Protein AF-0000000082581197 (afdb_homodimer)

pLDDT: mean 95.65, std 3.57, range [78.81, 98.94]

Organism: NCBI:txid2716538

InterPro domains:
  IPR001296 Glycosyl transferase, family 1 [PF00534] (193-352)
  IPR028098 Glycosyltransferase subfamily 4-like, N-terminal domain [PF13439] (20-178)

Nearest PDB structures (foldseek):
  6n1x-assembly1_A  TM=7.405E-01  e=2.486E-19  Staphylococcus aureus subsp. aureus CN1
  3mbo-assembly1_A  TM=7.754E-01  e=1.972E-18  Bacillus anthracis
  3mbo-assembly3_E  TM=7.570E-01  e=6.601E-18  Bacillus anthracis
  3mbo-assembly4_G  TM=7.785E-01  e=4.160E-17  Bacillus anthracis
  3mbo-assembly3_F  TM=7.839E-01  e=1.315E-16  Bacillus anthracis

Solvent-accessible surface area (backbone atoms only — not comparable to full-atom values): 39412 Å² total; per-residue (Å²): 94,37,32,35,32,34,39,75,45,57,65,85,81,43,68,58,62,51,52,51,42,32,47,44,20,73,71,67,28,48,36,35,35,43,20,22,49,49,94,93,52,72,52,62,48,78,54,79,70,21,37,37,35,33,50,16,82,40,46,49,62,47,68,71,51,51,48,48,24,50,49,12,51,52,32,42,59,72,62,61,84,72,81,38,49,28,28,44,14,44,30,46,53,29,34,40,62,35,47,51,51,12,62,74,47,71,24,43,30,31,37,31,32,82,58,44,71,93,36,59,80,61,68,89,79,44,95,41,70,65,58,48,51,44,45,56,46,51,44,50,44,32,48,56,51,57,68,72,35,77,43,44,37,25,48,24,65,56,41,17,53,51,52,22,64,75,59,64,43,94,59,71,33,46,52,41,58,66,45,49,52,58,84,73,44,61,88,65,94,52,52,50,47,35,70,75,66,72,48,59,88,84,52,39,34,36,34,34,71,44,76,49,52,82,61,43,23,61,64,54,59,54,61,19,53,71,66,36,80,60,66,54,36,41,36,37,30,29,55,57,52,69,68,56,51,50,50,53,50,52,51,23,48,75,61,73,39,52,90,35,50,46,78,66,43,72,68,59,74,92,45,41,57,47,43,56,34,30,35,59,32,37,53,54,43,58,49,92,81,44,60,23,66,40,33,51,78,60,55,57,59,46,47,42,39,37,21,38,32,30,36,42,31,38,67,33,66,46,51,46,54,52,34,70,71,48,44,20,46,46,66,26,86,47,48,66,45,46,18,50,52,53,38,47,43,72,69,32,62,66,61,35,50,48,16,22,50,27,16,52,64,41,37,63,73,56,11,30,65,50,36,43,52,52,54,54,52,53,63,72,71,106,94,38,35,35,32,34,38,75,46,59,65,85,80,42,69,59,62,50,51,53,40,30,47,44,20,74,72,67,28,48,33,34,35,42,21,21,47,47,93,92,52,73,51,62,49,78,55,77,72,20,37,39,37,33,51,16,82,41,46,50,63,48,68,71,50,51,49,48,24,50,50,13,50,50,32,42,60,71,63,61,83,71,82,39,48,28,29,44,14,44,32,46,54,29,33,39,62,34,48,50,51,11,62,76,47,72,25,44,29,30,38,31,31,83,58,45,72,91,36,60,80,62,68,88,80,45,96,41,71,65,58,48,51,44,44,56,45,52,43,51,44,32,45,57,50,59,68,71,35,76,43,43,36,26,46,24,65,58,41,18,53,50,50,22,62,75,58,65,43,94,59,71,32,46,51,41,59,66,46,49,52,58,84,72,43,59,87,65,94,50,52,50,48,35,69,74,67,70,48,60,89,84,52,40,34,36,35,36,72,45,76,48,52,81,60,43,25,61,64,53,58,54,60,20,52,72,68,36,80,61,67,53,36,40,35,37,32,30,56,58,52,69,68,55,51,52,50,50,50,51,50,24,49,74,61,72,39,51,89,34,51,45,79,65,43,74,69,59,74,93,44,41,58,48,41,57,34,30,34,60,33,37,53,52,44,55,48,93,81,45,60,23,68,40,34,50,78,60,56,56,60,44,49,43,37,37,23,37,31,29,37,40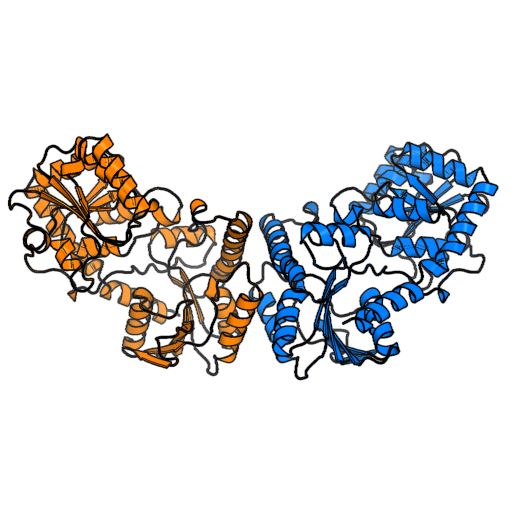,31,37,65,33,66,46,50,43,55,50,36,70,73,48,45,20,47,46,68,25,87,47,49,67,46,46,18,49,53,52,38,48,43,72,70,31,62,67,62,35,51,47,15,21,50,28,16,52,64,42,37,64,72,56,11,30,64,50,33,44,51,52,53,54,52,53,63,73,70,107

Radius of gyration: 34.77 Å; Cα contacts (8 Å, |Δi|>4): 1487; chains: 2; bounding box: 57×101×78 Å

Foldseek 3Di:
DEEEEEEQAQPPDDLQVVLLQLLVQVVPYAYEYEYADDPVDDQWDDDNRYIYHHFFHAGLLDFPPVVSVVRRLVRRVVPPPDAGQEYAYEALSRQVSQVVNCVVRVHAYEAEYAWLQLKDDFPVVDPDPVVVVRSNVSSVVSVLSNQVHPAYEYAAQLSQVVCCVVNVHPDGHHHFHSAAALVPFDPDDFQCCCVVVVDDPQEAEEEEEEADDQQQPVLLVLLLVLVAPGRYAYEYEYDDDPVVVVVSLVSNVVNVNNVRYYYDYHDDPVCVLRVLLNHAEYETEGDDRIVRVLRHDDHVVNSNLSSLHAYEYAPRPRVCVVCVVQVLYDHADGSNRRNVRVNVLVVDVVSRVVSSVSSSVCSVVNRNVVSSVSSSVVVVVD/DEEEEEEQAQPPDDLQVVLLQLLVQVVPYAYEYEYADDDVDDQWDDDNRYIYHHFFHAGLLDFPCVVSVVRRLVRRVVPPPDAGQEYAYEALSRQVSQVVNCVVRVHAYEAEYAWLQLKDDFPVVDPDPVVVVRSNVVSVVSVLSNQVHPAYEYAAQLSQVVCCVVNVHPDGHHHFHSAAALVLFDPDAFQCCCVVVVDDPQEAEEEEEEADDQQQPVLLVLLLVLVAPGRYAYEYEYDDDPVVVVVSLVSNVVNVNNVRYDYDYHDDPVCVLRVLLNHAEYETEGDDRIVRVLRHDDHVNNSNLSSLHAYEYAPRPRVCVVCVVQVLYDHADGSNRRNVRVNVLVVDVVSRVVSSVSSSVCSVVNRNVVSSVSSSVVVVVD

Secondary structure (DSSP, 8-state):
-EEEEE-SS--SS-HHHHHHHHHHHHTT-EEEEEEE--TTS-SEEEETTEEEEEEESS-TT--S-HHHHHHHHHHHHHH--S--SEEEEESGGGHHHHHHHHHHTT-EEEEE-SS-GGG---GGG-S-HHHHHHHHHHHHHHHGGGGG-SEEEES-HHHHHHHHHHTT-SSPPEE------GGGS--S---HHHHHHT--TT-EEEEEES-BSGGG-HHHHHHHGGG--S-EEEEEES-B-HHHHHHHHHHHHHTT-GGGEEE--PPPGGGHHHHHHTSSEEEE-----SHHHHH---HHHHHHHHTT--EEEE--HHHHHHHHHH-SEEEESSHHHHHHHHHHHHH-HHHHHHHHHHHHHHTTTTSHHHHHHHHHHHHHH-/-EEEEE-SS--SS-HHHHHHHHHHHHTT-EEEEEEE--TTS-SEEEETTEEEEEEESS-TT--S-HHHHHHHHHHHHHH--S--SEEEEESGGGHHHHHHHHHHTT-EEEEE-SS-GGG---GGG-S-HHHHHHHHHHHHHHHGGGGG-SEEEES-HHHHHHHHHHTT-SSPPEE------GGGS--S---HHHHHHT--TT-EEEEEES-BSGGG-HHHHHHHGGG--S-EEEEEES-B-HHHHHHHHHHHHHTT-GGGEEE--PPPGGGHHHHHHTSSEEEE-----SHHHHH---HHHHHHHHTT--EEEE--HHHHHHHHHH-SEEEESSHHHHHHHHHHHHH-HHHHHHHHHHHHHHTTTTSHHHHHHHHHHHHHH-

Sequence (764 aa):
MKIAMILDNPLNPDNRVEKEAESLAKAGHEVTILCKIANDLPLEEIRNGYKVKRVFRYNLGTSVLVEKYLLAHFDLMNSVNEKYDVYHCHDTETWPIGYILSQTDNAKFICDSHEYFPDYIIKKNYNDENKYKASKVLIDIRGNYIKYADAVITVTDTIAEKLYYEYKLNEKPTALYNTKPFKNRVNKKVNLLREEFGIEKNKHIIFFQGNIDYSRGLEYIIESLKYIESDALFMFAGNCSEEYLRELTDFAKKYNVEEKIKYLGFLDNGKLLEYTASADILVYYPRDMVQNMKYTIPNKFFDYVFASKPIIVRDFDVYKEFINKYDFGFTCANLNDIAEKIDLLLKDKNLYIKKVNNSIGSQVDLSWEKQEEKLVELYSKLMKIAMILDNPLNPDNRVEKEAESLAKAGHEVTILCKIANDLPLEEIRNGYKVKRVFRYNLGTSVLVEKYLLAHFDLMNSVNEKYDVYHCHDTETWPIGYILSQTDNAKFICDSHEYFPDYIIKKNYNDENKYKASKVLIDIRGNYIKYADAVITVTDTIAEKLYYEYKLNEKPTALYNTKPFKNRVNKKVNLLREEFGIEKNKHIIFFQGNIDYSRGLEYIIESLKYIESDALFMFAGNCSEEYLRELTDFAKKYNVEEKIKYLGFLDNGKLLEYTASADILVYYPRDMVQNMKYTIPNKFFDYVFASKPIIVRDFDVYKEFINKYDFGFTCANLNDIAEKIDLLLKDKNLYIKKVNNSIGSQVDLSWEKQEEKLVELYSKL

Structure (mmCIF, N/CA/C/O backbone):
data_AF-0000000082581197-model_v1
#
loop_
_entity.id
_entity.type
_entity.pdbx_description
1 polymer 'Glycosyltransferase family 4 protein'
#
loop_
_atom_site.group_PDB
_atom_site.id
_atom_site.type_symbol
_atom_site.label_atom_id
_atom_site.label_alt_id
_atom_site.label_comp_id
_atom_site.label_asym_id
_atom_site.label_entity_id
_atom_site.label_seq_id
_atom_site.pdbx_PDB_ins_code
_atom_site.Cartn_x
_atom_site.Cartn_y
_atom_site.Cartn_z
_atom_site.occupancy
_atom_site.B_iso_or_equiv
_atom_site.auth_seq_id
_atom_site.auth_comp_id
_atom_site.auth_asym_id
_atom_site.auth_atom_id
_atom_site.pdbx_PDB_model_num
ATOM 1 N N . MET A 1 1 ? -15.266 -29.594 7.512 1 97.38 1 MET A N 1
ATOM 2 C CA . MET A 1 1 ? -15.109 -28.156 7.727 1 97.38 1 MET A CA 1
ATOM 3 C C . MET A 1 1 ? -15.734 -27.359 6.582 1 97.38 1 MET A C 1
ATOM 5 O O . MET A 1 1 ? -15.906 -27.891 5.48 1 97.38 1 MET A O 1
ATOM 9 N N . LYS A 1 2 ? -16.156 -26.188 6.844 1 98.31 2 LYS A N 1
ATOM 10 C CA . LYS A 1 2 ? -16.578 -25.25 5.809 1 98.31 2 LYS A CA 1
ATOM 11 C C . LYS A 1 2 ? -15.414 -24.344 5.387 1 98.31 2 LYS A C 1
ATOM 13 O O . LYS A 1 2 ? -14.875 -23.594 6.199 1 98.31 2 LYS A O 1
ATOM 18 N N . ILE A 1 3 ? -15.016 -24.453 4.137 1 98.81 3 ILE A N 1
ATOM 19 C CA . ILE A 1 3 ? -13.805 -23.797 3.656 1 98.81 3 ILE A CA 1
ATOM 20 C C . ILE A 1 3 ? -14.172 -22.719 2.637 1 98.81 3 ILE A C 1
ATOM 22 O O . ILE A 1 3 ? -14.906 -22.984 1.684 1 98.81 3 ILE A O 1
ATOM 26 N N . ALA A 1 4 ? -13.734 -21.5 2.791 1 98.88 4 ALA A N 1
ATOM 27 C CA . ALA A 1 4 ? -13.797 -20.469 1.772 1 98.88 4 ALA A CA 1
ATOM 28 C C . ALA A 1 4 ? -12.438 -20.25 1.111 1 98.88 4 ALA A C 1
ATOM 30 O O . ALA A 1 4 ? -11.453 -19.922 1.782 1 98.88 4 ALA A O 1
ATOM 31 N N . MET A 1 5 ? -12.398 -20.516 -0.141 1 98.88 5 MET A N 1
ATOM 32 C CA . MET A 1 5 ? -11.219 -20.141 -0.919 1 98.88 5 MET A CA 1
ATOM 33 C C . MET A 1 5 ? -11.391 -18.766 -1.558 1 98.88 5 MET A C 1
ATOM 35 O O . MET A 1 5 ? -12.398 -18.516 -2.217 1 98.88 5 MET A O 1
ATOM 39 N N . ILE A 1 6 ? -10.469 -17.891 -1.332 1 98.81 6 ILE A N 1
ATOM 40 C CA . ILE A 1 6 ? -10.531 -16.562 -1.932 1 98.81 6 ILE A CA 1
ATOM 41 C C . ILE A 1 6 ? -9.539 -16.469 -3.092 1 98.81 6 ILE A C 1
ATOM 43 O O . ILE A 1 6 ? -8.352 -16.766 -2.928 1 98.81 6 ILE A O 1
ATOM 47 N N . LEU A 1 7 ? -10.055 -16.062 -4.227 1 98.69 7 LEU A N 1
ATOM 48 C CA . LEU A 1 7 ? -9.289 -16.094 -5.465 1 98.69 7 LEU A CA 1
ATOM 49 C C . LEU A 1 7 ? -9.492 -14.805 -6.266 1 98.69 7 LEU A C 1
ATOM 51 O O . LEU A 1 7 ? -10.625 -14.391 -6.504 1 98.69 7 LEU A O 1
ATOM 55 N N . ASP A 1 8 ? -8.375 -14.164 -6.711 1 98.19 8 ASP A N 1
ATOM 56 C CA . ASP A 1 8 ? -8.453 -12.875 -7.395 1 98.19 8 ASP A CA 1
ATOM 57 C C . ASP A 1 8 ? -8.5 -13.055 -8.906 1 98.19 8 ASP A C 1
ATOM 59 O O . ASP A 1 8 ? -7.742 -12.414 -9.641 1 98.19 8 ASP A O 1
ATOM 63 N N . ASN A 1 9 ? -9.172 -13.969 -9.438 1 97.12 9 ASN A N 1
ATOM 64 C CA . ASN A 1 9 ? -9.539 -14.195 -10.828 1 97.12 9 ASN A CA 1
ATOM 65 C C . ASN A 1 9 ? -10.875 -14.922 -10.953 1 97.12 9 ASN A C 1
ATOM 67 O O . ASN A 1 9 ? -11.414 -15.398 -9.953 1 97.12 9 ASN A O 1
ATOM 71 N N . PRO A 1 10 ? -11.469 -15.023 -12.031 1 97.31 10 PRO A N 1
ATOM 72 C CA . PRO A 1 10 ? -12.844 -15.531 -12.148 1 97.31 10 PRO A CA 1
ATOM 73 C C . PRO A 1 10 ? -12.906 -17.062 -12.156 1 97.31 10 PRO A C 1
ATOM 75 O O . PRO A 1 10 ? -13.977 -17.625 -12.375 1 97.31 10 PRO A O 1
ATOM 78 N N . LEU A 1 11 ? -11.844 -17.734 -11.984 1 96.56 11 LEU A N 1
ATOM 79 C CA . LEU A 1 11 ? -11.781 -19.188 -12.102 1 96.56 11 LEU A CA 1
ATOM 80 C C . LEU A 1 11 ? -12.18 -19.625 -13.508 1 96.56 11 LEU A C 1
ATOM 82 O O . LEU A 1 11 ? -13.078 -20.453 -13.664 1 96.56 11 LEU A O 1
ATOM 86 N N . ASN A 1 12 ? -11.445 -19.156 -14.609 1 89.56 12 ASN A N 1
ATOM 87 C CA . ASN A 1 12 ? -11.828 -19.406 -15.992 1 89.56 12 ASN A CA 1
ATOM 88 C C . ASN A 1 12 ? -10.617 -19.797 -16.844 1 89.56 12 ASN A C 1
ATOM 90 O O . ASN A 1 12 ? -10.211 -19.062 -17.734 1 89.56 12 ASN A O 1
ATOM 94 N N . PRO A 1 13 ? -10.07 -20.969 -16.875 1 87.75 13 PRO A N 1
ATOM 95 C CA . PRO A 1 13 ? -9.977 -21.891 -15.742 1 87.75 13 PRO A CA 1
ATOM 96 C C . PRO A 1 13 ? -8.75 -21.609 -14.867 1 87.75 13 PRO A C 1
ATOM 98 O O . PRO A 1 13 ? -7.848 -20.875 -15.273 1 87.75 13 PRO A O 1
ATOM 101 N N . ASP A 1 14 ? -8.773 -22.016 -13.656 1 94.12 14 ASP A N 1
ATOM 102 C CA . ASP A 1 14 ? -7.629 -22.094 -12.758 1 94.12 14 ASP A CA 1
ATOM 103 C C . ASP A 1 14 ? -7.453 -23.531 -12.234 1 94.12 14 ASP A C 1
ATOM 105 O O . ASP A 1 14 ? -8.008 -23.875 -11.188 1 94.12 14 ASP A O 1
ATOM 109 N N . ASN A 1 15 ? -6.617 -24.25 -12.961 1 92.25 15 ASN A N 1
ATOM 110 C CA . ASN A 1 15 ? -6.512 -25.688 -12.758 1 92.25 15 ASN A CA 1
ATOM 111 C C . ASN A 1 15 ? -6.062 -26.016 -11.336 1 92.25 15 ASN A C 1
ATOM 113 O O . ASN A 1 15 ? -6.57 -26.953 -10.719 1 92.25 15 ASN A O 1
ATOM 117 N N . ARG A 1 16 ? -5.141 -25.281 -10.867 1 95.06 16 ARG A N 1
ATOM 118 C CA . ARG A 1 16 ? -4.609 -25.547 -9.539 1 95.06 16 ARG A CA 1
ATOM 119 C C . ARG A 1 16 ? -5.684 -25.391 -8.477 1 95.06 16 ARG A C 1
ATOM 121 O O . ARG A 1 16 ? -5.891 -26.281 -7.648 1 95.06 16 ARG A O 1
ATOM 128 N N . VAL A 1 17 ? -6.371 -24.25 -8.461 1 98.19 17 VAL A N 1
ATOM 129 C CA . VAL A 1 17 ? -7.391 -23.953 -7.461 1 98.19 17 VAL A CA 1
ATOM 130 C C . VAL A 1 17 ? -8.539 -24.938 -7.574 1 98.19 17 VAL A C 1
ATOM 132 O O . VAL A 1 17 ? -9.07 -25.406 -6.559 1 98.19 17 VAL A O 1
ATOM 135 N N . GLU A 1 18 ? -8.883 -25.297 -8.797 1 97.5 18 GLU A N 1
ATOM 136 C CA . GLU A 1 18 ? -9.953 -26.25 -9.031 1 97.5 18 GLU A CA 1
ATOM 137 C C . GLU A 1 18 ? -9.602 -27.625 -8.477 1 97.5 18 GLU A C 1
ATOM 139 O O . GLU A 1 18 ? -10.43 -28.281 -7.84 1 97.5 18 GLU A O 1
ATOM 144 N N . LYS A 1 19 ? -8.414 -28.094 -8.688 1 97.06 19 LYS A N 1
ATOM 145 C CA . LYS A 1 19 ? -7.98 -29.391 -8.18 1 97.06 19 LYS A CA 1
ATOM 146 C C . LYS A 1 19 ? -7.98 -29.406 -6.652 1 97.06 19 LYS A C 1
ATOM 148 O O . LYS A 1 19 ? -8.375 -30.391 -6.039 1 97.06 19 LYS A O 1
ATOM 153 N N . GLU A 1 20 ? -7.504 -28.297 -6.078 1 98.62 20 GLU A N 1
ATOM 154 C CA . GLU A 1 20 ? -7.492 -28.219 -4.621 1 98.62 20 GLU A CA 1
ATOM 155 C C . GLU A 1 20 ? -8.906 -28.266 -4.055 1 98.62 20 GLU A C 1
ATOM 157 O O . GLU A 1 20 ? -9.18 -29 -3.105 1 98.62 20 GLU A O 1
ATOM 162 N N . ALA A 1 21 ? -9.781 -27.453 -4.66 1 98.69 21 ALA A N 1
ATOM 163 C CA . ALA A 1 21 ? -11.172 -27.406 -4.207 1 98.69 21 ALA A CA 1
ATOM 164 C C . ALA A 1 21 ? -11.836 -28.766 -4.348 1 98.69 21 ALA A C 1
ATOM 166 O O . ALA A 1 21 ? -12.531 -29.234 -3.434 1 98.69 21 ALA A O 1
ATOM 167 N N . GLU A 1 22 ? -11.617 -29.406 -5.508 1 98.19 22 GLU A N 1
ATOM 168 C CA . GLU A 1 22 ? -12.203 -30.734 -5.758 1 98.19 22 GLU A CA 1
ATOM 169 C C . GLU A 1 22 ? -11.68 -31.766 -4.762 1 98.19 22 GLU A C 1
ATOM 171 O O . GLU A 1 22 ? -12.453 -32.594 -4.254 1 98.19 22 GLU A O 1
ATOM 176 N N . SER A 1 23 ? -10.406 -31.766 -4.508 1 98.44 23 SER A N 1
ATOM 177 C CA . SER A 1 23 ? -9.789 -32.688 -3.58 1 98.44 23 SER A CA 1
ATOM 178 C C . SER A 1 23 ? -10.359 -32.531 -2.174 1 98.44 23 SER A C 1
ATOM 180 O O . SER A 1 23 ? -10.641 -33.531 -1.499 1 98.44 23 SER A O 1
ATOM 182 N N . LEU A 1 24 ? -10.5 -31.312 -1.718 1 98.75 24 LEU A N 1
ATOM 183 C CA . LEU A 1 24 ? -11.016 -31.062 -0.376 1 98.75 24 LEU A CA 1
ATOM 184 C C . LEU A 1 24 ? -12.492 -31.422 -0.283 1 98.75 24 LEU A C 1
ATOM 186 O O . LEU A 1 24 ? -12.953 -31.922 0.744 1 98.75 24 LEU A O 1
ATOM 190 N N . ALA A 1 25 ? -13.219 -31.125 -1.361 1 98.56 25 ALA A N 1
ATOM 191 C CA . ALA A 1 25 ? -14.625 -31.531 -1.399 1 98.56 25 ALA A CA 1
ATOM 192 C C . ALA A 1 25 ? -14.75 -33.062 -1.298 1 98.56 25 ALA A C 1
ATOM 194 O O . ALA A 1 25 ? -15.578 -33.562 -0.542 1 98.56 25 ALA A O 1
ATOM 195 N N . LYS A 1 26 ? -13.945 -33.781 -2.053 1 97.88 26 LYS A N 1
ATOM 196 C CA . LYS A 1 26 ? -13.922 -35.219 -2.031 1 97.88 26 LYS A CA 1
ATOM 197 C C . LYS A 1 26 ? -13.594 -35.75 -0.637 1 97.88 26 LYS A C 1
ATOM 199 O O . LYS A 1 26 ? -14.07 -36.812 -0.241 1 97.88 26 LYS A O 1
ATOM 204 N N . ALA A 1 27 ? -12.82 -35.031 0.048 1 98.12 27 ALA A N 1
ATOM 205 C CA . ALA A 1 27 ? -12.406 -35.438 1.391 1 98.12 27 ALA A CA 1
ATOM 206 C C . ALA A 1 27 ? -13.492 -35.125 2.416 1 98.12 27 ALA A C 1
ATOM 208 O O . ALA A 1 27 ? -13.312 -35.375 3.611 1 98.12 27 ALA A O 1
ATOM 209 N N . GLY A 1 28 ? -14.586 -34.531 2.029 1 98.06 28 GLY A N 1
ATOM 210 C CA . GLY A 1 28 ? -15.734 -34.406 2.91 1 98.06 28 GLY A CA 1
ATOM 211 C C . GLY A 1 28 ? -15.938 -32.969 3.391 1 98.06 28 GLY A C 1
ATOM 212 O O . GLY A 1 28 ? -16.812 -32.688 4.211 1 98.06 28 GLY A O 1
ATOM 213 N N . HIS A 1 29 ? -15.211 -31.953 2.889 1 98.56 29 HIS A N 1
ATOM 214 C CA . HIS A 1 29 ? -15.352 -30.562 3.287 1 98.56 29 HIS A CA 1
ATOM 215 C C . HIS A 1 29 ? -16.375 -29.844 2.408 1 98.56 29 HIS A C 1
ATOM 217 O O . HIS A 1 29 ? -16.625 -30.25 1.278 1 98.56 29 HIS A O 1
ATOM 223 N N . GLU A 1 30 ? -16.984 -28.859 2.945 1 98.69 30 GLU A N 1
ATOM 224 C CA . GLU A 1 30 ? -17.797 -27.922 2.158 1 98.69 30 GLU A CA 1
ATOM 225 C C . GLU A 1 30 ? -16.953 -26.75 1.665 1 98.69 30 GLU A C 1
ATOM 227 O O . GLU A 1 30 ? -16.578 -25.875 2.449 1 98.69 30 GLU A O 1
ATOM 232 N N . VAL A 1 31 ? -16.688 -26.75 0.357 1 98.75 31 VAL A N 1
ATOM 233 C CA . VAL A 1 31 ? -15.742 -25.781 -0.19 1 98.75 31 VAL A CA 1
ATOM 234 C C . VAL A 1 31 ? -16.484 -24.75 -1.029 1 98.75 31 VAL A C 1
ATOM 236 O O . VAL A 1 31 ? -17.297 -25.109 -1.894 1 98.75 31 VAL A O 1
ATOM 239 N N . THR A 1 32 ? -16.328 -23.469 -0.785 1 98.81 32 THR A N 1
ATOM 240 C CA . THR A 1 32 ? -16.812 -22.359 -1.59 1 98.81 32 THR A CA 1
ATOM 241 C C . THR A 1 32 ? -15.672 -21.484 -2.078 1 98.81 32 THR A C 1
ATOM 243 O O . THR A 1 32 ? -14.852 -21.016 -1.279 1 98.81 32 THR A O 1
ATOM 246 N N . ILE A 1 33 ? -15.602 -21.297 -3.377 1 98.75 33 ILE A N 1
ATOM 247 C CA . ILE A 1 33 ? -14.625 -20.375 -3.943 1 98.75 33 ILE A CA 1
ATOM 248 C C . ILE A 1 33 ? -15.266 -19 -4.137 1 98.75 33 ILE A C 1
ATOM 250 O O . ILE A 1 33 ? -16.25 -18.859 -4.863 1 98.75 33 ILE A O 1
ATOM 254 N N . LEU A 1 34 ? -14.812 -18.016 -3.436 1 98.62 34 LEU A N 1
ATOM 255 C CA . LEU A 1 34 ? -15.172 -16.625 -3.625 1 98.62 34 LEU A CA 1
ATOM 256 C C . LEU A 1 34 ? -14.195 -15.93 -4.57 1 98.62 34 LEU A C 1
ATOM 258 O O . LEU A 1 34 ? -13.016 -15.781 -4.246 1 98.62 34 LEU A O 1
ATOM 262 N N . CYS A 1 35 ? -14.719 -15.531 -5.758 1 98.56 35 CYS A N 1
ATOM 263 C CA . CYS A 1 35 ? -13.766 -15.055 -6.754 1 98.56 35 CYS A CA 1
ATOM 264 C C . CYS A 1 35 ? -14.352 -13.906 -7.562 1 98.56 35 CYS A C 1
ATOM 266 O O . CYS A 1 35 ? -15.43 -13.398 -7.238 1 98.56 35 CYS A O 1
ATOM 268 N N . LYS A 1 36 ? -13.578 -13.43 -8.516 1 98.31 36 LYS A N 1
ATOM 269 C CA . LYS A 1 36 ? -13.906 -12.234 -9.289 1 98.31 36 LYS A CA 1
ATOM 270 C C . LYS A 1 36 ? -15.008 -12.516 -10.305 1 98.31 36 LYS A C 1
ATOM 272 O O . LYS A 1 36 ? -15.031 -13.586 -10.922 1 98.31 36 LYS A O 1
ATOM 277 N N . ILE A 1 37 ? -15.875 -11.539 -10.547 1 97.69 37 ILE A N 1
ATOM 278 C CA . ILE A 1 37 ? -16.953 -11.609 -11.523 1 97.69 37 ILE A CA 1
ATOM 279 C C . ILE A 1 37 ? -16.391 -11.531 -12.93 1 97.69 37 ILE A C 1
ATOM 281 O O . ILE A 1 37 ? -15.422 -10.797 -13.18 1 97.69 37 ILE A O 1
ATOM 285 N N . ALA A 1 38 ? -16.859 -12.344 -13.789 1 95.12 38 ALA A N 1
ATOM 286 C CA . ALA A 1 38 ? -16.578 -12.297 -15.219 1 95.12 38 ALA A CA 1
ATOM 287 C C . ALA A 1 38 ? -17.859 -12.328 -16.047 1 95.12 38 ALA A C 1
ATOM 289 O O . ALA A 1 38 ? -18.828 -13.016 -15.68 1 95.12 38 ALA A O 1
ATOM 290 N N . ASN A 1 39 ? -17.906 -11.555 -17.156 1 89.44 39 ASN A N 1
ATOM 291 C CA . ASN A 1 39 ? -19.109 -11.344 -17.938 1 89.44 39 ASN A CA 1
ATOM 292 C C . ASN A 1 39 ? -19.641 -12.656 -18.516 1 89.44 39 ASN A C 1
ATOM 294 O O . ASN A 1 39 ? -20.859 -12.859 -18.594 1 89.44 39 ASN A O 1
ATOM 298 N N . ASP A 1 40 ? -18.922 -13.578 -18.859 1 92.44 40 ASP A N 1
ATOM 299 C CA . ASP A 1 40 ? -19.344 -14.766 -19.578 1 92.44 40 ASP A CA 1
ATOM 300 C C . ASP A 1 40 ? -19.5 -15.961 -18.641 1 92.44 40 ASP A C 1
ATOM 302 O O . ASP A 1 40 ? -19.609 -17.109 -19.094 1 92.44 40 ASP A O 1
ATOM 306 N N . LEU A 1 41 ? -19.531 -15.711 -17.328 1 95.44 41 LEU A N 1
ATOM 307 C CA . LEU A 1 41 ? -19.656 -16.797 -16.344 1 95.44 41 LEU A CA 1
ATOM 308 C C . LEU A 1 41 ? -20.766 -16.5 -15.352 1 95.44 41 LEU A C 1
ATOM 310 O O . LEU A 1 41 ? -21.047 -15.344 -15.039 1 95.44 41 LEU A O 1
ATOM 314 N N . PRO A 1 42 ? -21.406 -17.578 -14.875 1 96.81 42 PRO A N 1
ATOM 315 C CA . PRO A 1 42 ? -22.453 -17.359 -13.883 1 96.81 42 PRO A CA 1
ATOM 316 C C . PRO A 1 42 ? -21.906 -16.844 -12.555 1 96.81 42 PRO A C 1
ATOM 318 O O . PRO A 1 42 ? -20.797 -17.188 -12.156 1 96.81 42 PRO A O 1
ATOM 321 N N . LEU A 1 43 ? -22.734 -16.047 -11.859 1 97.25 43 LEU A N 1
ATOM 322 C CA . LEU A 1 43 ? -22.359 -15.5 -10.562 1 97.25 43 LEU A CA 1
ATOM 323 C C . LEU A 1 43 ? -22.188 -16.609 -9.531 1 97.25 43 LEU A C 1
ATOM 325 O O . LEU A 1 43 ? -21.375 -16.484 -8.609 1 97.25 43 LEU A O 1
ATOM 329 N N . GLU A 1 44 ? -23.031 -17.641 -9.656 1 97.5 44 GLU A N 1
ATOM 330 C CA . GLU A 1 44 ? -22.938 -18.812 -8.773 1 97.5 44 GLU A CA 1
ATOM 331 C C . GLU A 1 44 ? -23.062 -20.109 -9.562 1 97.5 44 GLU A C 1
ATOM 333 O O . GLU A 1 44 ? -23.859 -20.188 -10.5 1 97.5 44 GLU A O 1
ATOM 338 N N . GLU A 1 45 ? -22.266 -21.078 -9.164 1 97.31 45 GLU A N 1
ATOM 339 C CA . GLU A 1 45 ? -22.391 -22.406 -9.758 1 97.31 45 GLU A CA 1
ATOM 340 C C . GLU A 1 45 ? -21.75 -23.469 -8.867 1 97.31 45 GLU A C 1
ATOM 342 O O . GLU A 1 45 ? -21.047 -23.141 -7.91 1 97.31 45 GLU A O 1
ATOM 347 N N . ILE A 1 46 ? -22.156 -24.672 -9.094 1 97.19 46 ILE A N 1
ATOM 348 C CA . ILE A 1 46 ? -21.547 -25.828 -8.445 1 97.19 46 ILE A CA 1
ATOM 349 C C . ILE A 1 46 ? -20.719 -26.609 -9.461 1 97.19 46 ILE A C 1
ATOM 351 O O . ILE A 1 46 ? -21.188 -26.906 -10.562 1 97.19 46 ILE A O 1
ATOM 355 N N . ARG A 1 47 ? -19.438 -26.812 -9.125 1 94.94 47 ARG A N 1
ATOM 356 C CA . ARG A 1 47 ? -18.516 -27.562 -9.977 1 94.94 47 ARG A CA 1
ATOM 357 C C . ARG A 1 47 ? -17.844 -28.688 -9.203 1 94.94 47 ARG A C 1
ATOM 359 O O . ARG A 1 47 ? -17.141 -28.438 -8.227 1 94.94 47 ARG A O 1
ATOM 366 N N . ASN A 1 48 ? -18.031 -29.891 -9.633 1 94.56 48 ASN A N 1
ATOM 367 C CA . ASN A 1 48 ? -17.297 -31.047 -9.133 1 94.56 48 ASN A CA 1
ATOM 368 C C . ASN A 1 48 ? -17.297 -31.094 -7.605 1 94.56 48 ASN A C 1
ATOM 370 O O . ASN A 1 48 ? -16.25 -31.281 -6.984 1 94.56 48 ASN A O 1
ATOM 374 N N . GLY A 1 49 ? -18.375 -30.734 -6.941 1 97 49 GLY A N 1
ATOM 375 C CA . GLY A 1 49 ? -18.562 -30.906 -5.508 1 97 49 GLY A CA 1
ATOM 376 C C . GLY A 1 49 ? -18.25 -29.656 -4.707 1 97 49 GLY A C 1
ATOM 377 O O . GLY A 1 49 ? -18.406 -29.641 -3.484 1 97 49 GLY A O 1
ATOM 378 N N . TYR A 1 50 ? -17.812 -28.562 -5.32 1 98.25 50 TYR A N 1
ATOM 379 C CA . TYR A 1 50 ? -17.594 -27.297 -4.617 1 98.25 50 TYR A CA 1
ATOM 380 C C . TYR A 1 50 ? -18.422 -26.172 -5.23 1 98.25 50 TYR A C 1
ATOM 382 O O . TYR A 1 50 ? -18.875 -26.281 -6.371 1 98.25 50 TYR A O 1
ATOM 390 N N . LYS A 1 51 ? -18.625 -25.125 -4.5 1 98.44 51 LYS A N 1
ATOM 391 C CA . LYS A 1 51 ? -19.406 -23.969 -4.941 1 98.44 51 LYS A CA 1
ATOM 392 C C . LYS A 1 51 ? -18.5 -22.844 -5.418 1 98.44 51 LYS A C 1
ATOM 394 O O . LYS A 1 51 ? -17.406 -22.656 -4.883 1 98.44 51 LYS A O 1
ATOM 399 N N . VAL A 1 52 ? -18.906 -22.172 -6.434 1 98.44 52 VAL A N 1
ATOM 400 C CA . VAL A 1 52 ? -18.219 -20.984 -6.926 1 98.44 52 VAL A CA 1
ATOM 401 C C . VAL A 1 52 ? -19.141 -19.766 -6.805 1 98.44 52 VAL A C 1
ATOM 403 O O . VAL A 1 52 ? -20.281 -19.781 -7.281 1 98.44 52 VAL A O 1
ATOM 406 N N . LYS A 1 53 ? -18.75 -18.766 -6.145 1 98.38 53 LYS A N 1
ATOM 407 C CA . LYS A 1 53 ? -19.438 -17.484 -6.047 1 98.38 53 LYS A CA 1
ATOM 408 C C . LYS A 1 53 ? -18.562 -16.344 -6.574 1 98.38 53 LYS A C 1
ATOM 410 O O . LYS A 1 53 ? -17.516 -16.047 -5.996 1 98.38 53 LYS A O 1
ATOM 415 N N . ARG A 1 54 ? -18.922 -15.812 -7.672 1 98.31 54 ARG A N 1
ATOM 416 C CA . ARG A 1 54 ? -18.219 -14.648 -8.211 1 98.31 54 ARG A CA 1
ATOM 417 C C . ARG A 1 54 ? -18.812 -13.352 -7.676 1 98.31 54 ARG A C 1
ATOM 419 O O . ARG A 1 54 ? -19.922 -12.961 -8.078 1 98.31 54 ARG A O 1
ATOM 426 N N . VAL A 1 55 ? -18.031 -12.562 -6.824 1 98.12 55 VAL A N 1
ATOM 427 C CA . VAL A 1 55 ? -18.75 -11.648 -5.934 1 98.12 55 VAL A CA 1
ATOM 428 C C . VAL A 1 55 ? -18.109 -10.266 -6 1 98.12 55 VAL A C 1
ATOM 430 O O . VAL A 1 55 ? -18.656 -9.297 -5.453 1 98.12 55 VAL A O 1
ATOM 433 N N . PHE A 1 56 ? -16.969 -10.047 -6.629 1 97.56 56 PHE A N 1
ATOM 434 C CA . PHE A 1 56 ? -16.375 -8.711 -6.676 1 97.56 56 PHE A CA 1
ATOM 435 C C . PHE A 1 56 ? -15.961 -8.352 -8.102 1 97.56 56 PHE A C 1
ATOM 437 O O . PHE A 1 56 ? -15.547 -9.219 -8.867 1 97.56 56 PHE A O 1
ATOM 444 N N . ARG A 1 57 ? -16.141 -7.137 -8.508 1 95.12 57 ARG A N 1
ATOM 445 C CA . ARG A 1 57 ? -16.078 -6.672 -9.891 1 95.12 57 ARG A CA 1
ATOM 446 C C . ARG A 1 57 ? -14.641 -6.34 -10.281 1 95.12 57 ARG A C 1
ATOM 448 O O . ARG A 1 57 ? -14.273 -6.43 -11.453 1 95.12 57 ARG A O 1
ATOM 455 N N . TYR A 1 58 ? -13.766 -5.855 -9.242 1 96.81 58 TYR A N 1
ATOM 456 C CA . TYR A 1 58 ? -12.391 -5.449 -9.5 1 96.81 58 TYR A CA 1
ATOM 457 C C . TYR A 1 58 ? -11.414 -6.383 -8.797 1 96.81 58 TYR A C 1
ATOM 459 O O . TYR A 1 58 ? -11.805 -7.191 -7.957 1 96.81 58 TYR A O 1
ATOM 467 N N . ASN A 1 59 ? -10.188 -6.332 -9.203 1 96.31 59 ASN A N 1
ATOM 468 C CA . ASN A 1 59 ? -9.18 -7.223 -8.633 1 96.31 59 ASN A CA 1
ATOM 469 C C . ASN A 1 59 ? -8.797 -6.797 -7.219 1 96.31 59 ASN A C 1
ATOM 471 O O . ASN A 1 59 ? -8.633 -5.609 -6.941 1 96.31 59 ASN A O 1
ATOM 475 N N . LEU A 1 60 ? -8.648 -7.758 -6.406 1 95.56 60 LEU A N 1
ATOM 476 C CA . LEU A 1 60 ? -8.195 -7.527 -5.039 1 95.56 60 LEU A CA 1
ATOM 477 C C . LEU A 1 60 ? -6.75 -7.039 -5.023 1 95.56 60 LEU A C 1
ATOM 479 O O . LEU A 1 60 ? -6.305 -6.441 -4.039 1 95.56 60 LEU A O 1
ATOM 483 N N . GLY A 1 61 ? -6.02 -7.297 -6.102 1 93.38 61 GLY A N 1
ATOM 484 C CA . GLY A 1 61 ? -4.617 -6.926 -6.184 1 93.38 61 GLY A CA 1
ATOM 485 C C . GLY A 1 61 ? -4.387 -5.617 -6.918 1 93.38 61 GLY A C 1
ATOM 486 O O . GLY A 1 61 ? -3.246 -5.27 -7.23 1 93.38 61 GLY A O 1
ATOM 487 N N . THR A 1 62 ? -5.418 -4.855 -7.16 1 88.94 62 THR A N 1
ATOM 488 C CA . THR A 1 62 ? -5.281 -3.564 -7.824 1 88.94 62 THR A CA 1
ATOM 489 C C . THR A 1 62 ? -4.363 -2.641 -7.027 1 88.94 62 THR A C 1
ATOM 491 O O . THR A 1 62 ? -4.453 -2.578 -5.801 1 88.94 62 THR A O 1
ATOM 494 N N . SER A 1 63 ? -3.416 -1.928 -7.715 1 83.25 63 SER A N 1
ATOM 495 C CA . SER A 1 63 ? -2.395 -1.17 -6.996 1 83.25 63 SER A CA 1
ATOM 496 C C . SER A 1 63 ? -2.662 0.329 -7.074 1 83.25 63 SER A C 1
ATOM 498 O O . SER A 1 63 ? -3.078 0.942 -6.09 1 83.25 63 SER A O 1
ATOM 500 N N . VAL A 1 64 ? -2.711 0.915 -8.305 1 82.12 64 VAL A N 1
ATOM 501 C CA . VAL A 1 64 ? -2.688 2.367 -8.453 1 82.12 64 VAL A CA 1
ATOM 502 C C . VAL A 1 64 ? -4.113 2.912 -8.406 1 82.12 64 VAL A C 1
ATOM 504 O O . VAL A 1 64 ? -4.34 4.039 -7.957 1 82.12 64 VAL A O 1
ATOM 507 N N . LEU A 1 65 ? -5.055 2.127 -8.727 1 90.88 65 LEU A N 1
ATOM 508 C CA . LEU A 1 65 ? -6.453 2.547 -8.68 1 90.88 65 LEU A CA 1
ATOM 509 C C . LEU A 1 65 ? -7.082 2.201 -7.336 1 90.88 65 LEU A C 1
ATOM 511 O O . LEU A 1 65 ? -7.828 1.227 -7.23 1 90.88 65 LEU A O 1
ATOM 515 N N . VAL A 1 66 ? -6.918 3.012 -6.391 1 92.44 66 VAL A N 1
ATOM 516 C CA . VAL A 1 66 ? -7.258 2.75 -4.996 1 92.44 66 VAL A CA 1
ATOM 517 C C . VAL A 1 66 ? -8.773 2.582 -4.855 1 92.44 66 VAL A C 1
ATOM 519 O O . VAL A 1 66 ? -9.234 1.767 -4.055 1 92.44 66 VAL A O 1
ATOM 522 N N . GLU A 1 67 ? -9.547 3.369 -5.59 1 93.69 67 GLU A N 1
ATOM 523 C CA . GLU A 1 67 ? -11 3.258 -5.523 1 93.69 67 GLU A CA 1
ATOM 524 C C . GLU A 1 67 ? -11.461 1.868 -5.945 1 93.69 67 GLU A C 1
ATOM 526 O O . GLU A 1 67 ? -12.383 1.306 -5.344 1 93.69 67 GLU A O 1
ATOM 531 N N . LYS A 1 68 ? -10.883 1.322 -7.004 1 94.94 68 LYS A N 1
ATOM 532 C CA . LYS A 1 68 ? -11.242 -0.02 -7.457 1 94.94 68 LYS A CA 1
ATOM 533 C C . LYS A 1 68 ? -10.797 -1.076 -6.449 1 94.94 68 LYS A C 1
ATOM 535 O O . LYS A 1 68 ? -11.492 -2.064 -6.23 1 94.94 68 LYS A O 1
ATOM 540 N N . TYR A 1 69 ? -9.609 -0.847 -5.879 1 95.75 69 TYR A N 1
ATOM 541 C CA . TYR A 1 69 ? -9.125 -1.704 -4.805 1 95.75 69 TYR A CA 1
ATOM 542 C C . TYR A 1 69 ? -10.125 -1.754 -3.654 1 95.75 69 TYR A C 1
ATOM 544 O O . TYR A 1 69 ? -10.492 -2.834 -3.186 1 95.75 69 TYR A O 1
ATOM 552 N N . LEU A 1 70 ? -10.602 -0.614 -3.203 1 96.12 70 LEU A N 1
ATOM 553 C CA . LEU A 1 70 ? -11.555 -0.525 -2.102 1 96.12 70 LEU A CA 1
ATOM 554 C C . LEU A 1 70 ? -12.891 -1.153 -2.484 1 96.12 70 LEU A C 1
ATOM 556 O O . LEU A 1 70 ? -13.469 -1.913 -1.705 1 96.12 70 LEU A O 1
ATOM 560 N N . LEU A 1 71 ? -13.383 -0.883 -3.656 1 96.31 71 LEU A N 1
ATOM 561 C CA . LEU A 1 71 ? -14.664 -1.413 -4.105 1 96.31 71 LEU A CA 1
ATOM 562 C C . LEU A 1 71 ? -14.633 -2.938 -4.16 1 96.31 71 LEU A C 1
ATOM 564 O O . LEU A 1 71 ? -15.617 -3.594 -3.818 1 96.31 71 LEU A O 1
ATOM 568 N N . ALA A 1 72 ? -13.492 -3.518 -4.617 1 97.31 72 ALA A N 1
ATOM 569 C CA . ALA A 1 72 ? -13.336 -4.969 -4.648 1 97.31 72 ALA A CA 1
ATOM 570 C C . ALA A 1 72 ? -13.508 -5.57 -3.254 1 97.31 72 ALA A C 1
ATOM 572 O O . ALA A 1 72 ? -14.195 -6.582 -3.086 1 97.31 72 ALA A O 1
ATOM 573 N N . HIS A 1 73 ? -12.922 -4.961 -2.311 1 97.31 73 HIS A N 1
ATOM 574 C CA . HIS A 1 73 ? -12.945 -5.473 -0.945 1 97.31 73 HIS A CA 1
ATOM 575 C C . HIS A 1 73 ? -14.312 -5.254 -0.305 1 97.31 73 HIS A C 1
ATOM 577 O O . HIS A 1 73 ? -14.773 -6.078 0.492 1 97.31 73 HIS A O 1
ATOM 583 N N . PHE A 1 74 ? -15.016 -4.062 -0.659 1 96.62 74 PHE A N 1
ATOM 584 C CA . PHE A 1 74 ? -16.391 -3.855 -0.204 1 96.62 74 PHE A CA 1
ATOM 585 C C . PHE A 1 74 ? -17.312 -4.953 -0.731 1 96.62 74 PHE A C 1
ATOM 587 O O . PHE A 1 74 ? -18.094 -5.52 0.022 1 96.62 74 PHE A O 1
ATOM 594 N N . ASP A 1 75 ? -17.156 -5.25 -2.027 1 96.94 75 ASP A N 1
ATOM 595 C CA . ASP A 1 75 ? -17.969 -6.285 -2.662 1 96.94 75 ASP A CA 1
ATOM 596 C C . ASP A 1 75 ? -17.781 -7.629 -1.963 1 96.94 75 ASP A C 1
ATOM 598 O O . ASP A 1 75 ? -18.766 -8.305 -1.64 1 96.94 75 ASP A O 1
ATOM 602 N N . LEU A 1 76 ? -16.547 -8.023 -1.717 1 97.38 76 LEU A N 1
ATOM 603 C CA . LEU A 1 76 ? -16.25 -9.312 -1.1 1 97.38 76 LEU A CA 1
ATOM 604 C C . LEU A 1 76 ? -16.781 -9.367 0.329 1 97.38 76 LEU A C 1
ATOM 606 O O . LEU A 1 76 ? -17.453 -10.328 0.706 1 97.38 76 LEU A O 1
ATOM 610 N N . MET A 1 77 ? -16.5 -8.352 1.096 1 95.62 77 MET A N 1
ATOM 611 C CA . MET A 1 77 ? -16.922 -8.312 2.492 1 95.62 77 MET A CA 1
ATOM 612 C C . MET A 1 77 ? -18.438 -8.414 2.604 1 95.62 77 MET A C 1
ATOM 614 O O . MET A 1 77 ? -18.969 -9.125 3.465 1 95.62 77 MET A O 1
ATOM 618 N N . ASN A 1 78 ? -19.094 -7.727 1.723 1 94.25 78 ASN A N 1
ATOM 619 C CA . ASN A 1 78 ? -20.562 -7.691 1.761 1 94.25 78 ASN A CA 1
ATOM 620 C C . ASN A 1 78 ? -21.156 -9.008 1.287 1 94.25 78 ASN A C 1
ATOM 622 O O . ASN A 1 78 ? -22.344 -9.281 1.543 1 94.25 78 ASN A O 1
ATOM 626 N N . SER A 1 79 ? -20.391 -9.82 0.597 1 95.06 79 SER A N 1
ATOM 627 C CA . SER A 1 79 ? -20.922 -11.039 -0.008 1 95.06 79 SER A CA 1
ATOM 628 C C . SER A 1 79 ? -20.75 -12.234 0.923 1 95.06 79 SER A C 1
ATOM 630 O O . SER A 1 79 ? -21.375 -13.281 0.715 1 95.06 79 SER A O 1
ATOM 632 N N . VAL A 1 80 ? -19.906 -12.109 1.896 1 94.81 80 VAL A N 1
ATOM 633 C CA . VAL A 1 80 ? -19.703 -13.195 2.85 1 94.81 80 VAL A CA 1
ATOM 634 C C . VAL A 1 80 ? -20.797 -13.164 3.916 1 94.81 80 VAL A C 1
ATOM 636 O O . VAL A 1 80 ? -20.734 -12.359 4.848 1 94.81 80 VAL A O 1
ATOM 639 N N . ASN A 1 81 ? -21.734 -14 3.807 1 91.25 81 ASN A N 1
ATOM 640 C CA . ASN A 1 81 ? -22.906 -13.984 4.68 1 91.25 81 ASN A CA 1
ATOM 641 C C . ASN A 1 81 ? -22.969 -15.242 5.539 1 91.25 81 ASN A C 1
ATOM 643 O O . ASN A 1 81 ? -23.984 -15.5 6.188 1 91.25 81 ASN A O 1
ATOM 647 N N . GLU A 1 82 ? -22.016 -16.094 5.418 1 94.25 82 GLU A N 1
ATOM 648 C CA . GLU A 1 82 ? -21.953 -17.281 6.266 1 94.25 82 GLU A CA 1
ATOM 649 C C . GLU A 1 82 ? -20.578 -17.406 6.918 1 94.25 82 GLU A C 1
ATOM 651 O O . GLU A 1 82 ? -19.625 -16.734 6.508 1 94.25 82 GLU A O 1
ATOM 656 N N . LYS A 1 83 ? -20.531 -18.188 7.988 1 97.06 83 LYS A N 1
ATOM 657 C CA . LYS A 1 83 ? -19.281 -18.422 8.703 1 97.06 83 LYS A CA 1
ATOM 658 C C . LYS A 1 83 ? -18.516 -19.594 8.109 1 97.06 83 LYS A C 1
ATOM 660 O O . LYS A 1 83 ? -19.109 -20.594 7.727 1 97.06 83 LYS A O 1
ATOM 665 N N . TYR A 1 84 ? -17.25 -19.469 8.047 1 98.5 84 TYR A N 1
ATOM 666 C CA . TYR A 1 84 ? -16.391 -20.531 7.574 1 98.5 84 TYR A CA 1
ATOM 667 C C . TYR A 1 84 ? -15.406 -20.953 8.664 1 98.5 84 TYR A C 1
ATOM 669 O O . TYR A 1 84 ? -15.133 -20.203 9.594 1 98.5 84 TYR A O 1
ATOM 677 N N . ASP A 1 85 ? -14.984 -22.172 8.539 1 98.69 85 ASP A N 1
ATOM 678 C CA . ASP A 1 85 ? -14 -22.703 9.477 1 98.69 85 ASP A CA 1
ATOM 679 C C . ASP A 1 85 ? -12.578 -22.359 9.031 1 98.69 85 ASP A C 1
ATOM 681 O O . ASP A 1 85 ? -11.664 -22.297 9.852 1 98.69 85 ASP A O 1
ATOM 685 N N . VAL A 1 86 ? -12.367 -22.219 7.762 1 98.81 86 VAL A N 1
ATOM 686 C CA . VAL A 1 86 ? -11.055 -21.984 7.176 1 98.81 86 VAL A CA 1
ATOM 687 C C . VAL A 1 86 ? -11.172 -21 6.016 1 98.81 86 VAL A C 1
ATOM 689 O O . VAL A 1 86 ? -12.109 -21.078 5.219 1 98.81 86 VAL A O 1
ATOM 692 N N . TYR A 1 87 ? -10.312 -20.047 5.949 1 98.88 87 TYR A N 1
ATOM 693 C CA . TYR A 1 87 ? -10.094 -19.219 4.766 1 98.88 87 TYR A CA 1
ATOM 694 C C . TYR A 1 87 ? -8.789 -19.594 4.078 1 98.88 87 TYR A C 1
ATOM 696 O O . TYR A 1 87 ? -7.707 -19.375 4.629 1 98.88 87 TYR A O 1
ATOM 704 N N . HIS A 1 88 ? -8.891 -20.219 2.941 1 98.94 88 HIS A N 1
ATOM 705 C CA . HIS A 1 88 ? -7.781 -20.594 2.074 1 98.94 88 HIS A CA 1
ATOM 706 C C . HIS A 1 88 ? -7.531 -19.531 1.006 1 98.94 88 HIS A C 1
ATOM 708 O O . HIS A 1 88 ? -8.25 -19.484 0.003 1 98.94 88 HIS A O 1
ATOM 714 N N . CYS A 1 89 ? -6.504 -18.75 1.161 1 98.88 89 CYS A N 1
ATOM 715 C CA . CYS A 1 89 ? -6.328 -17.531 0.378 1 98.88 89 CYS A CA 1
ATOM 716 C C . CYS A 1 89 ? -5.227 -17.703 -0.663 1 98.88 89 CYS A C 1
ATOM 718 O O . CYS A 1 89 ? -4.07 -17.938 -0.315 1 98.88 89 CYS A O 1
ATOM 720 N N . HIS A 1 90 ? -5.617 -17.516 -1.896 1 98.75 90 HIS A N 1
ATOM 721 C CA . HIS A 1 90 ? -4.695 -17.734 -3.004 1 98.75 90 HIS A CA 1
ATOM 722 C C . HIS A 1 90 ? -3.967 -16.438 -3.373 1 98.75 90 HIS A C 1
ATOM 724 O O . HIS A 1 90 ? -4.578 -15.5 -3.881 1 98.75 90 HIS A O 1
ATOM 730 N N . ASP A 1 91 ? -2.695 -16.422 -3.133 1 98.06 91 ASP A N 1
ATOM 731 C CA . ASP A 1 91 ? -1.763 -15.352 -3.465 1 98.06 91 ASP A CA 1
ATOM 732 C C . ASP A 1 91 ? -1.975 -14.141 -2.562 1 98.06 91 ASP A C 1
ATOM 734 O O . ASP A 1 91 ? -3.008 -14.023 -1.897 1 98.06 91 ASP A O 1
ATOM 738 N N . THR A 1 92 ? -1.044 -13.195 -2.584 1 97.88 92 THR A N 1
ATOM 739 C CA . THR A 1 92 ? -0.901 -12.156 -1.566 1 97.88 92 THR A CA 1
ATOM 740 C C . THR A 1 92 ? -2.064 -11.172 -1.633 1 97.88 92 THR A C 1
ATOM 742 O O . THR A 1 92 ? -2.451 -10.594 -0.616 1 97.88 92 THR A O 1
ATOM 745 N N . GLU A 1 93 ? -2.631 -10.953 -2.797 1 97.5 93 GLU A N 1
ATOM 746 C CA . GLU A 1 93 ? -3.713 -9.984 -2.951 1 97.5 93 GLU A CA 1
ATOM 747 C C . GLU A 1 93 ? -4.934 -10.383 -2.127 1 97.5 93 GLU A C 1
ATOM 749 O O . GLU A 1 93 ? -5.758 -9.539 -1.775 1 97.5 93 GLU A O 1
ATOM 754 N N . THR A 1 94 ? -5.02 -11.656 -1.731 1 98.56 94 THR A N 1
ATOM 755 C CA . THR A 1 94 ? -6.188 -12.125 -0.996 1 98.56 94 THR A CA 1
ATOM 756 C C . THR A 1 94 ? -5.883 -12.219 0.496 1 98.56 94 THR A C 1
ATOM 758 O O . THR A 1 94 ? -6.793 -12.414 1.309 1 98.56 94 THR A O 1
ATOM 761 N N . TRP A 1 95 ? -4.656 -12.109 0.896 1 98.56 95 TRP A N 1
ATOM 762 C CA . TRP A 1 95 ? -4.234 -12.469 2.246 1 98.56 95 TRP A CA 1
ATOM 763 C C . TRP A 1 95 ? -4.77 -11.469 3.27 1 98.56 95 TRP A C 1
ATOM 765 O O . TRP A 1 95 ? -5.277 -11.867 4.32 1 98.56 95 TRP A O 1
ATOM 775 N N . PRO A 1 96 ? -4.723 -10.117 2.994 1 97.44 96 PRO A N 1
ATOM 776 C CA . PRO A 1 96 ? -5.207 -9.18 4.012 1 97.44 96 PRO A CA 1
ATOM 777 C C . PRO A 1 96 ? -6.691 -9.367 4.324 1 97.44 96 PRO A C 1
ATOM 779 O O . PRO A 1 96 ? -7.078 -9.422 5.492 1 97.44 96 PRO A O 1
ATOM 782 N N . ILE A 1 97 ? -7.512 -9.469 3.307 1 98 97 ILE A N 1
ATOM 783 C CA . ILE A 1 97 ? -8.945 -9.617 3.525 1 98 97 ILE A CA 1
ATOM 784 C C . ILE A 1 97 ? -9.234 -11 4.117 1 98 97 ILE A C 1
ATOM 786 O O . ILE A 1 97 ? -10.148 -11.148 4.934 1 98 97 ILE A O 1
ATOM 790 N N . GLY A 1 98 ? -8.5 -12.008 3.623 1 98.56 98 GLY A N 1
ATOM 791 C CA . GLY A 1 98 ? -8.633 -13.328 4.227 1 98.56 98 GLY A CA 1
ATOM 792 C C . GLY A 1 98 ? -8.312 -13.344 5.707 1 98.56 98 GLY A C 1
ATOM 793 O O . GLY A 1 98 ? -8.984 -14.016 6.484 1 98.56 98 GLY A O 1
ATOM 794 N N . TYR A 1 99 ? -7.301 -12.625 6.09 1 98.44 99 TYR A N 1
ATOM 795 C CA . TYR A 1 99 ? -6.922 -12.508 7.496 1 98.44 99 TYR A CA 1
ATOM 796 C C . TYR A 1 99 ? -8.047 -11.867 8.305 1 98.44 99 TYR A C 1
ATOM 798 O O . TYR A 1 99 ? -8.406 -12.367 9.375 1 98.44 99 TYR A O 1
ATOM 806 N N . ILE A 1 100 ? -8.625 -10.766 7.785 1 98.12 100 ILE A N 1
ATOM 807 C CA . ILE A 1 100 ? -9.719 -10.078 8.461 1 98.12 100 ILE A CA 1
ATOM 808 C C . ILE A 1 100 ? -10.883 -11.039 8.672 1 98.12 100 ILE A C 1
ATOM 810 O O . ILE A 1 100 ? -11.414 -11.156 9.781 1 98.12 100 ILE A O 1
ATOM 814 N N . LEU A 1 101 ? -11.242 -11.742 7.633 1 98.25 101 LEU A N 1
ATOM 815 C CA . LEU A 1 101 ? -12.383 -12.656 7.68 1 98.25 101 LEU A CA 1
ATOM 816 C C . LEU A 1 101 ? -12.117 -13.812 8.641 1 98.25 101 LEU A C 1
ATOM 818 O O . LEU A 1 101 ? -13.016 -14.234 9.367 1 98.25 101 LEU A O 1
ATOM 822 N N . SER A 1 102 ? -10.898 -14.305 8.602 1 98.56 102 SER A N 1
ATOM 823 C CA . SER A 1 102 ? -10.547 -15.406 9.5 1 98.56 102 SER A CA 1
ATOM 824 C C . SER A 1 102 ? -10.656 -14.984 10.961 1 98.56 102 SER A C 1
ATOM 826 O O . SER A 1 102 ? -11.109 -15.758 11.805 1 98.56 102 SER A O 1
ATOM 828 N N . GLN A 1 103 ? -10.219 -13.758 11.273 1 97.5 103 GLN A N 1
ATOM 829 C CA . GLN A 1 103 ? -10.336 -13.242 12.641 1 97.5 103 GLN A CA 1
ATOM 830 C C . GLN A 1 103 ? -11.797 -13.062 13.031 1 97.5 103 GLN A C 1
ATOM 832 O O . GLN A 1 103 ? -12.188 -13.367 14.164 1 97.5 103 GLN A O 1
ATOM 837 N N . THR A 1 104 ? -12.547 -12.547 12.102 1 96.62 104 THR A N 1
ATOM 838 C CA . THR A 1 104 ? -13.953 -12.289 12.359 1 96.62 104 THR A CA 1
ATOM 839 C C . THR A 1 104 ? -14.695 -13.586 12.664 1 96.62 104 THR A C 1
ATOM 841 O O . THR A 1 104 ? -15.531 -13.633 13.562 1 96.62 104 THR A O 1
ATOM 844 N N . ASP A 1 105 ? -14.336 -14.688 11.992 1 97.81 105 ASP A N 1
ATOM 845 C CA . ASP A 1 105 ? -15.039 -15.961 12.117 1 97.81 105 ASP A CA 1
ATOM 846 C C . ASP A 1 105 ? -14.336 -16.891 13.102 1 97.81 105 ASP A C 1
ATOM 848 O O . ASP A 1 105 ? -14.75 -18.031 13.297 1 97.81 105 ASP A O 1
ATOM 852 N N . ASN A 1 106 ? -13.25 -16.375 13.664 1 97.88 106 ASN A N 1
ATOM 853 C CA . ASN A 1 106 ? -12.406 -17.266 14.445 1 97.88 106 ASN A CA 1
ATOM 854 C C . ASN A 1 106 ? -12.055 -18.531 13.664 1 97.88 106 ASN A C 1
ATOM 856 O O . ASN A 1 106 ? -12.273 -19.641 14.148 1 97.88 106 ASN A O 1
ATOM 860 N N . ALA A 1 107 ? -11.672 -18.375 12.445 1 98.69 107 ALA A N 1
ATOM 861 C CA . ALA A 1 107 ? -11.359 -19.438 11.492 1 98.69 107 ALA A CA 1
ATOM 862 C C . ALA A 1 107 ? -9.852 -19.578 11.305 1 98.69 107 ALA A C 1
ATOM 864 O O . ALA A 1 107 ? -9.086 -18.719 11.719 1 98.69 107 ALA A O 1
ATOM 865 N N . LYS A 1 108 ? -9.43 -20.688 10.75 1 98.81 108 LYS A N 1
ATOM 866 C CA . LYS A 1 108 ? -8.039 -20.875 10.352 1 98.81 108 LYS A CA 1
ATOM 867 C C . LYS A 1 108 ? -7.715 -20.094 9.094 1 98.81 108 LYS A C 1
ATOM 869 O O . LYS A 1 108 ? -8.57 -19.922 8.219 1 98.81 108 LYS A O 1
ATOM 874 N N . PHE A 1 109 ? -6.543 -19.578 9.031 1 98.75 109 PHE A N 1
ATOM 875 C CA . PHE A 1 109 ? -6.059 -18.734 7.945 1 98.75 109 PHE A CA 1
ATOM 876 C C . PHE A 1 109 ? -4.918 -19.422 7.199 1 98.75 109 PHE A C 1
ATOM 878 O O . PHE A 1 109 ? -3.848 -19.656 7.766 1 98.75 109 PHE A O 1
ATOM 885 N N . ILE A 1 110 ? -5.145 -19.719 5.918 1 98.94 110 ILE A N 1
ATOM 886 C CA . ILE A 1 110 ? -4.137 -20.391 5.098 1 98.94 110 ILE A CA 1
ATOM 887 C C . ILE A 1 110 ? -3.672 -19.453 3.986 1 98.94 110 ILE A C 1
ATOM 889 O O . ILE A 1 110 ? -4.492 -18.906 3.244 1 98.94 110 ILE A O 1
ATOM 893 N N . CYS A 1 111 ? -2.391 -19.281 3.91 1 98.88 111 CYS A N 1
ATOM 894 C CA . CYS A 1 111 ? -1.777 -18.562 2.801 1 98.88 111 CYS A CA 1
ATOM 895 C C . CYS A 1 111 ? -1.238 -19.516 1.753 1 98.88 111 CYS A C 1
ATOM 897 O O . CYS A 1 111 ? -0.398 -20.375 2.059 1 98.88 111 CYS A O 1
ATOM 899 N N . ASP A 1 112 ? -1.747 -19.375 0.541 1 98.81 112 ASP A N 1
ATOM 900 C CA . ASP A 1 112 ? -1.325 -20.203 -0.586 1 98.81 112 ASP A CA 1
ATOM 901 C C . ASP A 1 112 ? -0.652 -19.359 -1.666 1 98.81 112 ASP A C 1
ATOM 903 O O . ASP A 1 112 ? -1.326 -18.656 -2.416 1 98.81 112 ASP A O 1
ATOM 907 N N . SER A 1 113 ? 0.638 -19.484 -1.733 1 98.06 113 SER A N 1
ATOM 908 C CA . SER A 1 113 ? 1.394 -18.703 -2.711 1 98.06 113 SER A CA 1
ATOM 909 C C . SER A 1 113 ? 1.688 -19.531 -3.961 1 98.06 113 SER A C 1
ATOM 911 O O . SER A 1 113 ? 2.361 -20.562 -3.887 1 98.06 113 SER A O 1
ATOM 913 N N . HIS A 1 114 ? 1.225 -19.031 -5.078 1 96.25 114 HIS A N 1
ATOM 914 C CA . HIS A 1 114 ? 1.415 -19.734 -6.332 1 96.25 114 HIS A CA 1
ATOM 915 C C . HIS A 1 114 ? 2.756 -19.391 -6.973 1 96.25 114 HIS A C 1
ATOM 917 O O . HIS A 1 114 ? 3.156 -20 -7.961 1 96.25 114 HIS A O 1
ATOM 923 N N . GLU A 1 115 ? 3.473 -18.422 -6.402 1 94.75 115 GLU A N 1
ATOM 924 C CA . GLU A 1 115 ? 4.766 -17.922 -6.863 1 94.75 115 GLU A CA 1
ATOM 925 C C . GLU A 1 115 ? 5.652 -17.531 -5.688 1 94.75 115 GLU A C 1
ATOM 927 O O . GLU A 1 115 ? 5.199 -17.5 -4.539 1 94.75 115 GLU A O 1
ATOM 932 N N . TYR A 1 116 ? 6.91 -17.328 -6.008 1 96.38 116 TYR A N 1
ATOM 933 C CA . TYR A 1 116 ? 7.773 -16.672 -5.035 1 96.38 116 TYR A CA 1
ATOM 934 C C . TYR A 1 116 ? 7.5 -15.172 -4.996 1 96.38 116 TYR A C 1
ATOM 936 O O . TYR A 1 116 ? 8.227 -14.383 -5.609 1 96.38 116 TYR A O 1
ATOM 944 N N . PHE A 1 117 ? 6.605 -14.766 -4.141 1 95.94 117 PHE A N 1
ATOM 945 C CA . PHE A 1 117 ? 5.996 -13.445 -4.23 1 95.94 117 PHE A CA 1
ATOM 946 C C . PHE A 1 117 ? 7.008 -12.359 -3.891 1 95.94 117 PHE A C 1
ATOM 948 O O . PHE A 1 117 ? 6.891 -11.227 -4.363 1 95.94 117 PHE A O 1
ATOM 955 N N . PRO A 1 118 ? 8.055 -12.594 -3.172 1 93.69 118 PRO A N 1
ATOM 956 C CA . PRO A 1 118 ? 9.008 -11.523 -2.877 1 93.69 118 PRO A CA 1
ATOM 957 C C . PRO A 1 118 ? 9.734 -11.016 -4.125 1 93.69 118 PRO A C 1
ATOM 959 O O . PRO A 1 118 ? 10.266 -9.906 -4.125 1 93.69 118 PRO A O 1
ATOM 962 N N . ASP A 1 119 ? 9.766 -11.938 -5.199 1 93.25 119 ASP A N 1
ATOM 963 C CA . ASP A 1 119 ? 10.492 -11.531 -6.398 1 93.25 119 ASP A CA 1
ATOM 964 C C . ASP A 1 119 ? 9.953 -12.25 -7.633 1 93.25 119 ASP A C 1
ATOM 966 O O . ASP A 1 119 ? 10.617 -13.125 -8.188 1 93.25 119 ASP A O 1
ATOM 970 N N . TYR A 1 120 ? 8.797 -11.758 -8.102 1 91.12 120 TYR A N 1
ATOM 971 C CA . TYR A 1 120 ? 8.258 -12.391 -9.297 1 91.12 120 TYR A CA 1
ATOM 972 C C . TYR A 1 120 ? 7.883 -11.352 -10.352 1 91.12 120 TYR A C 1
ATOM 974 O O . TYR A 1 120 ? 7.57 -11.695 -11.492 1 91.12 120 TYR A O 1
ATOM 982 N N . ILE A 1 121 ? 7.93 -10.125 -9.961 1 88.94 121 ILE A N 1
ATOM 983 C CA . ILE A 1 121 ? 7.547 -9.07 -10.898 1 88.94 121 ILE A CA 1
ATOM 984 C C . ILE A 1 121 ? 8.742 -8.703 -11.773 1 88.94 121 ILE A C 1
ATOM 986 O O . ILE A 1 121 ? 9.805 -8.344 -11.266 1 88.94 121 ILE A O 1
ATOM 990 N N . ILE A 1 122 ? 8.461 -8.773 -13.047 1 86.31 122 ILE A N 1
ATOM 991 C CA . ILE A 1 122 ? 9.5 -8.445 -14.016 1 86.31 122 ILE A CA 1
ATOM 992 C C . ILE A 1 122 ? 9.406 -6.969 -14.391 1 86.31 122 ILE A C 1
ATOM 994 O O . ILE A 1 122 ? 8.414 -6.531 -14.984 1 86.31 122 ILE A O 1
ATOM 998 N N . LYS A 1 123 ? 10.477 -6.156 -14.203 1 86.19 123 LYS A N 1
ATOM 999 C CA . LYS A 1 123 ? 10.5 -4.711 -14.414 1 86.19 123 LYS A CA 1
ATOM 1000 C C . LYS A 1 123 ? 10.211 -4.367 -15.875 1 86.19 123 LYS A C 1
ATOM 1002 O O . LYS A 1 123 ? 9.508 -3.396 -16.156 1 86.19 123 LYS A O 1
ATOM 1007 N N . LYS A 1 124 ? 10.68 -5.207 -16.797 1 79.44 124 LYS A N 1
ATOM 1008 C CA . LYS A 1 124 ? 10.57 -4.945 -18.219 1 79.44 124 LYS A CA 1
ATOM 1009 C C . LYS A 1 124 ? 9.109 -4.918 -18.656 1 79.44 124 LYS A C 1
ATOM 1011 O O . LYS A 1 124 ? 8.773 -4.328 -19.688 1 79.44 124 LYS A O 1
ATOM 1016 N N . ASN A 1 125 ? 8.266 -5.512 -17.797 1 80 125 ASN A N 1
ATOM 1017 C CA . ASN A 1 125 ? 6.852 -5.578 -18.141 1 80 125 ASN A CA 1
ATOM 1018 C C . ASN A 1 125 ? 6.109 -4.312 -17.719 1 80 125 ASN A C 1
ATOM 1020 O O . ASN A 1 125 ? 4.914 -4.18 -17.984 1 80 125 ASN A O 1
ATOM 1024 N N . TYR A 1 126 ? 6.777 -3.336 -17.141 1 83.12 126 TYR A N 1
ATOM 1025 C CA . TYR A 1 126 ? 6.164 -2.096 -16.688 1 83.12 126 TYR A CA 1
ATOM 1026 C C . TYR A 1 126 ? 6.672 -0.903 -17.484 1 83.12 126 TYR A C 1
ATOM 1028 O O . TYR A 1 126 ? 7.883 -0.722 -17.641 1 83.12 126 TYR A O 1
ATOM 1036 N N . ASN A 1 127 ? 5.734 -0.217 -18.031 1 85.62 127 ASN A N 1
ATOM 1037 C CA . ASN A 1 127 ? 6.086 0.998 -18.75 1 85.62 127 ASN A CA 1
ATOM 1038 C C . ASN A 1 127 ? 6.172 2.205 -17.828 1 85.62 127 ASN A C 1
ATOM 1040 O O . ASN A 1 127 ? 6.59 3.287 -18.234 1 85.62 127 ASN A O 1
ATOM 1044 N N . ASP A 1 128 ? 5.801 2.07 -16.562 1 86 128 ASP A N 1
ATOM 1045 C CA . ASP A 1 128 ? 5.762 3.123 -15.555 1 86 128 ASP A CA 1
ATOM 1046 C C . ASP A 1 128 ? 6.512 2.701 -14.297 1 86 128 ASP A C 1
ATOM 1048 O O . ASP A 1 128 ? 6.098 1.767 -13.602 1 86 128 ASP A O 1
ATOM 1052 N N . GLU A 1 129 ? 7.594 3.449 -14 1 84.94 129 GLU A N 1
ATOM 1053 C CA . GLU A 1 129 ? 8.445 3.121 -12.859 1 84.94 129 GLU A CA 1
ATOM 1054 C C . GLU A 1 129 ? 7.668 3.193 -11.555 1 84.94 129 GLU A C 1
ATOM 1056 O O . GLU A 1 129 ? 7.906 2.4 -10.641 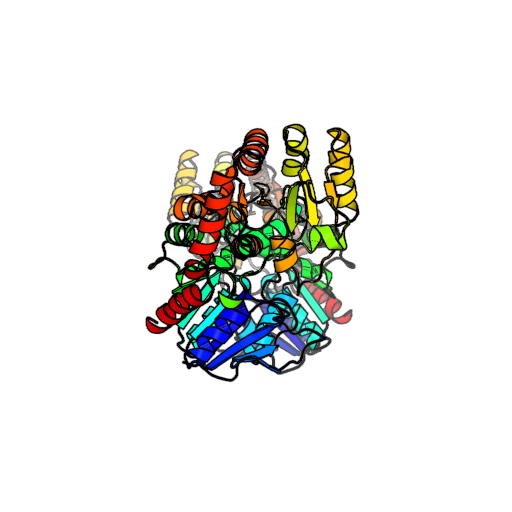1 84.94 129 GLU A O 1
ATOM 1061 N N . ASN A 1 130 ? 6.758 4.094 -11.5 1 81.56 130 ASN A N 1
ATOM 1062 C CA . ASN A 1 130 ? 5.969 4.25 -10.281 1 81.56 130 ASN A CA 1
ATOM 1063 C C . ASN A 1 130 ? 5.043 3.059 -10.062 1 81.56 130 ASN A C 1
ATOM 1065 O O . ASN A 1 130 ? 4.855 2.611 -8.93 1 81.56 130 ASN A O 1
ATOM 1069 N N . LYS A 1 131 ? 4.516 2.637 -11.125 1 87.06 131 LYS A N 1
ATOM 1070 C CA . LYS A 1 131 ? 3.656 1.463 -11.016 1 87.06 131 LYS A CA 1
ATOM 1071 C C . LYS A 1 131 ? 4.453 0.233 -10.594 1 87.06 131 LYS A C 1
ATOM 1073 O O . LYS A 1 131 ? 3.975 -0.577 -9.797 1 87.06 131 LYS A O 1
ATOM 1078 N N . TYR A 1 132 ? 5.664 0.122 -11.211 1 89.88 132 TYR A N 1
ATOM 1079 C CA . TYR A 1 132 ? 6.551 -0.977 -10.844 1 89.88 132 TYR A CA 1
ATOM 1080 C C . TYR A 1 132 ? 6.895 -0.932 -9.359 1 89.88 132 TYR A C 1
ATOM 1082 O O . TYR A 1 132 ? 6.742 -1.928 -8.648 1 89.88 132 TYR A O 1
ATOM 1090 N N . LYS A 1 133 ? 7.227 0.218 -8.875 1 87.06 133 LYS A N 1
ATOM 1091 C CA . LYS A 1 133 ? 7.594 0.389 -7.477 1 87.06 133 LYS A CA 1
ATOM 1092 C C . LYS A 1 133 ? 6.395 0.138 -6.562 1 87.06 133 LYS A C 1
ATOM 1094 O O . LYS A 1 133 ? 6.527 -0.506 -5.52 1 87.06 133 LYS A O 1
ATOM 1099 N N . ALA A 1 134 ? 5.273 0.656 -6.949 1 88.25 134 ALA A N 1
ATOM 1100 C CA . ALA A 1 134 ? 4.051 0.467 -6.176 1 88.25 134 ALA A CA 1
ATOM 1101 C C . ALA A 1 134 ? 3.711 -1.015 -6.043 1 88.25 134 ALA A C 1
ATOM 1103 O O . ALA A 1 134 ? 3.375 -1.486 -4.953 1 88.25 134 ALA A O 1
ATOM 1104 N N . SER A 1 135 ? 3.824 -1.673 -7.117 1 90.62 135 SER A N 1
ATOM 1105 C CA . SER A 1 135 ? 3.494 -3.094 -7.109 1 90.62 135 SER A CA 1
ATOM 1106 C C . SER A 1 135 ? 4.414 -3.873 -6.176 1 90.62 135 SER A C 1
ATOM 1108 O O . SER A 1 135 ? 3.951 -4.695 -5.383 1 90.62 135 SER A O 1
ATOM 1110 N N . LYS A 1 136 ? 5.691 -3.631 -6.301 1 90.75 136 LYS A N 1
ATOM 1111 C CA . LYS A 1 136 ? 6.668 -4.324 -5.461 1 90.75 136 LYS A CA 1
ATOM 1112 C C . LYS A 1 136 ? 6.395 -4.074 -3.982 1 90.75 136 LYS A C 1
ATOM 1114 O O . LYS A 1 136 ? 6.391 -5.008 -3.18 1 90.75 136 LYS A O 1
ATOM 1119 N N . VAL A 1 137 ? 6.102 -2.852 -3.656 1 90.19 137 VAL A N 1
ATOM 1120 C CA . VAL A 1 137 ? 5.887 -2.461 -2.266 1 90.19 137 VAL A CA 1
ATOM 1121 C C . VAL A 1 137 ? 4.602 -3.102 -1.741 1 90.19 137 VAL A C 1
ATOM 1123 O O . VAL A 1 137 ? 4.57 -3.617 -0.622 1 90.19 137 VAL A O 1
ATOM 1126 N N . LEU A 1 138 ? 3.602 -3.031 -2.506 1 91.5 138 LEU A N 1
ATOM 1127 C CA . LEU A 1 138 ? 2.307 -3.549 -2.078 1 91.5 138 LEU A CA 1
ATOM 1128 C C . LEU A 1 138 ? 2.357 -5.062 -1.903 1 91.5 138 LEU A C 1
ATOM 1130 O O . LEU A 1 138 ? 1.738 -5.609 -0.986 1 91.5 138 LEU A O 1
ATOM 1134 N N . ILE A 1 139 ? 3.072 -5.723 -2.76 1 93.44 139 ILE A N 1
ATOM 1135 C CA . ILE A 1 139 ? 3.229 -7.168 -2.643 1 93.44 139 ILE A CA 1
ATOM 1136 C C . ILE A 1 139 ? 3.953 -7.508 -1.342 1 93.44 139 ILE A C 1
ATOM 1138 O O . ILE A 1 139 ? 3.557 -8.43 -0.624 1 93.44 139 ILE A O 1
ATOM 1142 N N . ASP A 1 140 ? 4.938 -6.75 -1.063 1 91.94 140 ASP A N 1
ATOM 1143 C CA . ASP A 1 140 ? 5.703 -6.973 0.159 1 91.94 140 ASP A CA 1
ATOM 1144 C C . ASP A 1 140 ? 4.836 -6.758 1.396 1 91.94 140 ASP A C 1
ATOM 1146 O O . ASP A 1 140 ? 4.891 -7.547 2.344 1 91.94 140 ASP A O 1
ATOM 1150 N N . ILE A 1 141 ? 4.074 -5.762 1.331 1 93.5 141 ILE A N 1
ATOM 1151 C CA . ILE A 1 141 ? 3.211 -5.426 2.455 1 93.5 141 ILE A CA 1
ATOM 1152 C C . ILE A 1 141 ? 2.172 -6.527 2.654 1 93.5 141 ILE A C 1
ATOM 1154 O O . ILE A 1 141 ? 1.968 -7.004 3.773 1 93.5 141 ILE A O 1
ATOM 1158 N N . ARG A 1 142 ? 1.554 -6.941 1.637 1 96.12 142 ARG A N 1
ATOM 1159 C CA . ARG A 1 142 ? 0.556 -8 1.709 1 96.12 142 ARG A CA 1
ATOM 1160 C C . ARG A 1 142 ? 1.197 -9.336 2.094 1 96.12 142 ARG A C 1
ATOM 1162 O O . ARG A 1 142 ? 0.626 -10.102 2.871 1 96.12 142 ARG A O 1
ATOM 1169 N N . GLY A 1 143 ? 2.416 -9.516 1.498 1 96.94 143 GLY A N 1
ATOM 1170 C CA . GLY A 1 143 ? 3.135 -10.758 1.729 1 96.94 143 GLY A CA 1
ATOM 1171 C C . GLY A 1 143 ? 3.467 -10.992 3.191 1 96.94 143 GLY A C 1
ATOM 1172 O O . GLY A 1 143 ? 3.586 -12.141 3.631 1 96.94 143 GLY A O 1
ATOM 1173 N N . ASN A 1 144 ? 3.496 -9.953 4.008 1 95.69 144 ASN A N 1
ATOM 1174 C CA . ASN A 1 144 ? 3.859 -10.047 5.418 1 95.69 144 ASN A CA 1
ATOM 1175 C C . ASN A 1 144 ? 2.785 -10.773 6.223 1 95.69 144 ASN A C 1
ATOM 1177 O O . ASN A 1 144 ? 3.043 -11.234 7.34 1 95.69 144 ASN A O 1
ATOM 1181 N N . TYR A 1 145 ? 1.646 -10.953 5.688 1 97.88 145 TYR A N 1
ATOM 1182 C CA . TYR A 1 145 ? 0.562 -11.625 6.398 1 97.88 145 TYR A CA 1
ATOM 1183 C C . TYR A 1 145 ? 0.814 -13.125 6.492 1 97.88 145 TYR A C 1
ATOM 1185 O O . TYR A 1 145 ? 0.151 -13.82 7.262 1 97.88 145 TYR A O 1
ATOM 1193 N N . ILE A 1 146 ? 1.799 -13.594 5.711 1 98.5 146 ILE A N 1
ATOM 1194 C CA . ILE A 1 146 ? 2.178 -15.008 5.746 1 98.5 146 ILE A CA 1
ATOM 1195 C C . ILE A 1 146 ? 2.582 -15.391 7.168 1 98.5 146 ILE A C 1
ATOM 1197 O O . ILE A 1 146 ? 2.416 -16.547 7.574 1 98.5 146 ILE A O 1
ATOM 1201 N N . LYS A 1 147 ? 3.043 -14.43 7.941 1 97.81 147 LYS A N 1
ATOM 1202 C CA . LYS A 1 147 ? 3.529 -14.672 9.297 1 97.81 147 LYS A CA 1
ATOM 1203 C C . LYS A 1 147 ? 2.381 -15.008 10.242 1 97.81 147 LYS A C 1
ATOM 1205 O O . LYS A 1 147 ? 2.602 -15.57 11.32 1 97.81 147 LYS A O 1
ATOM 1210 N N . TYR A 1 148 ? 1.158 -14.688 9.836 1 97.81 148 TYR A N 1
ATOM 1211 C CA . TYR A 1 148 ? -0.003 -14.891 10.695 1 97.81 148 TYR A CA 1
ATOM 1212 C C . TYR A 1 148 ? -0.761 -16.156 10.297 1 97.81 148 TYR A C 1
ATOM 1214 O O . TYR A 1 148 ? -1.76 -16.5 10.93 1 97.81 148 TYR A O 1
ATOM 1222 N N . ALA A 1 149 ? -0.306 -16.859 9.289 1 98.5 149 ALA A N 1
ATOM 1223 C CA . ALA A 1 149 ? -1.027 -18.016 8.742 1 98.5 149 ALA A CA 1
ATOM 1224 C C . ALA A 1 149 ? -0.924 -19.219 9.68 1 98.5 149 ALA A C 1
ATOM 1226 O O . ALA A 1 149 ? 0.127 -19.453 10.281 1 98.5 149 ALA A O 1
ATOM 1227 N N . ASP A 1 150 ? -2.018 -19.906 9.789 1 98.44 150 ASP A N 1
ATOM 1228 C CA . ASP A 1 150 ? -1.998 -21.188 10.508 1 98.44 150 ASP A CA 1
ATOM 1229 C C . ASP A 1 150 ? -1.274 -22.266 9.695 1 98.44 150 ASP A C 1
ATOM 1231 O O . ASP A 1 150 ? -0.714 -23.203 10.266 1 98.44 150 ASP A O 1
ATOM 1235 N N . ALA A 1 151 ? -1.323 -22.141 8.43 1 98.5 151 ALA A N 1
ATOM 1236 C CA . ALA A 1 151 ? -0.597 -23 7.492 1 98.5 151 ALA A CA 1
ATOM 1237 C C . ALA A 1 151 ? -0.261 -22.25 6.207 1 98.5 151 ALA A C 1
ATOM 1239 O O . ALA A 1 151 ? -0.987 -21.328 5.809 1 98.5 151 ALA A O 1
ATOM 1240 N N . VAL A 1 152 ? 0.816 -22.625 5.605 1 98.81 152 VAL A N 1
ATOM 1241 C CA . VAL A 1 152 ? 1.26 -22.016 4.355 1 98.81 152 VAL A CA 1
ATOM 1242 C C . VAL A 1 152 ? 1.458 -23.094 3.293 1 98.81 152 VAL A C 1
ATOM 1244 O O . VAL A 1 152 ? 1.984 -24.172 3.584 1 98.81 152 VAL A O 1
ATOM 1247 N N . ILE A 1 153 ? 0.941 -22.859 2.107 1 98.81 153 ILE A N 1
ATOM 1248 C CA . ILE A 1 153 ? 1.09 -23.719 0.945 1 98.81 153 ILE A CA 1
ATOM 1249 C C . ILE A 1 153 ? 1.833 -22.984 -0.163 1 98.81 153 ILE A C 1
ATOM 1251 O O . ILE A 1 153 ? 1.665 -21.766 -0.329 1 98.81 153 ILE A O 1
ATOM 1255 N N . THR A 1 154 ? 2.652 -23.656 -0.878 1 98.31 154 THR A N 1
ATOM 1256 C CA . THR A 1 154 ? 3.316 -23.094 -2.045 1 98.31 154 THR A CA 1
ATOM 1257 C C . THR A 1 154 ? 3.51 -24.141 -3.127 1 98.31 154 THR A C 1
ATOM 1259 O O . THR A 1 154 ? 2.908 -25.219 -3.064 1 98.31 154 THR A O 1
ATOM 1262 N N . VAL A 1 155 ? 4.312 -23.859 -4.141 1 96.56 155 VAL A N 1
ATOM 1263 C CA . VAL A 1 155 ? 4.227 -24.672 -5.348 1 96.56 155 VAL A CA 1
ATOM 1264 C C . VAL A 1 155 ? 5.461 -25.562 -5.457 1 96.56 155 VAL A C 1
ATOM 1266 O O . VAL A 1 155 ? 5.469 -26.547 -6.215 1 96.56 155 VAL A O 1
ATOM 1269 N N . THR A 1 156 ? 6.543 -25.312 -4.766 1 96 156 THR A N 1
ATOM 1270 C CA . THR A 1 156 ? 7.738 -26.141 -4.797 1 96 156 THR A CA 1
ATOM 1271 C C . THR A 1 156 ? 8.383 -26.219 -3.416 1 96 156 THR A C 1
ATOM 1273 O O . THR A 1 156 ? 8.156 -25.344 -2.574 1 96 156 THR A O 1
ATOM 1276 N N . ASP A 1 157 ? 9.172 -27.25 -3.219 1 95.19 157 ASP A N 1
ATOM 1277 C CA . ASP A 1 157 ? 9.93 -27.375 -1.976 1 95.19 157 ASP A CA 1
ATOM 1278 C C . ASP A 1 157 ? 10.969 -26.266 -1.847 1 95.19 157 ASP A C 1
ATOM 1280 O O . ASP A 1 157 ? 11.25 -25.797 -0.741 1 95.19 157 ASP A O 1
ATOM 1284 N N . THR A 1 158 ? 11.453 -25.844 -2.93 1 94.88 158 THR A N 1
ATOM 1285 C CA . THR A 1 158 ? 12.43 -24.75 -2.947 1 94.88 158 THR A CA 1
ATOM 1286 C C . THR A 1 158 ? 11.82 -23.469 -2.408 1 94.88 158 THR A C 1
ATOM 1288 O O . THR A 1 158 ? 12.406 -22.797 -1.55 1 94.88 158 THR A O 1
ATOM 1291 N N . ILE A 1 159 ? 10.68 -23.109 -2.857 1 96.75 159 ILE A N 1
ATOM 1292 C CA . ILE A 1 159 ? 10 -21.906 -2.379 1 96.75 159 ILE A CA 1
ATOM 1293 C C . ILE A 1 159 ? 9.617 -22.094 -0.913 1 96.75 159 ILE A C 1
ATOM 1295 O O . ILE A 1 159 ? 9.719 -21.156 -0.12 1 96.75 159 ILE A O 1
ATOM 1299 N N . ALA A 1 160 ? 9.172 -23.281 -0.599 1 97.75 160 ALA A N 1
ATOM 1300 C CA . ALA A 1 160 ? 8.805 -23.562 0.785 1 97.75 160 ALA A CA 1
ATOM 1301 C C . ALA A 1 160 ? 9.961 -23.266 1.734 1 97.75 160 ALA A C 1
ATOM 1303 O O . ALA A 1 160 ? 9.766 -22.609 2.766 1 97.75 160 ALA A O 1
ATOM 1304 N N . GLU A 1 161 ? 11.125 -23.703 1.356 1 96.75 161 GLU A N 1
ATOM 1305 C CA . GLU A 1 161 ? 12.312 -23.484 2.18 1 96.75 161 GLU A CA 1
ATOM 1306 C C . GLU A 1 161 ? 12.664 -22 2.262 1 96.75 161 GLU A C 1
ATOM 1308 O O . GLU A 1 161 ? 12.953 -21.484 3.342 1 96.75 161 GLU A O 1
ATOM 1313 N N . LYS A 1 162 ? 12.648 -21.359 1.129 1 96.5 162 LYS A N 1
ATOM 1314 C CA . LYS A 1 162 ? 13 -19.953 1.085 1 96.5 162 LYS A CA 1
ATOM 1315 C C . LYS A 1 162 ? 12.055 -19.125 1.945 1 96.5 162 LYS A C 1
ATOM 1317 O O . LYS A 1 162 ? 12.492 -18.281 2.73 1 96.5 162 LYS A O 1
ATOM 1322 N N . LEU A 1 163 ? 10.781 -19.312 1.797 1 97.94 163 LEU A N 1
ATOM 1323 C CA . LEU A 1 163 ? 9.789 -18.547 2.549 1 97.94 163 LEU A CA 1
ATOM 1324 C C . LEU A 1 163 ? 9.891 -18.844 4.043 1 97.94 163 LEU A C 1
ATOM 1326 O O . LEU A 1 163 ? 9.703 -17.953 4.871 1 97.94 163 LEU A O 1
ATOM 1330 N N . TYR A 1 164 ? 10.164 -20.141 4.379 1 98.25 164 TYR A N 1
ATOM 1331 C CA . TYR A 1 164 ? 10.32 -20.547 5.77 1 98.25 164 TYR A CA 1
ATOM 1332 C C . TYR A 1 164 ? 11.383 -19.703 6.469 1 98.25 164 TYR A C 1
ATOM 1334 O O . TYR A 1 164 ? 11.148 -19.156 7.551 1 98.25 164 TYR A O 1
ATOM 1342 N N . TYR A 1 165 ? 12.492 -19.547 5.852 1 97.38 165 TYR A N 1
ATOM 1343 C CA . TYR A 1 165 ? 13.617 -18.828 6.453 1 97.38 165 TYR A CA 1
ATOM 1344 C C . TYR A 1 165 ? 13.406 -17.328 6.379 1 97.38 165 TYR A C 1
ATOM 1346 O O . TYR A 1 165 ? 13.625 -16.609 7.359 1 97.38 165 TYR A O 1
ATOM 1354 N N . GLU A 1 166 ? 12.977 -16.844 5.281 1 96.38 166 GLU A N 1
ATOM 1355 C CA . GLU A 1 166 ? 12.867 -15.414 5.051 1 96.38 166 GLU A CA 1
ATOM 1356 C C . GLU A 1 166 ? 11.828 -14.781 5.977 1 96.38 166 GLU A C 1
ATOM 1358 O O . GLU A 1 166 ? 12 -13.648 6.422 1 96.38 166 GLU A O 1
ATOM 1363 N N . TYR A 1 167 ? 10.797 -15.43 6.184 1 97.44 167 TYR A N 1
ATOM 1364 C CA . TYR A 1 167 ? 9.711 -14.859 6.98 1 97.44 167 TYR A CA 1
ATOM 1365 C C . TYR A 1 167 ? 9.672 -15.477 8.375 1 97.44 167 TYR A C 1
ATOM 1367 O O . TYR A 1 167 ? 8.75 -15.219 9.148 1 97.44 167 TYR A O 1
ATOM 1375 N N . LYS A 1 168 ? 10.68 -16.312 8.703 1 97.12 168 LYS A N 1
ATOM 1376 C CA . LYS A 1 168 ? 10.805 -16.953 10.008 1 97.12 168 LYS A CA 1
ATOM 1377 C C . LYS A 1 168 ? 9.5 -17.609 10.43 1 97.12 168 LYS A C 1
ATOM 1379 O O . LYS A 1 168 ? 8.992 -17.359 11.523 1 97.12 168 LYS A O 1
ATOM 1384 N N . LEU A 1 169 ? 8.961 -18.484 9.547 1 97.88 169 LEU A N 1
ATOM 1385 C CA . LEU A 1 169 ? 7.691 -19.141 9.797 1 97.88 169 LEU A CA 1
ATOM 1386 C C . LEU A 1 169 ? 7.848 -20.234 10.852 1 97.88 169 LEU A C 1
ATOM 1388 O O . LEU A 1 169 ? 8.945 -20.781 11.023 1 97.88 169 LEU A O 1
ATOM 1392 N N . ASN A 1 170 ? 6.812 -20.562 11.5 1 95.25 170 ASN A N 1
ATOM 1393 C CA . ASN A 1 170 ? 6.84 -21.594 12.539 1 95.25 170 ASN A CA 1
ATOM 1394 C C . ASN A 1 170 ? 7.008 -22.984 11.93 1 95.25 170 ASN A C 1
ATOM 1396 O O . ASN A 1 170 ? 7.582 -23.875 12.562 1 95.25 170 ASN A O 1
ATOM 1400 N N . GLU A 1 171 ? 6.406 -23.203 10.828 1 96.88 171 GLU A N 1
ATOM 1401 C CA . GLU A 1 171 ? 6.48 -24.469 10.102 1 96.88 171 GLU A CA 1
ATOM 1402 C C . GLU A 1 171 ? 6.809 -24.25 8.633 1 96.88 171 GLU A C 1
ATOM 1404 O O . GLU A 1 171 ? 6.438 -23.234 8.055 1 96.88 171 GLU A O 1
ATOM 1409 N N . LYS A 1 172 ? 7.484 -25.203 8.102 1 97.69 172 LYS A N 1
ATOM 1410 C CA . LYS A 1 172 ? 7.777 -25.141 6.672 1 97.69 172 LYS A CA 1
ATOM 1411 C C . LYS A 1 172 ? 6.5 -25.25 5.844 1 97.69 172 LYS A C 1
ATOM 1413 O O . LYS A 1 172 ? 5.641 -26.094 6.121 1 97.69 172 LYS A O 1
ATOM 1418 N N . PRO A 1 173 ? 6.316 -24.391 4.883 1 98.56 173 PRO A N 1
ATOM 1419 C CA . PRO A 1 173 ? 5.145 -24.484 4.004 1 98.56 173 PRO A CA 1
ATOM 1420 C C . PRO A 1 173 ? 5.02 -25.828 3.312 1 98.56 173 PRO A C 1
ATOM 1422 O O . PRO A 1 173 ? 6.031 -26.484 3.033 1 98.56 173 PRO A O 1
ATOM 1425 N N . THR A 1 174 ? 3.836 -26.266 3.068 1 98.5 174 THR A N 1
ATOM 1426 C CA . THR A 1 174 ? 3.576 -27.469 2.285 1 98.5 174 THR A CA 1
ATOM 1427 C C . THR A 1 174 ? 3.674 -27.172 0.791 1 98.5 174 THR A C 1
ATOM 1429 O O . THR A 1 174 ? 3.014 -26.25 0.288 1 98.5 174 THR A O 1
ATOM 1432 N N . ALA A 1 175 ? 4.484 -27.906 0.126 1 97.69 175 ALA A N 1
ATOM 1433 C CA . ALA A 1 175 ? 4.609 -27.766 -1.321 1 97.69 175 ALA A CA 1
ATOM 1434 C C . ALA A 1 175 ? 3.607 -28.656 -2.055 1 97.69 175 ALA A C 1
ATOM 1436 O O . ALA A 1 175 ? 3.588 -29.859 -1.856 1 97.69 175 ALA A O 1
ATOM 1437 N N . LEU A 1 176 ? 2.746 -28.062 -2.789 1 97.94 176 LEU A N 1
ATOM 1438 C CA . LEU A 1 176 ? 1.837 -28.766 -3.686 1 97.94 176 LEU A CA 1
ATOM 1439 C C . LEU A 1 176 ? 2.152 -28.453 -5.145 1 97.94 176 LEU A C 1
ATOM 1441 O O . LEU A 1 176 ? 1.959 -27.312 -5.59 1 97.94 176 LEU A O 1
ATOM 1445 N N . TYR A 1 177 ? 2.58 -29.438 -5.852 1 96.5 177 TYR A N 1
ATOM 1446 C CA . TYR A 1 177 ? 2.865 -29.234 -7.266 1 96.5 177 TYR A CA 1
ATOM 1447 C C . TYR A 1 177 ? 1.578 -29.094 -8.07 1 96.5 177 TYR A C 1
ATOM 1449 O O . TYR A 1 177 ? 0.577 -29.75 -7.773 1 96.5 177 TYR A O 1
ATOM 1457 N N . ASN A 1 178 ? 1.606 -28.172 -9.008 1 95.12 178 ASN A N 1
ATOM 1458 C CA . ASN A 1 178 ? 0.498 -28.078 -9.953 1 95.12 178 ASN A CA 1
ATOM 1459 C C . ASN A 1 178 ? 0.661 -29.062 -11.102 1 95.12 178 ASN A C 1
ATOM 1461 O O . ASN A 1 178 ? 0.913 -28.672 -12.242 1 95.12 178 ASN A O 1
ATOM 1465 N N . THR A 1 179 ? 0.449 -30.297 -10.812 1 96.19 179 THR A N 1
ATOM 1466 C CA . THR A 1 179 ? 0.681 -31.406 -11.734 1 96.19 179 THR A CA 1
ATOM 1467 C C . THR A 1 179 ? -0.641 -32.031 -12.172 1 96.19 179 THR A C 1
ATOM 1469 O O . THR A 1 179 ? -1.705 -31.438 -11.984 1 96.19 179 THR A O 1
ATOM 1472 N N . LYS A 1 180 ? -0.53 -33.156 -12.859 1 93.75 180 LYS A N 1
ATOM 1473 C CA . LYS A 1 180 ? -1.695 -33.812 -13.453 1 93.75 180 LYS A CA 1
ATOM 1474 C C . LYS A 1 180 ? -2.027 -35.125 -12.734 1 93.75 180 LYS A C 1
ATOM 1476 O O . LYS A 1 180 ? -1.165 -35.719 -12.086 1 93.75 180 LYS A O 1
ATOM 1481 N N . PRO A 1 181 ? -3.357 -35.5 -12.875 1 95.25 181 PRO A N 1
ATOM 1482 C CA . PRO A 1 181 ? -3.686 -36.844 -12.414 1 95.25 181 PRO A CA 1
ATOM 1483 C C . PRO A 1 181 ? -2.926 -37.938 -13.172 1 95.25 181 PRO A C 1
ATOM 1485 O O . PRO A 1 181 ? -2.674 -37.781 -14.367 1 95.25 181 PRO A O 1
ATOM 1488 N N . PHE A 1 182 ? -2.695 -38.969 -12.484 1 95.69 182 PHE A N 1
ATOM 1489 C CA . PHE A 1 182 ? -1.941 -40.062 -13.062 1 95.69 182 PHE A CA 1
ATOM 1490 C C . PHE A 1 182 ? -2.619 -40.594 -14.328 1 95.69 182 PHE A C 1
ATOM 1492 O O . PHE A 1 182 ? -1.946 -41 -15.281 1 95.69 182 PHE A O 1
ATOM 1499 N N . LYS A 1 183 ? -3.875 -40.531 -14.359 1 92.94 183 LYS A N 1
ATOM 1500 C CA . LYS A 1 183 ? -4.656 -41.094 -15.469 1 92.94 183 LYS A CA 1
ATOM 1501 C C . LYS A 1 183 ? -4.398 -40.312 -16.75 1 92.94 183 LYS A C 1
ATOM 1503 O O . LYS A 1 183 ? -4.68 -40.812 -17.844 1 92.94 183 LYS A O 1
ATOM 1508 N N . ASN A 1 184 ? -3.914 -39.156 -16.656 1 90.88 184 ASN A N 1
ATOM 1509 C CA . ASN A 1 184 ? -3.688 -38.312 -17.844 1 90.88 184 ASN A CA 1
ATOM 1510 C C . ASN A 1 184 ? -2.402 -38.688 -18.562 1 90.88 184 ASN A C 1
ATOM 1512 O O . ASN A 1 184 ? -2.098 -38.156 -19.625 1 90.88 184 ASN A O 1
ATOM 1516 N N . ARG A 1 185 ? -1.642 -39.625 -18.062 1 90.25 185 ARG A N 1
ATOM 1517 C CA . ARG A 1 185 ? -0.384 -40.031 -18.688 1 90.25 185 ARG A CA 1
ATOM 1518 C C . ARG A 1 185 ? -0.619 -40.594 -20.078 1 90.25 185 ARG A C 1
ATOM 1520 O O . ARG A 1 185 ? -1.665 -41.188 -20.344 1 90.25 185 ARG A O 1
ATOM 1527 N N . VAL A 1 186 ? 0.366 -40.312 -20.906 1 88.81 186 VAL A N 1
ATOM 1528 C CA . VAL A 1 186 ? 0.288 -40.875 -22.25 1 88.81 186 VAL A CA 1
ATOM 1529 C C . VAL A 1 186 ? 0.849 -42.312 -22.234 1 88.81 186 VAL A C 1
ATOM 1531 O O . VAL A 1 186 ? 2.045 -42.5 -22.016 1 88.81 186 VAL A O 1
ATOM 1534 N N . ASN A 1 187 ? -0.006 -43.281 -22.469 1 83.31 187 ASN A N 1
ATOM 1535 C CA . ASN A 1 187 ? 0.405 -44.656 -22.359 1 83.31 187 ASN A CA 1
ATOM 1536 C C . ASN A 1 187 ? 0.436 -45.344 -23.719 1 83.31 187 ASN A C 1
ATOM 1538 O O . ASN A 1 187 ? 0.479 -46.562 -23.812 1 83.31 187 ASN A O 1
ATOM 1542 N N . LYS A 1 188 ? 0.305 -44.594 -24.781 1 84.25 188 LYS A N 1
ATOM 1543 C CA . LYS A 1 188 ? 0.345 -45.156 -26.125 1 84.25 188 LYS A CA 1
ATOM 1544 C C . LYS A 1 188 ? 1.348 -44.406 -27 1 84.25 188 LYS A C 1
ATOM 1546 O O . LYS A 1 188 ? 1.739 -43.281 -26.688 1 84.25 188 LYS A O 1
ATOM 1551 N N . LYS A 1 189 ? 1.742 -45.156 -27.953 1 86.88 189 LYS A N 1
ATOM 1552 C CA . LYS A 1 189 ? 2.59 -44.5 -28.938 1 86.88 189 LYS A CA 1
ATOM 1553 C C . LYS A 1 189 ? 1.787 -43.5 -29.781 1 86.88 189 LYS A C 1
ATOM 1555 O O . LYS A 1 189 ? 0.701 -43.844 -30.266 1 86.88 189 LYS A O 1
ATOM 1560 N N . VAL A 1 190 ? 2.293 -42.25 -29.75 1 91.31 190 VAL A N 1
ATOM 1561 C CA . VAL A 1 190 ? 1.623 -41.219 -30.516 1 91.31 190 VAL A CA 1
ATOM 1562 C C . VAL A 1 190 ? 2.617 -40.531 -31.469 1 91.31 190 VAL A C 1
ATOM 1564 O O . VAL A 1 190 ? 3.807 -40.438 -31.156 1 91.31 190 VAL A O 1
ATOM 1567 N N . ASN A 1 191 ? 2.145 -40.156 -32.656 1 93.69 191 ASN A N 1
ATOM 1568 C CA . ASN A 1 191 ? 2.973 -39.469 -33.656 1 93.69 191 ASN A CA 1
ATOM 1569 C C . ASN A 1 191 ? 2.246 -38.281 -34.281 1 93.69 191 ASN A C 1
ATOM 1571 O O . ASN A 1 191 ? 2.346 -38.062 -35.5 1 93.69 191 ASN A O 1
ATOM 1575 N N . LEU A 1 192 ? 1.552 -37.594 -33.5 1 94.38 192 LEU A N 1
ATOM 1576 C CA . LEU A 1 192 ? 0.667 -36.531 -33.969 1 94.38 192 LEU A CA 1
ATOM 1577 C C . LEU A 1 192 ? 1.462 -35.406 -34.656 1 94.38 192 LEU A C 1
ATOM 1579 O O . LEU A 1 192 ? 1.009 -34.844 -35.656 1 94.38 192 LEU A O 1
ATOM 1583 N N . LEU A 1 193 ? 2.635 -35.062 -34.094 1 95.81 193 LEU A N 1
ATOM 1584 C CA . LEU A 1 193 ? 3.449 -34.031 -34.688 1 95.81 193 LEU A CA 1
ATOM 1585 C C . LEU A 1 193 ? 3.869 -34.406 -36.094 1 95.81 193 LEU A C 1
ATOM 1587 O O . LEU A 1 193 ? 3.787 -33.562 -37 1 95.81 193 LEU A O 1
ATOM 1591 N N . ARG A 1 194 ? 4.312 -35.594 -36.312 1 95.5 194 ARG A N 1
ATOM 1592 C CA . ARG A 1 194 ? 4.75 -36.031 -37.625 1 95.5 194 ARG A CA 1
ATOM 1593 C C . ARG A 1 194 ? 3.574 -36.125 -38.594 1 95.5 194 ARG A C 1
ATOM 1595 O O . ARG A 1 194 ? 3.676 -35.688 -39.75 1 95.5 194 ARG A O 1
ATOM 1602 N N . GLU A 1 195 ? 2.52 -36.688 -38.125 1 94.56 195 GLU A N 1
ATOM 1603 C CA . GLU A 1 195 ? 1.345 -36.906 -38.938 1 94.56 195 GLU A CA 1
ATOM 1604 C C . GLU A 1 195 ? 0.711 -35.594 -39.375 1 94.56 195 GLU A C 1
ATOM 1606 O O . GLU A 1 195 ? 0.337 -35.406 -40.531 1 94.56 195 GLU A O 1
ATOM 1611 N N . GLU A 1 196 ? 0.605 -34.688 -38.5 1 94.88 196 GLU A N 1
ATOM 1612 C CA . GLU A 1 196 ? -0.137 -33.469 -38.781 1 94.88 196 GLU A CA 1
ATOM 1613 C C . GLU A 1 196 ? 0.75 -32.406 -39.438 1 94.88 196 GLU A C 1
ATOM 1615 O O . GLU A 1 196 ? 0.262 -31.562 -40.219 1 94.88 196 GLU A O 1
ATOM 1620 N N . PHE A 1 197 ? 2.035 -32.469 -39.25 1 95.38 197 PHE A N 1
ATOM 1621 C CA . PHE A 1 197 ? 2.865 -31.375 -39.719 1 95.38 197 PHE A CA 1
ATOM 1622 C C . PHE A 1 197 ? 3.869 -31.891 -40.75 1 95.38 197 PHE A C 1
ATOM 1624 O O . PHE A 1 197 ? 4.793 -31.172 -41.125 1 95.38 197 PHE A O 1
ATOM 1631 N N . GLY A 1 198 ? 3.803 -33.094 -41.156 1 93.75 198 GLY A N 1
ATOM 1632 C CA . GLY A 1 198 ? 4.562 -33.625 -42.281 1 93.75 198 GLY A CA 1
ATOM 1633 C C . GLY A 1 198 ? 6.047 -33.781 -41.969 1 93.75 198 GLY A C 1
ATOM 1634 O O . GLY A 1 198 ? 6.887 -33.406 -42.812 1 93.75 198 GLY A O 1
ATOM 1635 N N . ILE A 1 199 ? 6.348 -34.25 -40.844 1 94.81 199 ILE A N 1
ATOM 1636 C CA . ILE A 1 199 ? 7.746 -34.469 -40.5 1 94.81 199 ILE A CA 1
ATOM 1637 C C . ILE A 1 199 ? 8.195 -35.875 -40.875 1 94.81 199 ILE A C 1
ATOM 1639 O O . ILE A 1 199 ? 7.492 -36.844 -40.625 1 94.81 199 ILE A O 1
ATOM 1643 N N . GLU A 1 200 ? 9.367 -35.969 -41.406 1 93.38 200 GLU A N 1
ATOM 1644 C CA . GLU A 1 200 ? 9.914 -37.281 -41.844 1 93.38 200 GLU A CA 1
ATOM 1645 C C . GLU A 1 200 ? 10.094 -38.219 -40.656 1 93.38 200 GLU A C 1
ATOM 1647 O O . GLU A 1 200 ? 10.414 -37.75 -39.531 1 93.38 200 GLU A O 1
ATOM 1652 N N . LYS A 1 201 ? 10.047 -39.469 -40.906 1 90.81 201 LYS A N 1
ATOM 1653 C CA . LYS A 1 201 ? 10.086 -40.5 -39.875 1 90.81 201 LYS A CA 1
ATOM 1654 C C . LYS A 1 201 ? 11.445 -40.5 -39.188 1 90.81 201 LYS A C 1
ATOM 1656 O O . LYS A 1 201 ? 11.523 -40.781 -37.969 1 90.81 201 LYS A O 1
ATOM 1661 N N . ASN A 1 202 ? 12.453 -40.219 -39.938 1 91.62 202 ASN A N 1
ATOM 1662 C CA . ASN A 1 202 ? 13.789 -40.344 -39.375 1 91.62 202 ASN A CA 1
ATOM 1663 C C . ASN A 1 202 ? 14.273 -39.031 -38.75 1 91.62 202 ASN A C 1
ATOM 1665 O O . ASN A 1 202 ? 15.336 -38.969 -38.125 1 91.62 202 ASN A O 1
ATOM 1669 N N . LYS A 1 203 ? 13.445 -38.031 -38.875 1 96.12 203 LYS A N 1
ATOM 1670 C CA . LYS A 1 203 ? 13.82 -36.719 -38.312 1 96.12 203 LYS A CA 1
ATOM 1671 C C . LYS A 1 203 ? 13.516 -36.656 -36.844 1 96.12 203 LYS A C 1
ATOM 1673 O O . LYS A 1 203 ? 12.406 -37 -36.406 1 96.12 203 LYS A O 1
ATOM 1678 N N . HIS A 1 204 ? 14.531 -36.281 -36.031 1 97.69 204 HIS A N 1
ATOM 1679 C CA . HIS A 1 204 ? 14.305 -36.156 -34.625 1 97.69 204 HIS A CA 1
ATOM 1680 C C . HIS A 1 204 ? 13.578 -34.844 -34.281 1 97.69 204 HIS A C 1
ATOM 1682 O O . HIS A 1 204 ? 13.828 -33.812 -34.938 1 97.69 204 HIS A O 1
ATOM 1688 N N . ILE A 1 205 ? 12.688 -34.906 -33.312 1 98.31 205 ILE A N 1
ATOM 1689 C CA . ILE A 1 205 ? 11.891 -33.75 -32.969 1 98.31 205 ILE A CA 1
ATOM 1690 C C . ILE A 1 205 ? 12.234 -33.281 -31.547 1 98.31 205 ILE A C 1
ATOM 1692 O O . ILE A 1 205 ? 12.094 -34.031 -30.578 1 98.31 205 ILE A O 1
ATOM 1696 N N . ILE A 1 206 ? 12.742 -32.062 -31.391 1 98.56 206 ILE A N 1
ATOM 1697 C CA . ILE A 1 206 ? 12.836 -31.312 -30.141 1 98.56 206 ILE A CA 1
ATOM 1698 C C . ILE A 1 206 ? 11.641 -30.359 -30.016 1 98.56 206 ILE A C 1
ATOM 1700 O O . ILE A 1 206 ? 11.328 -29.625 -30.953 1 98.56 206 ILE A O 1
ATOM 1704 N N . PHE A 1 207 ? 10.977 -30.406 -28.828 1 98.5 207 PHE A N 1
ATOM 1705 C CA . PHE A 1 207 ? 9.68 -29.734 -28.797 1 98.5 207 PHE A CA 1
ATOM 1706 C C . PHE A 1 207 ? 9.555 -28.844 -27.562 1 98.5 207 PHE A C 1
ATOM 1708 O O . PHE A 1 207 ? 10.023 -29.219 -26.484 1 98.5 207 PHE A O 1
ATOM 1715 N N . PHE A 1 208 ? 8.992 -27.656 -27.75 1 98.25 208 PHE A N 1
ATOM 1716 C CA . PHE A 1 208 ? 8.586 -26.734 -26.703 1 98.25 208 PHE A CA 1
ATOM 1717 C C . PHE A 1 208 ? 7.113 -26.359 -26.859 1 98.25 208 PHE A C 1
ATOM 1719 O O . PHE A 1 208 ? 6.664 -26.031 -27.953 1 98.25 208 PHE A O 1
ATOM 1726 N N . GLN A 1 209 ? 6.379 -26.453 -25.766 1 95.75 209 GLN A N 1
ATOM 1727 C CA . GLN A 1 209 ? 4.992 -26 -25.797 1 95.75 209 GLN A CA 1
ATOM 1728 C C . GLN A 1 209 ? 4.707 -25.031 -24.672 1 95.75 209 GLN A C 1
ATOM 1730 O O . GLN A 1 209 ? 5.25 -25.156 -23.562 1 95.75 209 GLN A O 1
ATOM 1735 N N . GLY A 1 210 ? 3.83 -24.031 -24.906 1 93.5 210 GLY A N 1
ATOM 1736 C CA . GLY A 1 210 ? 3.42 -23.016 -23.953 1 93.5 210 GLY A CA 1
ATOM 1737 C C . GLY A 1 210 ? 3.531 -21.609 -24.484 1 93.5 210 GLY A C 1
ATOM 1738 O O . GLY A 1 210 ? 3.914 -21.391 -25.625 1 93.5 210 GLY A O 1
ATOM 1739 N N . ASN A 1 211 ? 3.178 -20.688 -23.609 1 91.81 211 ASN A N 1
ATOM 1740 C CA . ASN A 1 211 ? 3.34 -19.297 -24.016 1 91.81 211 ASN A CA 1
ATOM 1741 C C . ASN A 1 211 ? 4.789 -18.969 -24.375 1 91.81 211 ASN A C 1
ATOM 1743 O O . ASN A 1 211 ? 5.715 -19.438 -23.719 1 91.81 211 ASN A O 1
ATOM 1747 N N . ILE A 1 212 ? 4.875 -18.203 -25.484 1 95.12 212 ILE A N 1
ATOM 1748 C CA . ILE A 1 212 ? 6.207 -17.906 -26 1 95.12 212 ILE A CA 1
ATOM 1749 C C . ILE A 1 212 ? 6.477 -16.406 -25.891 1 95.12 212 ILE A C 1
ATOM 1751 O O . ILE A 1 212 ? 5.828 -15.602 -26.562 1 95.12 212 ILE A O 1
ATOM 1755 N N . ASP A 1 213 ? 7.348 -16.062 -24.969 1 92.94 213 ASP A N 1
ATOM 1756 C CA . ASP A 1 213 ? 7.809 -14.68 -24.828 1 92.94 213 ASP A CA 1
ATOM 1757 C C . ASP A 1 213 ? 9.289 -14.633 -24.469 1 92.94 213 ASP A C 1
ATOM 1759 O O . ASP A 1 213 ? 9.953 -15.672 -24.391 1 92.94 213 ASP A O 1
ATOM 1763 N N . TYR A 1 214 ? 9.797 -13.477 -24.328 1 92.5 214 TYR A N 1
ATOM 1764 C CA . TYR A 1 214 ? 11.227 -13.25 -24.125 1 92.5 214 TYR A CA 1
ATOM 1765 C C . TYR A 1 214 ? 11.734 -14.031 -22.922 1 92.5 214 TYR A C 1
ATOM 1767 O O . TYR A 1 214 ? 12.852 -14.555 -22.938 1 92.5 214 TYR A O 1
ATOM 1775 N N . SER A 1 215 ? 10.945 -14.219 -21.938 1 92.69 215 SER A N 1
ATOM 1776 C CA . SER A 1 215 ? 11.383 -14.828 -20.688 1 92.69 215 SER A CA 1
ATOM 1777 C C . SER A 1 215 ? 11.594 -16.328 -20.844 1 92.69 215 SER A C 1
ATOM 1779 O O . SER A 1 215 ? 12.32 -16.938 -20.047 1 92.69 215 SER A O 1
ATOM 1781 N N . ARG A 1 216 ? 11.086 -16.922 -21.859 1 93.94 216 ARG A N 1
ATOM 1782 C CA . ARG A 1 216 ? 11.141 -18.375 -22.047 1 93.94 216 ARG A CA 1
ATOM 1783 C C . ARG A 1 216 ? 12.477 -18.797 -22.656 1 93.94 216 ARG A C 1
ATOM 1785 O O . ARG A 1 216 ? 12.836 -19.984 -22.609 1 93.94 216 ARG A O 1
ATOM 1792 N N . GLY A 1 217 ? 13.164 -17.969 -23.344 1 95.38 217 GLY A N 1
ATOM 1793 C CA . GLY A 1 217 ? 14.539 -18.219 -23.75 1 95.38 217 GLY A CA 1
ATOM 1794 C C . GLY A 1 217 ? 14.648 -19.125 -24.953 1 95.38 217 GLY A C 1
ATOM 1795 O O . GLY A 1 217 ? 15.609 -19.891 -25.078 1 95.38 217 GLY A O 1
ATOM 1796 N N . LEU A 1 218 ? 13.688 -19.062 -25.828 1 97.56 218 LEU A N 1
ATOM 1797 C CA . LEU A 1 218 ? 13.734 -19.922 -27 1 97.56 218 LEU A CA 1
ATOM 1798 C C . LEU A 1 218 ? 14.961 -19.625 -27.844 1 97.56 218 LEU A C 1
ATOM 1800 O O . LEU A 1 218 ? 15.445 -20.484 -28.578 1 97.56 218 LEU A O 1
ATOM 1804 N N . GLU A 1 219 ? 15.508 -18.406 -27.719 1 97.12 219 GLU A N 1
ATOM 1805 C CA . GLU A 1 219 ? 16.719 -18.016 -28.438 1 97.12 219 GLU A CA 1
ATOM 1806 C C . GLU A 1 219 ? 17.875 -18.953 -28.109 1 97.12 219 GLU A C 1
ATOM 1808 O O . GLU A 1 219 ? 18.703 -19.266 -28.969 1 97.12 219 GLU A O 1
ATOM 1813 N N . TYR A 1 220 ? 17.938 -19.375 -26.891 1 97.06 220 TYR A N 1
ATOM 1814 C CA . TYR A 1 220 ? 19.016 -20.25 -26.469 1 97.06 220 TYR A CA 1
ATOM 1815 C C . TYR A 1 220 ? 18.938 -21.594 -27.172 1 97.06 220 TYR A C 1
ATOM 1817 O O . TYR A 1 220 ? 19.953 -22.141 -27.609 1 97.06 220 TYR A O 1
ATOM 1825 N N . ILE A 1 221 ? 17.719 -22.109 -27.266 1 97.88 221 ILE A N 1
ATOM 1826 C CA . ILE A 1 221 ? 17.531 -23.391 -27.938 1 97.88 221 ILE A CA 1
ATOM 1827 C C . ILE A 1 221 ? 17.859 -23.266 -29.422 1 97.88 221 ILE A C 1
ATOM 1829 O O . ILE A 1 221 ? 18.562 -24.109 -29.984 1 97.88 221 ILE A O 1
ATOM 1833 N N . ILE A 1 222 ? 17.375 -22.188 -29.984 1 98 222 ILE A N 1
ATOM 1834 C CA . ILE A 1 222 ? 17.578 -21.953 -31.406 1 98 222 ILE A CA 1
ATOM 1835 C C . ILE A 1 222 ? 19.078 -21.828 -31.688 1 98 222 ILE A C 1
ATOM 1837 O O . ILE A 1 222 ? 19.578 -22.438 -32.625 1 98 222 ILE A O 1
ATOM 1841 N N . GLU A 1 223 ? 19.719 -21.078 -30.906 1 97.56 223 GLU A N 1
ATOM 1842 C CA . GLU A 1 223 ? 21.156 -20.922 -31.094 1 97.56 223 GLU A CA 1
ATOM 1843 C C . GLU A 1 223 ? 21.891 -22.25 -30.922 1 97.56 223 GLU A C 1
ATOM 1845 O O . GLU A 1 223 ? 22.875 -22.516 -31.609 1 97.56 223 GLU A O 1
ATOM 1850 N N . SER A 1 224 ? 21.5 -23.047 -30.062 1 97.69 224 SER A N 1
ATOM 1851 C CA . SER A 1 224 ? 22.172 -24.312 -29.766 1 97.69 224 SER A CA 1
ATOM 1852 C C . SER A 1 224 ? 22.062 -25.281 -30.938 1 97.69 224 SER A C 1
ATOM 1854 O O . SER A 1 224 ? 22.859 -26.219 -31.078 1 97.69 224 SER A O 1
ATOM 1856 N N . LEU A 1 225 ? 21.109 -25.125 -31.844 1 97.56 225 LEU A N 1
ATOM 1857 C CA . LEU A 1 225 ? 20.875 -26.016 -32.969 1 97.56 225 LEU A CA 1
ATOM 1858 C C . LEU A 1 225 ? 22.094 -26.094 -33.875 1 97.56 225 LEU A C 1
ATOM 1860 O O . LEU A 1 225 ? 22.344 -27.109 -34.531 1 97.56 225 LEU A O 1
ATOM 1864 N N . LYS A 1 226 ? 22.859 -24.984 -33.875 1 96.31 226 LYS A N 1
ATOM 1865 C CA . LYS A 1 226 ? 24.031 -24.953 -34.75 1 96.31 226 LYS A CA 1
ATOM 1866 C C . LYS A 1 226 ? 25.078 -25.969 -34.281 1 96.31 226 LYS A C 1
ATOM 1868 O O . LYS A 1 226 ? 25.922 -26.406 -35.094 1 96.31 226 LYS A O 1
ATOM 1873 N N . TYR A 1 227 ? 24.984 -26.344 -33.031 1 96.88 227 TYR A N 1
ATOM 1874 C CA . TYR A 1 227 ? 25.984 -27.25 -32.469 1 96.88 227 TYR A CA 1
ATOM 1875 C C . TYR A 1 227 ? 25.469 -28.688 -32.469 1 96.88 227 TYR A C 1
ATOM 1877 O O . TYR A 1 227 ? 26.219 -29.609 -32.156 1 96.88 227 TYR A O 1
ATOM 1885 N N . ILE A 1 228 ? 24.219 -28.953 -32.781 1 97.31 228 ILE A N 1
ATOM 1886 C CA . ILE A 1 228 ? 23.625 -30.281 -32.75 1 97.31 228 ILE A CA 1
ATOM 1887 C C . ILE A 1 228 ? 23.969 -31.031 -34.031 1 97.31 228 ILE A C 1
ATOM 1889 O O . ILE A 1 228 ? 23.688 -30.562 -35.125 1 97.31 228 ILE A O 1
ATOM 1893 N N . GLU A 1 229 ? 24.5 -32.219 -33.906 1 96.62 229 GLU A N 1
ATOM 1894 C CA . GLU A 1 229 ? 24.953 -33 -35.062 1 96.62 229 GLU A CA 1
ATOM 1895 C C . GLU A 1 229 ? 23.828 -33.844 -35.625 1 96.62 229 GLU A C 1
ATOM 1897 O O . GLU A 1 229 ? 23.766 -34.094 -36.812 1 96.62 229 GLU A O 1
ATOM 1902 N N . SER A 1 230 ? 23.031 -34.281 -34.781 1 96.88 230 SER A N 1
ATOM 1903 C CA . SER A 1 230 ? 21.922 -35.125 -35.188 1 96.88 230 SER A CA 1
ATOM 1904 C C . SER A 1 230 ? 20.922 -34.344 -36.062 1 96.88 230 SER A C 1
ATOM 1906 O O . SER A 1 230 ? 20.797 -33.125 -35.938 1 96.88 230 SER A O 1
ATOM 1908 N N . ASP A 1 231 ? 20.281 -35.062 -36.938 1 97 231 ASP A N 1
ATOM 1909 C CA . ASP A 1 231 ? 19.234 -34.438 -37.75 1 97 231 ASP A CA 1
ATOM 1910 C C . ASP A 1 231 ? 17.969 -34.188 -36.938 1 97 231 ASP A C 1
ATOM 1912 O O . ASP A 1 231 ? 17.094 -35.062 -36.844 1 97 231 ASP A O 1
ATOM 1916 N N . ALA A 1 232 ? 17.922 -32.969 -36.438 1 97.25 232 ALA A N 1
ATOM 1917 C CA . ALA A 1 232 ? 16.844 -32.656 -35.5 1 97.25 232 ALA A CA 1
ATOM 1918 C C . ALA A 1 232 ? 16.109 -31.375 -35.906 1 97.25 232 ALA A C 1
ATOM 1920 O O . ALA A 1 232 ? 16.719 -30.453 -36.469 1 97.25 232 ALA A O 1
ATOM 1921 N N . LEU A 1 233 ? 14.844 -31.359 -35.688 1 98.19 233 LEU A N 1
ATOM 1922 C CA . LEU A 1 233 ? 13.961 -30.219 -35.906 1 98.19 233 LEU A CA 1
ATOM 1923 C C . LEU A 1 233 ? 13.398 -29.703 -34.594 1 98.19 233 LEU A C 1
ATOM 1925 O O . LEU A 1 233 ? 12.82 -30.469 -33.812 1 98.19 233 LEU A O 1
ATOM 1929 N N . PHE A 1 234 ? 13.625 -28.406 -34.375 1 98.5 234 PHE A N 1
ATOM 1930 C CA . PHE A 1 234 ? 13.031 -27.781 -33.188 1 98.5 234 PHE A CA 1
ATOM 1931 C C . PHE A 1 234 ? 11.648 -27.219 -33.5 1 98.5 234 PHE A C 1
ATOM 1933 O O . PHE A 1 234 ? 11.523 -26.266 -34.281 1 98.5 234 PHE A O 1
ATOM 1940 N N . MET A 1 235 ? 10.664 -27.828 -32.875 1 98.44 235 MET A N 1
ATOM 1941 C CA . MET A 1 235 ? 9.273 -27.406 -33.031 1 98.44 235 MET A CA 1
ATOM 1942 C C . MET A 1 235 ? 8.758 -26.75 -31.766 1 98.44 235 MET A C 1
ATOM 1944 O O . MET A 1 235 ? 9.031 -27.219 -30.656 1 98.44 235 MET A O 1
ATOM 1948 N N . PHE A 1 236 ? 8.109 -25.609 -31.891 1 98.12 236 PHE A N 1
ATOM 1949 C CA . PHE A 1 236 ? 7.547 -24.953 -30.734 1 98.12 236 PHE A CA 1
ATOM 1950 C C . PHE A 1 236 ? 6.137 -24.453 -31.016 1 98.12 236 PHE A C 1
ATOM 1952 O O . PHE A 1 236 ? 5.82 -24.094 -32.156 1 98.12 236 PHE A O 1
ATOM 1959 N N . ALA A 1 237 ? 5.309 -24.562 -29.984 1 97.06 237 ALA A N 1
ATOM 1960 C CA . ALA A 1 237 ? 3.889 -24.25 -30.125 1 97.06 237 ALA A CA 1
ATOM 1961 C C . ALA A 1 237 ? 3.393 -23.438 -28.938 1 97.06 237 ALA A C 1
ATOM 1963 O O . ALA A 1 237 ? 3.846 -23.641 -27.812 1 97.06 237 ALA A O 1
ATOM 1964 N N . GLY A 1 238 ? 2.41 -22.516 -29.203 1 95.5 238 GLY A N 1
ATOM 1965 C CA . GLY A 1 238 ? 1.8 -21.703 -28.172 1 95.5 238 GLY A CA 1
ATOM 1966 C C . GLY A 1 238 ? 1.603 -20.25 -28.609 1 95.5 238 GLY A C 1
ATOM 1967 O O . GLY A 1 238 ? 1.89 -19.906 -29.75 1 95.5 238 GLY A O 1
ATOM 1968 N N . ASN A 1 239 ? 1.116 -19.5 -27.688 1 93.81 239 ASN A N 1
ATOM 1969 C CA . ASN A 1 239 ? 0.881 -18.094 -27.984 1 93.81 239 ASN A CA 1
ATOM 1970 C C . ASN A 1 239 ? 2.191 -17.312 -28.109 1 93.81 239 ASN A C 1
ATOM 1972 O O . ASN A 1 239 ? 3.064 -17.406 -27.25 1 93.81 239 ASN A O 1
ATOM 1976 N N . CYS A 1 240 ? 2.32 -16.609 -29.203 1 94.75 240 CYS A N 1
ATOM 1977 C CA . CYS A 1 240 ? 3.51 -15.82 -29.516 1 94.75 240 CYS A CA 1
ATOM 1978 C C . CYS A 1 240 ? 3.145 -14.555 -30.281 1 94.75 240 CYS A C 1
ATOM 1980 O O . CYS A 1 240 ? 2.398 -14.617 -31.266 1 94.75 240 CYS A O 1
ATOM 1982 N N . SER A 1 241 ? 3.631 -13.469 -29.75 1 95 241 SER A N 1
ATOM 1983 C CA . SER A 1 241 ? 3.377 -12.25 -30.516 1 95 241 SER A CA 1
ATOM 1984 C C . SER A 1 241 ? 4.066 -12.297 -31.875 1 95 241 SER A C 1
ATOM 1986 O O . SER A 1 241 ? 5.125 -12.914 -32.031 1 95 241 SER A O 1
ATOM 1988 N N . GLU A 1 242 ? 3.428 -11.609 -32.844 1 95.62 242 GLU A N 1
ATOM 1989 C CA . GLU A 1 242 ? 4.004 -11.562 -34.188 1 95.62 242 GLU A CA 1
ATOM 1990 C C . GLU A 1 242 ? 5.398 -10.945 -34.156 1 95.62 242 GLU A C 1
ATOM 1992 O O . GLU A 1 242 ? 6.293 -11.406 -34.875 1 95.62 242 GLU A O 1
ATOM 1997 N N . GLU A 1 243 ? 5.48 -9.961 -33.375 1 96.12 243 GLU A N 1
ATOM 1998 C CA . GLU A 1 243 ? 6.766 -9.281 -33.281 1 96.12 243 GLU A CA 1
ATOM 1999 C C . GLU A 1 243 ? 7.848 -10.211 -32.75 1 96.12 243 GLU A C 1
ATOM 2001 O O . GLU A 1 243 ? 8.953 -10.266 -33.281 1 96.12 243 GLU A O 1
ATOM 2006 N N . TYR A 1 244 ? 7.547 -10.914 -31.797 1 96.06 244 TYR A N 1
ATOM 2007 C CA . TYR A 1 244 ? 8.539 -11.789 -31.188 1 96.06 244 TYR A CA 1
ATOM 2008 C C . TYR A 1 244 ? 8.844 -12.977 -32.094 1 96.06 244 TYR A C 1
ATOM 2010 O O . TYR A 1 244 ? 9.984 -13.438 -32.156 1 96.06 244 TYR A O 1
ATOM 2018 N N . LEU A 1 245 ? 7.863 -13.469 -32.781 1 96.75 245 LEU A N 1
ATOM 2019 C CA . LEU A 1 245 ? 8.094 -14.547 -33.719 1 96.75 245 LEU A CA 1
ATOM 2020 C C . LEU A 1 245 ? 9.07 -14.109 -34.812 1 96.75 245 LEU A C 1
ATOM 2022 O O . LEU A 1 245 ? 9.938 -14.883 -35.219 1 96.75 245 LEU A O 1
ATOM 2026 N N . ARG A 1 246 ? 8.906 -12.867 -35.281 1 96.19 246 ARG A N 1
ATOM 2027 C CA . ARG A 1 246 ? 9.836 -12.32 -36.281 1 96.19 246 ARG A CA 1
ATOM 2028 C C . ARG A 1 246 ? 11.258 -12.266 -35.719 1 96.19 246 ARG A C 1
ATOM 2030 O O . ARG A 1 246 ? 12.211 -12.609 -36.406 1 96.19 246 ARG A O 1
ATOM 2037 N N . GLU A 1 247 ? 11.281 -11.93 -34.469 1 96.94 247 GLU A N 1
ATOM 2038 C CA . GLU A 1 247 ? 12.586 -11.867 -33.812 1 96.94 247 GLU A CA 1
ATOM 2039 C C . GLU A 1 247 ? 13.234 -13.25 -33.75 1 96.94 247 GLU A C 1
ATOM 2041 O O . GLU A 1 247 ? 14.438 -13.383 -34 1 96.94 247 GLU A O 1
ATOM 2046 N N . LEU A 1 248 ? 12.461 -14.195 -33.438 1 97.62 248 LEU A N 1
ATOM 2047 C CA . LEU A 1 248 ? 12.977 -15.555 -33.344 1 97.62 248 LEU A CA 1
ATOM 2048 C C . LEU A 1 248 ? 13.43 -16.062 -34.719 1 97.62 248 LEU A C 1
ATOM 2050 O O . LEU A 1 248 ? 14.461 -16.719 -34.812 1 97.62 248 LEU A O 1
ATOM 2054 N N . THR A 1 249 ? 12.703 -15.758 -35.719 1 96.75 249 THR A N 1
ATOM 2055 C CA . THR A 1 249 ? 13.039 -16.172 -37.094 1 96.75 249 THR A CA 1
ATOM 2056 C C . THR A 1 249 ? 14.328 -15.5 -37.531 1 96.75 249 THR A C 1
ATOM 2058 O O . THR A 1 249 ? 15.188 -16.141 -38.125 1 96.75 249 THR A O 1
ATOM 2061 N N . ASP A 1 250 ? 14.359 -14.227 -37.25 1 97.12 250 ASP A N 1
ATOM 2062 C CA . ASP A 1 250 ? 15.578 -13.5 -37.594 1 97.12 250 ASP A CA 1
ATOM 2063 C C . ASP A 1 250 ? 16.781 -14.07 -36.844 1 97.12 250 ASP A C 1
ATOM 2065 O O . ASP A 1 250 ? 17.891 -14.141 -37.375 1 97.12 250 ASP A O 1
ATOM 2069 N N . PHE A 1 251 ? 16.5 -14.391 -35.688 1 96.06 251 PHE A N 1
ATOM 2070 C CA . PHE A 1 251 ? 17.547 -14.984 -34.875 1 96.06 251 PHE A CA 1
ATOM 2071 C C . PHE A 1 251 ? 18.016 -16.297 -35.469 1 96.06 251 PHE A C 1
ATOM 2073 O O . PHE A 1 251 ? 19.219 -16.578 -35.5 1 96.06 251 PHE A O 1
ATOM 2080 N N . ALA A 1 252 ? 17.172 -17.141 -35.938 1 97.56 252 ALA A N 1
ATOM 2081 C CA . ALA A 1 252 ? 17.5 -18.422 -36.562 1 97.56 252 ALA A CA 1
ATOM 2082 C C . ALA A 1 252 ? 18.312 -18.203 -37.844 1 97.56 252 ALA A C 1
ATOM 2084 O O . ALA A 1 252 ? 19.234 -18.969 -38.125 1 97.56 252 ALA A O 1
ATOM 2085 N N . LYS A 1 253 ? 17.922 -17.219 -38.562 1 97.19 253 LYS A N 1
ATOM 2086 C CA . LYS A 1 253 ? 18.656 -16.891 -39.781 1 97.19 253 LYS A CA 1
ATOM 2087 C C . LYS A 1 253 ? 20.109 -16.5 -39.469 1 97.19 253 LYS A C 1
ATOM 2089 O O . LYS A 1 253 ? 21.016 -16.891 -40.188 1 97.19 253 LYS A O 1
ATOM 2094 N N . LYS A 1 254 ? 20.203 -15.703 -38.469 1 96.69 254 LYS A N 1
ATOM 2095 C CA . LYS A 1 254 ? 21.516 -15.242 -38.031 1 96.69 254 LYS A CA 1
ATOM 2096 C C . LYS A 1 254 ? 22.469 -16.422 -37.844 1 96.69 254 LYS A C 1
ATOM 2098 O O . LYS A 1 254 ? 23.672 -16.312 -38.094 1 96.69 254 LYS A O 1
ATOM 2103 N N . TYR A 1 255 ? 21.969 -17.516 -37.406 1 95.69 255 TYR A N 1
ATOM 2104 C CA . TYR A 1 255 ? 22.828 -18.656 -37.094 1 95.69 255 TYR A CA 1
ATOM 2105 C C . TYR A 1 255 ? 22.688 -19.75 -38.156 1 95.69 255 TYR A C 1
ATOM 2107 O O . TYR A 1 255 ? 23.172 -20.875 -37.938 1 95.69 255 TYR A O 1
ATOM 2115 N N . ASN A 1 256 ? 22.016 -19.562 -39.188 1 96.31 256 ASN A N 1
ATOM 2116 C CA . ASN A 1 256 ? 21.844 -20.453 -40.344 1 96.31 256 ASN A CA 1
ATOM 2117 C C . ASN A 1 256 ? 21.156 -21.75 -39.938 1 96.31 256 ASN A C 1
ATOM 2119 O O . ASN A 1 256 ? 21.594 -22.844 -40.312 1 96.31 256 ASN A O 1
ATOM 2123 N N . VAL A 1 257 ? 20.094 -21.547 -39.094 1 97.38 257 VAL A N 1
ATOM 2124 C CA . VAL A 1 257 ? 19.344 -22.734 -38.688 1 97.38 257 VAL A CA 1
ATOM 2125 C C . VAL A 1 257 ? 17.859 -22.531 -38.938 1 97.38 257 VAL A C 1
ATOM 2127 O O . VAL A 1 257 ? 17.016 -23.109 -38.25 1 97.38 257 VAL A O 1
ATOM 2130 N N . GLU A 1 258 ? 17.547 -21.688 -39.812 1 96.56 258 GLU A N 1
ATOM 2131 C CA . GLU A 1 258 ? 16.141 -21.359 -40.094 1 96.56 258 GLU A CA 1
ATOM 2132 C C . GLU A 1 258 ? 15.367 -22.578 -40.562 1 96.56 258 GLU A C 1
ATOM 2134 O O . GLU A 1 258 ? 14.172 -22.703 -40.281 1 96.56 258 GLU A O 1
ATOM 2139 N N . GLU A 1 259 ? 16.062 -23.5 -41.188 1 95.5 259 GLU A N 1
ATOM 2140 C CA . GLU A 1 259 ? 15.406 -24.703 -41.688 1 95.5 259 GLU A CA 1
ATOM 2141 C C . GLU A 1 259 ? 15.242 -25.734 -40.562 1 95.5 259 GLU A C 1
ATOM 2143 O O . GLU A 1 259 ? 14.555 -26.75 -40.75 1 95.5 259 GLU A O 1
ATOM 2148 N N . LYS A 1 260 ? 15.781 -25.438 -39.438 1 97.25 260 LYS A N 1
ATOM 2149 C CA . LYS A 1 260 ? 15.758 -26.391 -38.312 1 97.25 260 LYS A CA 1
ATOM 2150 C C . LYS A 1 260 ? 14.719 -25.984 -37.281 1 97.25 260 LYS A C 1
ATOM 2152 O O . LYS A 1 260 ? 14.656 -26.562 -36.188 1 97.25 260 LYS A O 1
ATOM 2157 N N . ILE A 1 261 ? 13.922 -24.969 -37.562 1 98.19 261 ILE A N 1
ATOM 2158 C CA . ILE A 1 261 ? 12.898 -24.578 -36.594 1 98.19 261 ILE A CA 1
ATOM 2159 C C . ILE A 1 261 ? 11.539 -24.547 -37.281 1 98.19 261 ILE A C 1
ATOM 2161 O O . ILE A 1 261 ? 11.445 -24.312 -38.5 1 98.19 261 ILE A O 1
ATOM 2165 N N . LYS A 1 262 ? 10.531 -24.766 -36.5 1 97.69 262 LYS A N 1
ATOM 2166 C CA . LYS A 1 262 ? 9.164 -24.703 -37 1 97.69 262 LYS A CA 1
ATOM 2167 C C . LYS A 1 262 ? 8.188 -24.25 -35.906 1 97.69 262 LYS A C 1
ATOM 2169 O O . LYS A 1 262 ? 8.07 -24.906 -34.875 1 97.69 262 LYS A O 1
ATOM 2174 N N . TYR A 1 263 ? 7.52 -23.188 -36.156 1 97.69 263 TYR A N 1
ATOM 2175 C CA . TYR A 1 263 ? 6.461 -22.719 -35.281 1 97.69 263 TYR A CA 1
ATOM 2176 C C . TYR A 1 263 ? 5.113 -23.312 -35.688 1 97.69 263 TYR A C 1
ATOM 2178 O O . TYR A 1 263 ? 4.707 -23.219 -36.844 1 97.69 263 TYR A O 1
ATOM 2186 N N . LEU A 1 264 ? 4.395 -23.812 -34.688 1 97.19 264 LEU A N 1
ATOM 2187 C CA . LEU A 1 264 ? 3.193 -24.578 -35 1 97.19 264 LEU A CA 1
ATOM 2188 C C . LEU A 1 264 ? 1.937 -23.766 -34.719 1 97.19 264 LEU A C 1
ATOM 2190 O O . LEU A 1 264 ? 0.826 -24.203 -35.031 1 97.19 264 LEU A O 1
ATOM 2194 N N . GLY A 1 265 ? 2.098 -22.578 -34.125 1 95.12 265 GLY A N 1
ATOM 2195 C CA . GLY A 1 265 ? 0.935 -21.828 -33.688 1 95.12 265 GLY A CA 1
ATOM 2196 C C . GLY A 1 265 ? 0.291 -22.406 -32.438 1 95.12 265 GLY A C 1
ATOM 2197 O O . GLY A 1 265 ? 0.976 -22.984 -31.594 1 95.12 265 GLY A O 1
ATOM 2198 N N . PHE A 1 266 ? -0.973 -22.203 -32.375 1 91 266 PHE A N 1
ATOM 2199 C CA . PHE A 1 266 ? -1.719 -22.719 -31.219 1 91 266 PHE A CA 1
ATOM 2200 C C . PHE A 1 266 ? -2.229 -24.125 -31.469 1 91 266 PHE A C 1
ATOM 2202 O O . PHE A 1 266 ? -2.791 -24.406 -32.531 1 91 266 PHE A O 1
ATOM 2209 N N . LEU A 1 267 ? -1.91 -24.969 -30.609 1 90.94 267 LEU A N 1
ATOM 2210 C CA . LEU A 1 267 ? -2.381 -26.344 -30.719 1 90.94 267 LEU A CA 1
ATOM 2211 C C . LEU A 1 267 ? -3.623 -26.562 -29.859 1 90.94 267 LEU A C 1
ATOM 2213 O O . LEU A 1 267 ? -3.838 -25.844 -28.875 1 90.94 267 LEU A O 1
ATOM 2217 N N . ASP A 1 268 ? -4.352 -27.547 -30.203 1 86.88 268 ASP A N 1
ATOM 2218 C CA . ASP A 1 268 ? -5.535 -27.922 -29.438 1 86.88 268 ASP A CA 1
ATOM 2219 C C . ASP A 1 268 ? -5.152 -28.359 -28.031 1 86.88 268 ASP A C 1
ATOM 2221 O O . ASP A 1 268 ? -4.402 -29.312 -27.844 1 86.88 268 ASP A O 1
ATOM 2225 N N . ASN A 1 269 ? -5.754 -27.734 -27.078 1 82.31 269 ASN A N 1
ATOM 2226 C CA . ASN A 1 269 ? -5.43 -28 -25.672 1 82.31 269 ASN A CA 1
ATOM 2227 C C . ASN A 1 269 ? -5.77 -29.422 -25.266 1 82.31 269 ASN A C 1
ATOM 2229 O O . ASN A 1 269 ? -5.09 -30.016 -24.422 1 82.31 269 ASN A O 1
ATOM 2233 N N . GLY A 1 270 ? -6.836 -29.906 -25.844 1 84.75 270 GLY A N 1
ATOM 2234 C CA . GLY A 1 270 ? -7.262 -31.25 -25.516 1 84.75 270 GLY A CA 1
ATOM 2235 C C . GLY A 1 270 ? -6.281 -32.312 -25.969 1 84.75 270 GLY A C 1
ATOM 2236 O O . GLY A 1 270 ? -6.238 -33.406 -25.406 1 84.75 270 GLY A O 1
ATOM 2237 N N . LYS A 1 271 ? -5.395 -31.938 -26.875 1 90.25 271 LYS A N 1
ATOM 2238 C CA . LYS A 1 271 ? -4.445 -32.906 -27.438 1 90.25 271 LYS A CA 1
ATOM 2239 C C . LYS A 1 271 ? -3.006 -32.469 -27.141 1 90.25 271 LYS A C 1
ATOM 2241 O O . LYS A 1 271 ? -2.064 -33.031 -27.719 1 90.25 271 LYS A O 1
ATOM 2246 N N . LEU A 1 272 ? -2.926 -31.562 -26.328 1 92.06 272 LEU A N 1
ATOM 2247 C CA . LEU A 1 272 ? -1.609 -30.984 -26.109 1 92.06 272 LEU A CA 1
ATOM 2248 C C . LEU A 1 272 ? -0.631 -32 -25.562 1 92.06 272 LEU A C 1
ATOM 2250 O O . LEU A 1 272 ? 0.535 -32.031 -25.969 1 92.06 272 LEU A O 1
ATOM 2254 N N . LEU A 1 273 ? -1.044 -32.844 -24.688 1 94.06 273 LEU A N 1
ATOM 2255 C CA . LEU A 1 273 ? -0.174 -33.844 -24.094 1 94.06 273 LEU A CA 1
ATOM 2256 C C . LEU A 1 273 ? 0.247 -34.875 -25.156 1 94.06 273 LEU A C 1
ATOM 2258 O O . LEU A 1 273 ? 1.386 -35.344 -25.141 1 94.06 273 LEU A O 1
ATOM 2262 N N . GLU A 1 274 ? -0.607 -35.125 -26.016 1 94.56 274 GLU A N 1
ATOM 2263 C CA . GLU A 1 274 ? -0.29 -36.062 -27.094 1 94.56 274 GLU A CA 1
ATOM 2264 C C . GLU A 1 274 ? 0.71 -35.469 -28.078 1 94.56 274 GLU A C 1
ATOM 2266 O O . GLU A 1 274 ? 1.609 -36.156 -28.562 1 94.56 274 GLU A O 1
ATOM 2271 N N . TYR A 1 275 ? 0.453 -34.219 -28.375 1 95.56 275 TYR A N 1
ATOM 2272 C CA . TYR A 1 275 ? 1.454 -33.531 -29.188 1 95.56 275 TYR A CA 1
ATOM 2273 C C . TYR A 1 275 ? 2.826 -33.594 -28.531 1 95.56 275 TYR A C 1
ATOM 2275 O O . TYR A 1 275 ? 3.824 -33.906 -29.172 1 95.56 275 TYR A O 1
ATOM 2283 N N . THR A 1 276 ? 2.85 -33.344 -27.281 1 96.81 276 THR A N 1
ATOM 2284 C CA . THR A 1 276 ? 4.094 -33.344 -26.516 1 96.81 276 THR A CA 1
ATOM 2285 C C . THR A 1 276 ? 4.75 -34.719 -26.516 1 96.81 276 THR A C 1
ATOM 2287 O O . THR A 1 276 ? 5.965 -34.844 -26.703 1 96.81 276 THR A O 1
ATOM 2290 N N . ALA A 1 277 ? 3.951 -35.719 -26.438 1 96.75 277 ALA A N 1
ATOM 2291 C CA . ALA A 1 277 ? 4.441 -37.094 -26.375 1 96.75 277 ALA A CA 1
ATOM 2292 C C . ALA A 1 277 ? 4.93 -37.562 -27.75 1 96.75 277 ALA A C 1
ATOM 2294 O O . ALA A 1 277 ? 5.617 -38.594 -27.844 1 96.75 277 ALA A O 1
ATOM 2295 N N . SER A 1 278 ? 4.641 -36.812 -28.75 1 95.94 278 SER A N 1
ATOM 2296 C CA . SER A 1 278 ? 5.031 -37.156 -30.109 1 95.94 278 SER A CA 1
ATOM 2297 C C . SER A 1 278 ? 6.445 -36.688 -30.422 1 95.94 278 SER A C 1
ATOM 2299 O O . SER A 1 278 ? 7.012 -37.031 -31.453 1 95.94 278 SER A O 1
ATOM 2301 N N . ALA A 1 279 ? 7.008 -35.938 -29.578 1 97.56 279 ALA A N 1
ATOM 2302 C CA . ALA A 1 279 ? 8.375 -35.469 -29.766 1 97.56 279 ALA A CA 1
ATOM 2303 C C . ALA A 1 279 ? 9.383 -36.469 -29.203 1 97.56 279 ALA A C 1
ATOM 2305 O O . ALA A 1 279 ? 9.008 -37.438 -28.531 1 97.56 279 ALA A O 1
ATOM 2306 N N . ASP A 1 280 ? 10.617 -36.219 -29.531 1 97.5 280 ASP A N 1
ATOM 2307 C CA . ASP A 1 280 ? 11.68 -37.094 -29.016 1 97.5 280 ASP A CA 1
ATOM 2308 C C . ASP A 1 280 ? 12.281 -36.5 -27.734 1 97.5 280 ASP A C 1
ATOM 2310 O O . ASP A 1 280 ? 12.625 -37.219 -26.812 1 97.5 280 ASP A O 1
ATOM 2314 N N . ILE A 1 281 ? 12.461 -35.281 -27.734 1 98.44 281 ILE A N 1
ATOM 2315 C CA . ILE A 1 281 ? 13.039 -34.562 -26.594 1 98.44 281 ILE A CA 1
ATOM 2316 C C . ILE A 1 281 ? 12.242 -33.312 -26.312 1 98.44 281 ILE A C 1
ATOM 2318 O O . ILE A 1 281 ? 11.82 -32.594 -27.234 1 98.44 281 ILE A O 1
ATOM 2322 N N . LEU A 1 282 ? 11.977 -33.062 -25.047 1 98.56 282 LEU A N 1
ATOM 2323 C CA . LEU A 1 282 ? 11.266 -31.875 -24.625 1 98.56 282 LEU A CA 1
ATOM 2324 C C . LEU A 1 282 ? 12.219 -30.906 -23.922 1 98.56 282 LEU A C 1
ATOM 2326 O O . LEU A 1 282 ? 13.094 -31.312 -23.172 1 98.56 282 LEU A O 1
ATOM 2330 N N . VAL A 1 283 ? 12.031 -29.516 -24.203 1 98.44 283 VAL A N 1
ATOM 2331 C CA . VAL A 1 283 ? 13.023 -28.578 -23.703 1 98.44 283 VAL A CA 1
ATOM 2332 C C . VAL A 1 283 ? 12.328 -27.422 -23 1 98.44 283 VAL A C 1
ATOM 2334 O O . VAL A 1 283 ? 11.242 -27 -23.406 1 98.44 283 VAL A O 1
ATOM 2337 N N . TYR A 1 284 ? 12.891 -26.938 -21.938 1 97.38 284 TYR A N 1
ATOM 2338 C CA . TYR A 1 284 ? 12.492 -25.734 -21.219 1 97.38 284 TYR A CA 1
ATOM 2339 C C . TYR A 1 284 ? 13.711 -25.031 -20.609 1 97.38 284 TYR A C 1
ATOM 2341 O O . TYR A 1 284 ? 14.227 -25.453 -19.578 1 97.38 284 TYR A O 1
ATOM 2349 N N . TYR A 1 285 ? 14.18 -23.938 -21.219 1 97.12 285 TYR A N 1
ATOM 2350 C CA . TYR A 1 285 ? 15.398 -23.234 -20.844 1 97.12 285 TYR A CA 1
ATOM 2351 C C . TYR A 1 285 ? 15.133 -21.734 -20.672 1 97.12 285 TYR A C 1
ATOM 2353 O O . TYR A 1 285 ? 15.656 -20.922 -21.422 1 97.12 285 TYR A O 1
ATOM 2361 N N . PRO A 1 286 ? 14.375 -21.375 -19.625 1 95.62 286 PRO A N 1
ATOM 2362 C CA . PRO A 1 286 ? 13.969 -19.984 -19.422 1 95.62 286 PRO A CA 1
ATOM 2363 C C . PRO A 1 286 ? 15.141 -19.062 -19.062 1 95.62 286 PRO A C 1
ATOM 2365 O O . PRO A 1 286 ? 16.188 -19.531 -18.609 1 95.62 286 PRO A O 1
ATOM 2368 N N . ARG A 1 287 ? 14.93 -17.719 -19.281 1 93.94 287 ARG A N 1
ATOM 2369 C CA . ARG A 1 287 ? 15.914 -16.719 -18.891 1 93.94 287 ARG A CA 1
ATOM 2370 C C . ARG A 1 287 ? 15.922 -16.516 -17.375 1 93.94 287 ARG A C 1
ATOM 2372 O O . ARG A 1 287 ? 14.914 -16.75 -16.703 1 93.94 287 ARG A O 1
ATOM 2379 N N . ASP A 1 288 ? 17.062 -16.141 -16.875 1 93.06 288 ASP A N 1
ATOM 2380 C CA . ASP A 1 288 ? 17.203 -15.82 -15.461 1 93.06 288 ASP A CA 1
ATOM 2381 C C . ASP A 1 288 ? 16.875 -14.359 -15.188 1 93.06 288 ASP A C 1
ATOM 2383 O O . ASP A 1 288 ? 17.766 -13.539 -15 1 93.06 288 ASP A O 1
ATOM 2387 N N . MET A 1 289 ? 15.602 -14.055 -15.023 1 90.75 289 MET A N 1
ATOM 2388 C CA . MET A 1 289 ? 15.188 -12.656 -14.938 1 90.75 289 MET A CA 1
ATOM 2389 C C . MET A 1 289 ? 14.789 -12.289 -13.516 1 90.75 289 MET A C 1
ATOM 2391 O O . MET A 1 289 ? 15.031 -11.172 -13.062 1 90.75 289 MET A O 1
ATOM 2395 N N . VAL A 1 290 ? 14.133 -13.133 -12.789 1 91.5 290 VAL A N 1
ATOM 2396 C CA . VAL A 1 290 ? 13.703 -12.945 -11.406 1 91.5 290 VAL A CA 1
ATOM 2397 C C . VAL A 1 290 ? 13.883 -14.25 -10.633 1 91.5 290 VAL A C 1
ATOM 2399 O O . VAL A 1 290 ? 13.977 -15.328 -11.227 1 91.5 290 VAL A O 1
ATOM 2402 N N . GLN A 1 291 ? 13.875 -14.203 -9.359 1 92.5 291 GLN A N 1
ATOM 2403 C CA . GLN A 1 291 ? 14.086 -15.375 -8.516 1 92.5 291 GLN A CA 1
ATOM 2404 C C . GLN A 1 291 ? 12.953 -16.391 -8.672 1 92.5 291 GLN A C 1
ATOM 2406 O O . GLN A 1 291 ? 13.18 -17.594 -8.586 1 92.5 291 GLN A O 1
ATOM 2411 N N . ASN A 1 292 ? 11.812 -15.898 -8.828 1 92.75 292 ASN A N 1
ATOM 2412 C CA . ASN A 1 292 ? 10.664 -16.781 -9.008 1 92.75 292 ASN A CA 1
ATOM 2413 C C . ASN A 1 292 ? 10.93 -17.828 -10.102 1 92.75 292 ASN A C 1
ATOM 2415 O O . ASN A 1 292 ? 10.523 -18.984 -9.977 1 92.75 292 ASN A O 1
ATOM 2419 N N . MET A 1 293 ? 11.555 -17.5 -11.172 1 88.94 293 MET A N 1
ATOM 2420 C CA . MET A 1 293 ? 11.836 -18.391 -12.289 1 88.94 293 MET A CA 1
ATOM 2421 C C . MET A 1 293 ? 12.805 -19.5 -11.875 1 88.94 293 MET A C 1
ATOM 2423 O O . MET A 1 293 ? 12.727 -20.625 -12.391 1 88.94 293 MET A O 1
ATOM 2427 N N . LYS A 1 294 ? 13.578 -19.234 -10.914 1 92.44 294 LYS A N 1
ATOM 2428 C CA . LYS A 1 294 ? 14.578 -20.188 -10.438 1 92.44 294 LYS A CA 1
ATOM 2429 C C . LYS A 1 294 ? 13.977 -21.156 -9.43 1 92.44 294 LYS A C 1
ATOM 2431 O O . LYS A 1 294 ? 14.516 -22.234 -9.195 1 92.44 294 LYS A O 1
ATOM 2436 N N . TYR A 1 295 ? 12.867 -20.703 -8.953 1 94.25 295 TYR A N 1
ATOM 2437 C CA . TYR A 1 295 ? 12.375 -21.453 -7.801 1 94.25 295 TYR A CA 1
ATOM 2438 C C . TYR A 1 295 ? 11.062 -22.172 -8.133 1 94.25 295 TYR A C 1
ATOM 2440 O O . TYR A 1 295 ? 10.625 -23.062 -7.395 1 94.25 295 TYR A O 1
ATOM 2448 N N . THR A 1 296 ? 10.469 -21.797 -9.172 1 92.81 296 THR A N 1
ATOM 2449 C CA . THR A 1 296 ? 9.156 -22.344 -9.484 1 92.81 296 THR A CA 1
ATOM 2450 C C . THR A 1 296 ? 9.242 -23.328 -10.641 1 92.81 296 THR A C 1
ATOM 2452 O O . THR A 1 296 ? 10.211 -23.328 -11.398 1 92.81 296 THR A O 1
ATOM 2455 N N . ILE A 1 297 ? 8.273 -24.219 -10.688 1 92.69 297 ILE A N 1
ATOM 2456 C CA . ILE A 1 297 ? 8.117 -25.172 -11.781 1 92.69 297 ILE A CA 1
ATOM 2457 C C . ILE A 1 297 ? 6.832 -24.875 -12.547 1 92.69 297 ILE A C 1
ATOM 2459 O O . ILE A 1 297 ? 5.738 -24.922 -11.984 1 92.69 297 ILE A O 1
ATOM 2463 N N . PRO A 1 298 ? 6.977 -24.547 -13.781 1 91.56 298 PRO A N 1
ATOM 2464 C CA . PRO A 1 298 ? 5.758 -24.297 -14.555 1 91.56 298 PRO A CA 1
ATOM 2465 C C . PRO A 1 298 ? 4.965 -25.562 -14.836 1 91.56 298 PRO A C 1
ATOM 2467 O O . PRO A 1 298 ? 5.512 -26.672 -14.75 1 91.56 298 PRO A O 1
ATOM 2470 N N . ASN A 1 299 ? 3.719 -25.406 -15.227 1 88.38 299 ASN A N 1
ATOM 2471 C CA . ASN A 1 299 ? 2.852 -26.531 -15.539 1 88.38 299 ASN A CA 1
ATOM 2472 C C . ASN A 1 299 ? 3.43 -27.391 -16.656 1 88.38 299 ASN A C 1
ATOM 2474 O O . ASN A 1 299 ? 3.273 -28.609 -16.656 1 88.38 299 ASN A O 1
ATOM 2478 N N . LYS A 1 300 ? 4.027 -26.781 -17.562 1 91.94 300 LYS A N 1
ATOM 2479 C CA . LYS A 1 300 ? 4.555 -27.484 -18.734 1 91.94 300 LYS A CA 1
ATOM 2480 C C . LYS A 1 300 ? 5.59 -28.531 -18.312 1 91.94 300 LYS A C 1
ATOM 2482 O O . LYS A 1 300 ? 5.734 -29.562 -18.969 1 91.94 300 LYS A O 1
ATOM 2487 N N . PHE A 1 301 ? 6.293 -28.266 -17.266 1 94.5 301 PHE A N 1
ATOM 2488 C CA . PHE A 1 301 ? 7.277 -29.219 -16.781 1 94.5 301 PHE A CA 1
ATOM 2489 C C . PHE A 1 301 ? 6.617 -30.547 -16.438 1 94.5 301 PHE A C 1
ATOM 2491 O O . PHE A 1 301 ? 7.121 -31.609 -16.828 1 94.5 301 PHE A O 1
ATOM 2498 N N . PHE A 1 302 ? 5.57 -30.5 -15.82 1 94.81 302 PHE A N 1
ATOM 2499 C CA . PHE A 1 302 ? 4.867 -31.734 -15.484 1 94.81 302 PHE A CA 1
ATOM 2500 C C . PHE A 1 302 ? 4.211 -32.344 -16.719 1 94.81 302 PHE A C 1
ATOM 2502 O O . PHE A 1 302 ? 4.125 -33.562 -16.828 1 94.81 302 PHE A O 1
ATOM 2509 N N . ASP A 1 303 ? 3.74 -31.516 -17.594 1 94.19 303 ASP A N 1
ATOM 2510 C CA . ASP A 1 303 ? 3.281 -32.031 -18.875 1 94.19 303 ASP A CA 1
ATOM 2511 C C . ASP A 1 303 ? 4.367 -32.875 -19.547 1 94.19 303 ASP A C 1
ATOM 2513 O O . ASP A 1 303 ? 4.082 -33.938 -20.125 1 94.19 303 ASP A O 1
ATOM 2517 N N . TYR A 1 304 ? 5.504 -32.344 -19.5 1 96.44 304 TYR A N 1
ATOM 2518 C CA . TYR A 1 304 ? 6.637 -33.031 -20.125 1 96.44 304 TYR A CA 1
ATOM 2519 C C . TYR A 1 304 ? 6.883 -34.406 -19.453 1 96.44 304 TYR A C 1
ATOM 2521 O O . TYR A 1 304 ? 7.125 -35.406 -20.141 1 96.44 304 TYR A O 1
ATOM 2529 N N . VAL A 1 305 ? 6.84 -34.438 -18.172 1 96.19 305 VAL A N 1
ATOM 2530 C CA . VAL A 1 305 ? 7.016 -35.688 -17.438 1 96.19 305 VAL A CA 1
ATOM 2531 C C . VAL A 1 305 ? 5.941 -36.688 -17.859 1 96.19 305 VAL A C 1
ATOM 2533 O O . VAL A 1 305 ? 6.246 -37.844 -18.141 1 96.19 305 VAL A O 1
ATOM 2536 N N . PHE A 1 306 ? 4.762 -36.219 -18.047 1 96.38 306 PHE A N 1
ATOM 2537 C CA . PHE A 1 306 ? 3.631 -37.094 -18.328 1 96.38 306 PHE A CA 1
ATOM 2538 C C . PHE A 1 306 ? 3.58 -37.469 -19.797 1 96.38 306 PHE A C 1
ATOM 2540 O O . PHE A 1 306 ? 2.85 -38.375 -20.188 1 96.38 306 PHE A O 1
ATOM 2547 N N . ALA A 1 307 ? 4.34 -36.812 -20.531 1 96.38 307 ALA A N 1
ATOM 2548 C CA . ALA A 1 307 ? 4.52 -37.188 -21.922 1 96.38 307 ALA A CA 1
ATOM 2549 C C . ALA A 1 307 ? 5.539 -38.312 -22.047 1 96.38 307 ALA A C 1
ATOM 2551 O O . ALA A 1 307 ? 5.695 -38.906 -23.125 1 96.38 307 ALA A O 1
ATOM 2552 N N . SER A 1 308 ? 6.234 -38.656 -21.031 1 96 308 SER A N 1
ATOM 2553 C CA . SER A 1 308 ? 7.156 -39.781 -20.938 1 96 308 SER A CA 1
ATOM 2554 C C . SER A 1 308 ? 8.32 -39.625 -21.906 1 96 308 SER A C 1
ATOM 2556 O O . SER A 1 308 ? 8.664 -40.594 -22.625 1 96 308 SER A O 1
ATOM 2558 N N . LYS A 1 309 ? 8.852 -38.5 -21.969 1 96.31 309 LYS A N 1
ATOM 2559 C CA . LYS A 1 309 ? 10 -38.219 -22.828 1 96.31 309 LYS A CA 1
ATOM 2560 C C . LYS A 1 309 ? 11.133 -37.562 -22.031 1 96.31 309 LYS A C 1
ATOM 2562 O O . LYS A 1 309 ? 10.891 -36.938 -20.984 1 96.31 309 LYS A O 1
ATOM 2567 N N . PRO A 1 310 ? 12.383 -37.75 -22.516 1 98 310 PRO A N 1
ATOM 2568 C CA . PRO A 1 310 ? 13.477 -37.031 -21.844 1 98 310 PRO A CA 1
ATOM 2569 C C . PRO A 1 310 ? 13.32 -35.531 -21.906 1 98 310 PRO A C 1
ATOM 2571 O O . PRO A 1 310 ? 12.875 -34.969 -22.922 1 98 310 PRO A O 1
ATOM 2574 N N . ILE A 1 311 ? 13.734 -34.906 -20.797 1 98.31 311 ILE A N 1
ATOM 2575 C CA . ILE A 1 311 ? 13.555 -33.469 -20.656 1 98.31 311 ILE A CA 1
ATOM 2576 C C . ILE A 1 311 ? 14.914 -32.781 -20.531 1 98.31 311 ILE A C 1
ATOM 2578 O O . ILE A 1 311 ? 15.789 -33.25 -19.797 1 98.31 311 ILE A O 1
ATOM 2582 N N . ILE A 1 312 ? 15.094 -31.719 -21.25 1 98.31 312 ILE A N 1
ATOM 2583 C CA . ILE A 1 312 ? 16.266 -30.859 -21.125 1 98.31 312 ILE A CA 1
ATOM 2584 C C . ILE A 1 312 ? 15.867 -29.516 -20.531 1 98.31 312 ILE A C 1
ATOM 2586 O O . ILE A 1 312 ? 15.07 -28.781 -21.125 1 98.31 312 ILE A O 1
ATOM 2590 N N . VAL A 1 313 ? 16.469 -29.219 -19.359 1 97.75 313 VAL A N 1
ATOM 2591 C CA . VAL A 1 313 ? 16.078 -27.984 -18.688 1 97.75 313 VAL A CA 1
ATOM 2592 C C . VAL A 1 313 ? 17.328 -27.203 -18.266 1 97.75 313 VAL A C 1
ATOM 2594 O O . VAL A 1 313 ? 18.422 -27.75 -18.266 1 97.75 313 VAL A O 1
ATOM 2597 N N . ARG A 1 314 ? 17.062 -25.922 -17.922 1 96.75 314 ARG A N 1
ATOM 2598 C CA . ARG A 1 314 ? 18.141 -25.078 -17.438 1 96.75 314 ARG A CA 1
ATOM 2599 C C . ARG A 1 314 ? 18.609 -25.531 -16.047 1 96.75 314 ARG A C 1
ATOM 2601 O O . ARG A 1 314 ? 17.844 -26.156 -15.305 1 96.75 314 ARG A O 1
ATOM 2608 N N . ASP A 1 315 ? 19.875 -25.125 -15.695 1 96.12 315 ASP A N 1
ATOM 2609 C CA . ASP A 1 315 ? 20.453 -25.594 -14.438 1 96.12 315 ASP A CA 1
ATOM 2610 C C . ASP A 1 315 ? 20 -24.703 -13.273 1 96.12 315 ASP A C 1
ATOM 2612 O O . ASP A 1 315 ? 20.828 -24.234 -12.484 1 96.12 315 ASP A O 1
ATOM 2616 N N . PHE A 1 316 ? 18.719 -24.5 -13.164 1 95 316 PHE A N 1
ATOM 2617 C CA . PHE A 1 316 ? 18.125 -23.859 -11.992 1 95 316 PHE A CA 1
ATOM 2618 C C . PHE A 1 316 ? 17.953 -24.859 -10.859 1 95 316 PHE A C 1
ATOM 2620 O O . PHE A 1 316 ? 17.797 -26.047 -11.094 1 95 316 PHE A O 1
ATOM 2627 N N . ASP A 1 317 ? 17.984 -24.375 -9.656 1 88.38 317 ASP A N 1
ATOM 2628 C CA . ASP A 1 317 ? 17.969 -25.219 -8.477 1 88.38 317 ASP A CA 1
ATOM 2629 C C . ASP A 1 317 ? 16.75 -26.125 -8.453 1 88.38 317 ASP A C 1
ATOM 2631 O O . ASP A 1 317 ? 16.844 -27.328 -8.164 1 88.38 317 ASP A O 1
ATOM 2635 N N . VAL A 1 318 ? 15.641 -25.641 -8.805 1 93.88 318 VAL A N 1
ATOM 2636 C CA . VAL A 1 318 ? 14.391 -26.391 -8.703 1 93.88 318 VAL A CA 1
ATOM 2637 C C . VAL A 1 318 ? 14.406 -27.562 -9.688 1 93.88 318 VAL A C 1
ATOM 2639 O O . VAL A 1 318 ? 13.969 -28.656 -9.359 1 93.88 318 VAL A O 1
ATOM 2642 N N . TYR A 1 319 ? 14.945 -27.406 -10.891 1 95.62 319 TYR A N 1
ATOM 2643 C CA . TYR A 1 319 ? 14.992 -28.469 -11.891 1 95.62 319 TYR A CA 1
ATOM 2644 C C . TYR A 1 319 ? 16.031 -29.516 -11.523 1 95.62 319 TYR A C 1
ATOM 2646 O O . TYR A 1 319 ? 15.828 -30.719 -11.734 1 95.62 319 TYR A O 1
ATOM 2654 N N . LYS A 1 320 ? 17.141 -29 -10.961 1 95.31 320 LYS A N 1
ATOM 2655 C CA . LYS A 1 320 ? 18.188 -29.922 -10.531 1 95.31 320 LYS A CA 1
ATOM 2656 C C . LYS A 1 320 ? 17.641 -30.922 -9.508 1 95.31 320 LYS A C 1
ATOM 2658 O O . LYS A 1 320 ? 18.016 -32.094 -9.523 1 95.31 320 LYS A O 1
ATOM 2663 N N . GLU A 1 321 ? 16.859 -30.422 -8.688 1 94.19 321 GLU A N 1
ATOM 2664 C CA . GLU A 1 321 ? 16.297 -31.281 -7.66 1 94.19 321 GLU A CA 1
ATOM 2665 C C . GLU A 1 321 ? 15.516 -32.438 -8.281 1 94.19 321 GLU A C 1
ATOM 2667 O O . GLU A 1 321 ? 15.656 -33.594 -7.859 1 94.19 321 GLU A O 1
ATOM 2672 N N . PHE A 1 322 ? 14.719 -32.219 -9.281 1 95.5 322 PHE A N 1
ATOM 2673 C CA . PHE A 1 322 ? 13.898 -33.219 -9.93 1 95.5 322 PHE A CA 1
ATOM 2674 C C . PHE A 1 322 ? 14.75 -34.156 -10.773 1 95.5 322 PHE A C 1
ATOM 2676 O O . PHE A 1 322 ? 14.57 -35.375 -10.742 1 95.5 322 PHE A O 1
ATOM 2683 N N . ILE A 1 323 ? 15.68 -33.562 -11.516 1 97 323 ILE A N 1
ATOM 2684 C CA . ILE A 1 323 ? 16.516 -34.344 -12.414 1 97 323 ILE A CA 1
ATOM 2685 C C . ILE A 1 323 ? 17.422 -35.281 -11.602 1 97 323 ILE A C 1
ATOM 2687 O O . ILE A 1 323 ? 17.656 -36.406 -11.984 1 97 323 ILE A O 1
ATOM 2691 N N . ASN A 1 324 ? 17.922 -34.75 -10.492 1 96.19 324 ASN A N 1
ATOM 2692 C CA . ASN A 1 324 ? 18.766 -35.562 -9.633 1 96.19 324 ASN A CA 1
ATOM 2693 C C . ASN A 1 324 ? 17.984 -36.688 -8.992 1 96.19 324 ASN A C 1
ATOM 2695 O O . ASN A 1 324 ? 18.5 -37.812 -8.836 1 96.19 324 ASN A O 1
ATOM 2699 N N . LYS A 1 325 ? 16.844 -36.469 -8.641 1 96.38 325 LYS A N 1
ATOM 2700 C CA . LYS A 1 325 ? 16.031 -37.438 -7.934 1 96.38 325 LYS A CA 1
ATOM 2701 C C . LYS A 1 325 ? 15.492 -38.5 -8.891 1 96.38 325 LYS A C 1
ATOM 2703 O O . LYS A 1 325 ? 15.5 -39.688 -8.578 1 96.38 325 LYS A O 1
ATOM 2708 N N . TYR A 1 326 ? 15.039 -38.125 -10.102 1 97.62 326 TYR A N 1
ATOM 2709 C CA . TYR A 1 326 ? 14.297 -39.062 -10.938 1 97.62 326 TYR A CA 1
ATOM 2710 C C . TYR A 1 326 ? 15.094 -39.438 -12.18 1 97.62 326 TYR A C 1
ATOM 2712 O O . TYR A 1 326 ? 14.797 -40.406 -12.844 1 97.62 326 TYR A O 1
ATOM 2720 N N . ASP A 1 327 ? 16.016 -38.594 -12.609 1 98.19 327 ASP A N 1
ATOM 2721 C CA . ASP A 1 327 ? 16.953 -38.844 -13.703 1 98.19 327 ASP A CA 1
ATOM 2722 C C . ASP A 1 327 ? 16.203 -39.094 -15.016 1 98.19 327 ASP A C 1
ATOM 2724 O O . ASP A 1 327 ? 16.5 -40.062 -15.734 1 98.19 327 ASP A O 1
ATOM 2728 N N . PHE A 1 328 ? 15.242 -38.344 -15.312 1 98.06 328 PHE A N 1
ATOM 2729 C CA . PHE A 1 328 ? 14.469 -38.531 -16.547 1 98.06 328 PHE A CA 1
ATOM 2730 C C . PHE A 1 328 ? 14.922 -37.531 -17.609 1 98.06 328 PHE A C 1
ATOM 2732 O O . PHE A 1 328 ? 14.258 -37.375 -18.641 1 98.06 328 PHE A O 1
ATOM 2739 N N . GLY A 1 329 ? 16 -36.812 -17.359 1 98.06 329 GLY A N 1
ATOM 2740 C CA . GLY A 1 329 ? 16.547 -35.812 -18.281 1 98.06 329 GLY A CA 1
ATOM 2741 C C . GLY A 1 329 ? 17.875 -35.25 -17.844 1 98.06 329 GLY A C 1
ATOM 2742 O O . GLY A 1 329 ? 18.656 -35.938 -17.172 1 98.06 329 GLY A O 1
ATOM 2743 N N . PHE A 1 330 ? 18.156 -34 -18.391 1 98.38 330 PHE A N 1
ATOM 2744 C CA . PHE A 1 330 ? 19.422 -33.375 -18.031 1 98.38 330 PHE A CA 1
ATOM 2745 C C . PHE A 1 330 ? 19.203 -31.891 -17.734 1 98.38 330 PHE A C 1
ATOM 2747 O O . PHE A 1 330 ? 18.328 -31.25 -18.328 1 98.38 330 PHE A O 1
ATOM 2754 N N . THR A 1 331 ? 19.969 -31.438 -16.781 1 98 331 THR A N 1
ATOM 2755 C CA . THR A 1 331 ? 20.141 -29.984 -16.641 1 98 331 THR A CA 1
ATOM 2756 C C . THR A 1 331 ? 21.344 -29.5 -17.438 1 98 331 THR A C 1
ATOM 2758 O O . THR A 1 331 ? 22.359 -30.188 -17.531 1 98 331 THR A O 1
ATOM 2761 N N . CYS A 1 332 ? 21.156 -28.328 -18.047 1 98.19 332 CYS A N 1
ATOM 2762 C CA . CYS A 1 332 ? 22.219 -27.797 -18.891 1 98.19 332 CYS A CA 1
ATOM 2763 C C . CYS A 1 332 ? 22.625 -26.406 -18.422 1 98.19 332 CYS A C 1
ATOM 2765 O O . CYS A 1 332 ? 21.781 -25.578 -18.078 1 98.19 332 CYS A O 1
ATOM 2767 N N . ALA A 1 333 ? 23.891 -26.109 -18.469 1 96.19 333 ALA A N 1
ATOM 2768 C CA . ALA A 1 333 ? 24.422 -24.844 -17.953 1 96.19 333 ALA A CA 1
ATOM 2769 C C . ALA A 1 333 ? 24.562 -23.812 -19.062 1 96.19 333 ALA A C 1
ATOM 2771 O O . ALA A 1 333 ? 24.531 -22.609 -18.812 1 96.19 333 ALA A O 1
ATOM 2772 N N . ASN A 1 334 ? 24.766 -24.328 -20.266 1 95.94 334 ASN A N 1
ATOM 2773 C CA . ASN A 1 334 ? 25 -23.438 -21.391 1 95.94 334 ASN A CA 1
ATOM 2774 C C . ASN A 1 334 ? 24.594 -24.078 -22.719 1 95.94 334 ASN A C 1
ATOM 2776 O O . ASN A 1 334 ? 24.078 -25.188 -22.734 1 95.94 334 ASN A O 1
ATOM 2780 N N . LEU A 1 335 ? 24.797 -23.344 -23.766 1 95.94 335 LEU A N 1
ATOM 2781 C CA . LEU A 1 335 ? 24.344 -23.75 -25.094 1 95.94 335 LEU A CA 1
ATOM 2782 C C . LEU A 1 335 ? 25.031 -25.031 -25.547 1 95.94 335 LEU A C 1
ATOM 2784 O O . LEU A 1 335 ? 24.391 -25.906 -26.125 1 95.94 335 LEU A O 1
ATOM 2788 N N . ASN A 1 336 ? 26.297 -25.094 -25.266 1 96.75 336 ASN A N 1
ATOM 2789 C CA . ASN A 1 336 ? 27.047 -26.281 -25.656 1 96.75 336 ASN A CA 1
ATOM 2790 C C . ASN A 1 336 ? 26.547 -27.516 -24.922 1 96.75 336 ASN A C 1
ATOM 2792 O O . ASN A 1 336 ? 26.469 -28.609 -25.5 1 96.75 336 ASN A O 1
ATOM 2796 N N . ASP A 1 337 ? 26.25 -27.281 -23.719 1 97.62 337 ASP A N 1
ATOM 2797 C CA . ASP A 1 337 ? 25.703 -28.375 -22.906 1 97.62 337 ASP A CA 1
ATOM 2798 C C . ASP A 1 337 ? 24.375 -28.875 -23.484 1 97.62 337 ASP A C 1
ATOM 2800 O O . ASP A 1 337 ? 24.125 -30.078 -23.484 1 97.62 337 ASP A O 1
ATOM 2804 N N . ILE A 1 338 ? 23.562 -27.984 -23.906 1 98.31 338 ILE A N 1
ATOM 2805 C CA . ILE A 1 338 ? 22.266 -28.328 -24.5 1 98.31 338 ILE A CA 1
ATOM 2806 C C . ILE A 1 338 ? 22.484 -29.234 -25.719 1 98.31 338 ILE A C 1
ATOM 2808 O O . ILE A 1 338 ? 21.891 -30.312 -25.812 1 98.31 338 ILE A O 1
ATOM 2812 N N . ALA A 1 339 ? 23.359 -28.766 -26.594 1 98.06 339 ALA A N 1
ATOM 2813 C CA . ALA A 1 339 ? 23.625 -29.5 -27.812 1 98.06 339 ALA A CA 1
ATOM 2814 C C . ALA A 1 339 ? 24.203 -30.891 -27.516 1 98.06 339 ALA A C 1
ATOM 2816 O O . ALA A 1 339 ? 23.781 -31.875 -28.109 1 98.06 339 ALA A O 1
ATOM 2817 N N . GLU A 1 340 ? 25.078 -30.906 -26.625 1 98.38 340 GLU A N 1
ATOM 2818 C CA . GLU A 1 340 ? 25.734 -32.156 -26.266 1 98.38 340 GLU A CA 1
ATOM 2819 C C . GLU A 1 340 ? 24.734 -33.156 -25.688 1 98.38 340 GLU A C 1
ATOM 2821 O O . GLU A 1 340 ? 24.75 -34.344 -26.062 1 98.38 340 GLU A O 1
ATOM 2826 N N . LYS A 1 341 ? 23.922 -32.719 -24.797 1 98.5 341 LYS A N 1
ATOM 2827 C CA . LYS A 1 341 ? 22.969 -33.625 -24.141 1 98.5 341 LYS A CA 1
ATOM 2828 C C . LYS A 1 341 ? 21.891 -34.094 -25.125 1 98.5 341 LYS A C 1
ATOM 2830 O O . LYS A 1 341 ? 21.453 -35.219 -25.062 1 98.5 341 LYS A O 1
ATOM 2835 N N . ILE A 1 342 ? 21.484 -33.188 -26.031 1 98.31 342 ILE A N 1
ATOM 2836 C CA . ILE A 1 342 ? 20.516 -33.594 -27.047 1 98.31 342 ILE A CA 1
ATOM 2837 C C . ILE A 1 342 ? 21.125 -34.688 -27.938 1 98.31 342 ILE A C 1
ATOM 2839 O O . ILE A 1 342 ? 20.516 -35.719 -28.156 1 98.31 342 ILE A O 1
ATOM 2843 N N . ASP A 1 343 ? 22.359 -34.5 -28.375 1 98.5 343 ASP A N 1
ATOM 2844 C CA . ASP A 1 343 ? 23.031 -35.5 -29.219 1 98.5 343 ASP A CA 1
ATOM 2845 C C . ASP A 1 343 ? 23.234 -36.812 -28.469 1 98.5 343 ASP A C 1
ATOM 2847 O O . ASP A 1 343 ? 23.062 -37.875 -29.047 1 98.5 343 ASP A O 1
ATOM 2851 N N . LEU A 1 344 ? 23.594 -36.625 -27.266 1 98.31 344 LEU A N 1
ATOM 2852 C CA . LEU A 1 344 ? 23.797 -37.812 -26.438 1 98.31 344 LEU A CA 1
ATOM 2853 C C . LEU A 1 344 ? 22.531 -38.656 -26.375 1 98.31 344 LEU A C 1
ATOM 2855 O O . LEU A 1 344 ? 22.562 -39.875 -26.547 1 98.31 344 LEU A O 1
ATOM 2859 N N . LEU A 1 345 ? 21.406 -38.062 -26.156 1 98.31 345 LEU A N 1
ATOM 2860 C CA . LEU A 1 345 ? 20.125 -38.75 -26.047 1 98.31 345 LEU A CA 1
ATOM 2861 C C . LEU A 1 345 ? 19.719 -39.344 -27.391 1 98.31 345 LEU A C 1
ATOM 2863 O O . LEU A 1 345 ? 19.141 -40.438 -27.438 1 98.31 345 LEU A O 1
ATOM 2867 N N . LEU A 1 346 ? 20.047 -38.625 -28.453 1 97.12 346 LEU A N 1
ATOM 2868 C CA . LEU A 1 346 ? 19.594 -39.062 -29.766 1 97.12 346 LEU A CA 1
ATOM 2869 C C . LEU A 1 346 ? 20.484 -40.188 -30.328 1 97.12 346 LEU A C 1
ATOM 2871 O O . LEU A 1 346 ? 20.047 -41 -31.141 1 97.12 346 LEU A O 1
ATOM 2875 N N . LYS A 1 347 ? 21.688 -40.281 -29.875 1 97.12 347 LYS A N 1
ATOM 2876 C CA . LYS A 1 347 ? 22.641 -41.25 -30.391 1 97.12 347 LYS A CA 1
ATOM 2877 C C . LYS A 1 347 ? 22.703 -42.5 -29.516 1 97.12 347 LYS A C 1
ATOM 2879 O O . LYS A 1 347 ? 23.062 -43.562 -29.984 1 97.12 347 LYS A O 1
ATOM 2884 N N . ASP A 1 348 ? 22.422 -42.312 -28.281 1 97.81 348 ASP A N 1
ATOM 2885 C CA . ASP A 1 348 ? 22.469 -43.406 -27.344 1 97.81 348 ASP A CA 1
ATOM 2886 C C . ASP A 1 348 ? 21.062 -43.938 -27.031 1 97.81 348 ASP A C 1
ATOM 2888 O O . ASP A 1 348 ? 20.453 -43.5 -26.047 1 97.81 348 ASP A O 1
ATOM 2892 N N . LYS A 1 349 ? 20.703 -44.969 -27.703 1 97 349 LYS A N 1
ATOM 2893 C CA . LYS A 1 349 ? 19.359 -45.5 -27.594 1 97 349 LYS A CA 1
ATOM 2894 C C . LYS A 1 349 ? 19.094 -46.062 -26.203 1 97 349 LYS A C 1
ATOM 2896 O O . LYS A 1 349 ? 17.984 -45.938 -25.672 1 97 349 LYS A O 1
ATOM 2901 N N . ASN A 1 350 ? 20.031 -46.656 -25.656 1 98 350 ASN A N 1
ATOM 2902 C CA . ASN A 1 350 ? 19.859 -47.188 -24.312 1 98 350 ASN A CA 1
ATOM 2903 C C . ASN A 1 350 ? 19.656 -46.094 -23.266 1 98 350 ASN A C 1
ATOM 2905 O O . ASN A 1 350 ? 18.812 -46.219 -22.375 1 98 350 ASN A O 1
ATOM 2909 N N . LEU A 1 351 ? 20.453 -45.125 -23.375 1 98.12 351 LEU A N 1
ATOM 2910 C CA . LEU A 1 351 ? 20.312 -44 -22.469 1 98.12 351 LEU A CA 1
ATOM 2911 C C . LEU A 1 351 ? 18.953 -43.312 -22.641 1 98.12 351 LEU A C 1
ATOM 2913 O O . LEU A 1 351 ? 18.312 -42.938 -21.656 1 98.12 351 LEU A O 1
ATOM 2917 N N . TYR A 1 352 ? 18.531 -43.188 -23.891 1 98 352 TYR A N 1
ATOM 2918 C CA . TYR A 1 352 ? 17.219 -42.625 -24.188 1 98 352 TYR A CA 1
ATOM 2919 C C . TYR A 1 352 ? 16.109 -43.406 -23.531 1 98 352 TYR A C 1
ATOM 2921 O O . TYR A 1 352 ? 15.25 -42.844 -22.844 1 98 352 TYR A O 1
ATOM 2929 N N . ILE A 1 353 ? 16.172 -44.688 -23.672 1 97.56 353 ILE A N 1
ATOM 2930 C CA . ILE A 1 353 ? 15.148 -45.562 -23.125 1 97.56 353 ILE A CA 1
ATOM 2931 C C . ILE A 1 353 ? 15.164 -45.5 -21.609 1 97.56 353 ILE A C 1
ATOM 2933 O O . ILE A 1 353 ? 14.109 -45.5 -20.969 1 97.56 353 ILE A O 1
ATOM 2937 N N . LYS A 1 354 ? 16.312 -45.375 -21.094 1 98.31 354 LYS A N 1
ATOM 2938 C CA . LYS A 1 354 ? 16.438 -45.25 -19.641 1 98.31 354 LYS A CA 1
ATOM 2939 C C . LYS A 1 354 ? 15.734 -44 -19.141 1 98.31 354 LYS A C 1
ATOM 2941 O O . LYS A 1 354 ? 15 -44.062 -18.156 1 98.31 354 LYS A O 1
ATOM 2946 N N . LYS A 1 355 ? 15.992 -42.906 -19.781 1 98.19 355 LYS A N 1
ATOM 2947 C CA . LYS A 1 355 ? 15.375 -41.625 -19.375 1 98.19 355 LYS A CA 1
ATOM 2948 C C . LYS A 1 355 ? 13.859 -41.688 -19.531 1 98.19 355 LYS A C 1
ATOM 2950 O O . LYS A 1 355 ? 13.117 -41.156 -18.703 1 98.19 355 LYS A O 1
ATOM 2955 N N . VAL A 1 356 ? 13.367 -42.312 -20.594 1 97.25 356 VAL A N 1
ATOM 2956 C CA . VAL A 1 356 ? 11.938 -42.5 -20.828 1 97.25 356 VAL A CA 1
ATOM 2957 C C . VAL A 1 356 ? 11.32 -43.312 -19.703 1 97.25 356 VAL A C 1
ATOM 2959 O O . VAL A 1 356 ? 10.297 -42.906 -19.125 1 97.25 356 VAL A O 1
ATOM 2962 N N . ASN A 1 357 ? 11.984 -44.375 -19.375 1 97.44 357 ASN A N 1
ATOM 2963 C CA . ASN A 1 357 ? 11.477 -45.25 -18.312 1 97.44 357 ASN A CA 1
ATOM 2964 C C . ASN A 1 357 ? 11.469 -44.531 -16.969 1 97.44 357 ASN A C 1
ATOM 2966 O O . ASN A 1 357 ? 10.562 -44.719 -16.156 1 97.44 357 ASN A O 1
ATOM 2970 N N . ASN A 1 358 ? 12.484 -43.781 -16.75 1 97.94 358 ASN A N 1
ATOM 2971 C CA . ASN A 1 358 ? 12.547 -43 -15.508 1 97.94 358 ASN A CA 1
ATOM 2972 C C . ASN A 1 358 ? 11.414 -42 -15.422 1 97.94 358 ASN A C 1
ATOM 2974 O O . ASN A 1 358 ? 10.875 -41.75 -14.344 1 97.94 358 ASN A O 1
ATOM 2978 N N . SER A 1 359 ? 11.133 -41.375 -16.562 1 97.06 359 SER A N 1
ATOM 2979 C CA . SER A 1 359 ? 10 -40.469 -16.609 1 97.06 359 SER A CA 1
ATOM 2980 C C . SER A 1 359 ? 8.703 -41.188 -16.266 1 97.06 359 SER A C 1
ATOM 2982 O O . SER A 1 359 ? 7.93 -40.688 -15.43 1 97.06 359 SER A O 1
ATOM 2984 N N . ILE A 1 360 ? 8.523 -42.281 -16.859 1 96.56 360 ILE A N 1
ATOM 2985 C CA . ILE A 1 360 ? 7.328 -43.094 -16.609 1 96.56 360 ILE A CA 1
ATOM 2986 C C . ILE A 1 360 ? 7.266 -43.5 -15.141 1 96.56 360 ILE A C 1
ATOM 2988 O O . ILE A 1 360 ? 6.215 -43.375 -14.508 1 96.56 360 ILE A O 1
ATOM 2992 N N . GLY A 1 361 ? 8.328 -43.844 -14.625 1 96.56 361 GLY A N 1
ATOM 2993 C CA . GLY A 1 361 ? 8.391 -44.281 -13.242 1 96.56 361 GLY A CA 1
ATOM 2994 C C . GLY A 1 361 ? 8.125 -43.188 -12.25 1 96.56 361 GLY A C 1
ATOM 2995 O O . GLY A 1 361 ? 7.691 -43.438 -11.125 1 96.56 361 GLY A O 1
ATOM 2996 N N . SER A 1 362 ? 8.391 -41.969 -12.578 1 97.31 362 SER A N 1
ATOM 2997 C CA . SER A 1 362 ? 8.242 -40.844 -11.672 1 97.31 362 SER A CA 1
ATOM 2998 C C . SER A 1 362 ? 6.801 -40.344 -11.648 1 97.31 362 SER A C 1
ATOM 3000 O O . SER A 1 362 ? 6.422 -39.562 -10.766 1 97.31 362 SER A O 1
ATOM 3002 N N . GLN A 1 363 ? 5.957 -40.75 -12.602 1 97.12 363 GLN A N 1
ATOM 3003 C CA . GLN A 1 363 ? 4.641 -40.156 -12.836 1 97.12 363 GLN A CA 1
ATOM 3004 C C . GLN A 1 363 ? 3.705 -40.438 -11.656 1 97.12 363 GLN A C 1
ATOM 3006 O O . GLN A 1 363 ? 2.848 -39.594 -11.344 1 97.12 363 GLN A O 1
ATOM 3011 N N . VAL A 1 364 ? 3.873 -41.531 -11.008 1 96.06 364 VAL A N 1
ATOM 3012 C CA . VAL A 1 364 ? 3.031 -41.844 -9.859 1 96.06 364 VAL A CA 1
ATOM 3013 C C . VAL A 1 364 ? 3.336 -40.875 -8.719 1 96.06 364 VAL A C 1
ATOM 3015 O O . VAL A 1 364 ? 2.424 -40.281 -8.148 1 96.06 364 VAL A O 1
ATOM 3018 N N . ASP A 1 365 ? 4.598 -40.719 -8.469 1 95.94 365 ASP A N 1
ATOM 3019 C CA . ASP A 1 365 ? 5.051 -39.844 -7.383 1 95.94 365 ASP A CA 1
ATOM 3020 C C . ASP A 1 365 ? 4.711 -38.406 -7.676 1 95.94 365 ASP A C 1
ATOM 3022 O O . ASP A 1 365 ? 4.484 -37.594 -6.754 1 95.94 365 ASP A O 1
ATOM 3026 N N . LEU A 1 366 ? 4.68 -38.031 -8.906 1 96.75 366 LEU A N 1
ATOM 3027 C CA . LEU A 1 366 ? 4.512 -36.625 -9.297 1 96.75 366 LEU A CA 1
ATOM 3028 C C . LEU A 1 366 ? 3.076 -36.375 -9.734 1 96.75 366 LEU A C 1
ATOM 3030 O O . LEU A 1 366 ? 2.773 -35.281 -10.242 1 96.75 366 LEU A O 1
ATOM 3034 N N . SER A 1 367 ? 2.227 -37.281 -9.484 1 97.38 367 SER A N 1
ATOM 3035 C CA . SER A 1 367 ? 0.828 -37.156 -9.875 1 97.38 367 SER A CA 1
ATOM 3036 C C . SER A 1 367 ? 0.057 -36.281 -8.883 1 97.38 367 SER A C 1
ATOM 3038 O O . SER A 1 367 ? 0.522 -36.062 -7.77 1 97.38 367 SER A O 1
ATOM 3040 N N . TRP A 1 368 ? -1.093 -35.781 -9.281 1 97.69 368 TRP A N 1
ATOM 3041 C CA . TRP A 1 368 ? -1.941 -34.969 -8.422 1 97.69 368 TRP A CA 1
ATOM 3042 C C . TRP A 1 368 ? -2.426 -35.781 -7.215 1 97.69 368 TRP A C 1
ATOM 3044 O O . TRP A 1 368 ? -2.613 -35.219 -6.129 1 97.69 368 TRP A O 1
ATOM 3054 N N . GLU A 1 369 ? -2.627 -37.094 -7.426 1 97.75 369 GLU A N 1
ATOM 3055 C CA . GLU A 1 369 ? -3.088 -37.938 -6.328 1 97.75 369 GLU A CA 1
ATOM 3056 C C . GLU A 1 369 ? -2.158 -37.844 -5.121 1 97.75 369 GLU A C 1
ATOM 3058 O O . GLU A 1 369 ? -2.621 -37.781 -3.979 1 97.75 369 GLU A O 1
ATOM 3063 N N . LYS A 1 370 ? -0.915 -37.781 -5.383 1 97.62 370 LYS A N 1
ATOM 3064 C CA . LYS A 1 370 ? 0.055 -37.625 -4.301 1 97.62 370 LYS A CA 1
ATOM 3065 C C . LYS A 1 370 ? -0.019 -36.25 -3.666 1 97.62 370 LYS A C 1
ATOM 3067 O O . LYS A 1 370 ? 0.185 -36.094 -2.459 1 97.62 370 LYS A O 1
ATOM 3072 N N . GLN A 1 371 ? -0.214 -35.219 -4.48 1 98.06 371 GLN A N 1
ATOM 3073 C CA . GLN A 1 371 ? -0.399 -33.844 -3.957 1 98.06 371 GLN A CA 1
ATOM 3074 C C . GLN A 1 371 ? -1.666 -33.781 -3.111 1 98.06 371 GLN A C 1
ATOM 3076 O O . GLN A 1 371 ? -1.673 -33.125 -2.062 1 98.06 371 GLN A O 1
ATOM 3081 N N . GLU A 1 372 ? -2.689 -34.406 -3.623 1 98.19 372 GLU A N 1
ATOM 3082 C CA . GLU A 1 372 ? -3.961 -34.438 -2.904 1 98.19 372 GLU A CA 1
ATOM 3083 C C . GLU A 1 372 ? -3.779 -35.031 -1.5 1 98.19 372 GLU A C 1
ATOM 3085 O O . GLU A 1 372 ? -4.363 -34.5 -0.54 1 98.19 372 GLU A O 1
ATOM 3090 N N . GLU A 1 373 ? -3.01 -36.031 -1.381 1 98.31 373 GLU A N 1
ATOM 3091 C CA . GLU A 1 373 ? -2.73 -36.656 -0.078 1 98.31 373 GLU A CA 1
ATOM 3092 C C . GLU A 1 373 ? -2.115 -35.625 0.875 1 98.31 373 GLU A C 1
ATOM 3094 O O . GLU A 1 373 ? -2.506 -35.531 2.043 1 98.31 373 GLU A O 1
ATOM 3099 N N . LYS A 1 374 ? -1.186 -34.875 0.382 1 98.25 374 LYS A N 1
ATOM 3100 C CA . LYS A 1 374 ? -0.529 -33.875 1.188 1 98.25 374 LYS A CA 1
ATOM 3101 C C . LYS A 1 374 ? -1.523 -32.781 1.636 1 98.25 374 LYS A C 1
ATOM 3103 O O . LYS A 1 374 ? -1.479 -32.344 2.781 1 98.25 374 LYS A O 1
ATOM 3108 N N . LEU A 1 375 ? -2.377 -32.344 0.689 1 98.75 375 LEU A N 1
ATOM 3109 C CA . LEU A 1 375 ? -3.371 -31.328 0.979 1 98.75 375 LEU A CA 1
ATOM 3110 C C . LEU A 1 375 ? -4.336 -31.797 2.062 1 98.75 375 LEU A C 1
ATOM 3112 O O . LEU A 1 375 ? -4.625 -31.062 3.006 1 98.75 375 LEU A O 1
ATOM 3116 N N . VAL A 1 376 ? -4.82 -33.031 1.922 1 98.5 376 VAL A N 1
ATOM 3117 C CA . VAL A 1 376 ? -5.77 -33.594 2.879 1 98.5 376 VAL A CA 1
ATOM 3118 C C . VAL A 1 376 ? -5.098 -33.719 4.242 1 98.5 376 VAL A C 1
ATOM 3120 O O . VAL A 1 376 ? -5.715 -33.438 5.277 1 98.5 376 VAL A O 1
ATOM 3123 N N . GLU A 1 377 ? -3.842 -34.188 4.242 1 98.19 377 GLU A N 1
ATOM 3124 C CA . GLU A 1 377 ? -3.094 -34.312 5.488 1 98.19 377 GLU A CA 1
ATOM 3125 C C . GLU A 1 377 ? -2.932 -32.969 6.172 1 98.19 377 GLU A C 1
ATOM 3127 O O . GLU A 1 377 ? -3.049 -32.875 7.398 1 98.19 377 GLU A O 1
ATOM 3132 N N . LEU A 1 378 ? -2.598 -31.953 5.426 1 98.19 378 LEU A N 1
ATOM 3133 C CA . LEU A 1 378 ? -2.459 -30.609 5.969 1 98.19 378 LEU A CA 1
ATOM 3134 C C . LEU A 1 378 ? -3.738 -30.172 6.68 1 98.19 378 LEU A C 1
ATOM 3136 O O . LEU A 1 378 ? -3.688 -29.656 7.801 1 98.19 378 LEU A O 1
ATOM 3140 N N . TYR A 1 379 ? -4.844 -30.344 6.008 1 98.38 379 TYR A N 1
ATOM 3141 C CA . TYR A 1 379 ? -6.125 -29.922 6.559 1 98.38 379 TYR A CA 1
ATOM 3142 C C . TYR A 1 379 ? -6.48 -30.734 7.797 1 98.38 379 TYR A C 1
ATOM 3144 O O . TYR A 1 379 ? -7.145 -30.234 8.703 1 98.38 379 TYR A O 1
ATOM 3152 N N . SER A 1 380 ? -6.012 -31.984 7.895 1 97.12 380 SER A N 1
ATOM 3153 C CA . SER A 1 380 ? -6.277 -32.812 9.055 1 97.12 380 SER A CA 1
ATOM 3154 C C . SER A 1 380 ? -5.523 -32.344 10.289 1 97.12 380 SER A C 1
ATOM 3156 O O . SER A 1 380 ? -5.922 -32.594 11.422 1 97.12 380 SER A O 1
ATOM 3158 N N . LYS A 1 381 ? -4.465 -31.656 10.047 1 95.62 381 LYS A N 1
ATOM 3159 C CA . LYS A 1 381 ? -3.625 -31.172 11.133 1 95.62 381 LYS A CA 1
ATOM 3160 C C . LYS A 1 381 ? -4.078 -29.797 11.602 1 95.62 381 LYS A C 1
ATOM 3162 O O . LYS A 1 381 ? -3.594 -29.281 12.609 1 95.62 381 LYS A O 1
ATOM 3167 N N . LEU A 1 382 ? -4.926 -29.141 10.906 1 94.75 382 LEU A N 1
ATOM 3168 C CA . LEU A 1 382 ? -5.375 -27.797 11.258 1 94.75 382 LEU A CA 1
ATOM 3169 C C . LEU A 1 382 ? -6.203 -27.828 12.539 1 94.75 382 LEU A C 1
ATOM 3171 O O . LEU A 1 382 ? -6.309 -26.812 13.234 1 94.75 382 LEU A O 1
ATOM 3175 N N . MET B 1 1 ? -26.594 23.25 0.856 1 97.44 1 MET B N 1
ATOM 3176 C CA . MET B 1 1 ? -26.094 21.922 0.477 1 97.44 1 MET B CA 1
ATOM 3177 C C . MET B 1 1 ? -25.797 21.078 1.711 1 97.44 1 MET B C 1
ATOM 3179 O O . MET B 1 1 ? -25.609 21.609 2.805 1 97.44 1 MET B O 1
ATOM 3183 N N . LYS B 1 2 ? -25.875 19.812 1.578 1 98.31 2 LYS B N 1
ATOM 3184 C CA . LYS B 1 2 ? -25.422 18.875 2.6 1 98.31 2 LYS B CA 1
ATOM 3185 C C . LYS B 1 2 ? -23.969 18.453 2.352 1 98.31 2 LYS B C 1
ATOM 3187 O O . LYS B 1 2 ? -23.672 17.844 1.322 1 98.31 2 LYS B O 1
ATOM 3192 N N . ILE B 1 3 ? -23.109 18.781 3.279 1 98.81 3 ILE B N 1
ATOM 3193 C CA . ILE B 1 3 ? -21.672 18.609 3.074 1 98.81 3 ILE B CA 1
ATOM 3194 C C . ILE B 1 3 ? -21.141 17.562 4.051 1 98.81 3 ILE B C 1
ATOM 3196 O O . ILE B 1 3 ? -21.391 17.641 5.258 1 98.81 3 ILE B O 1
ATOM 3200 N N . ALA B 1 4 ? -20.438 16.547 3.6 1 98.88 4 ALA B N 1
ATOM 3201 C CA . ALA B 1 4 ? -19.672 15.633 4.434 1 98.88 4 ALA B CA 1
ATOM 3202 C C . ALA B 1 4 ? -18.172 15.945 4.355 1 98.88 4 ALA B C 1
ATOM 3204 O O . ALA B 1 4 ? -17.578 15.898 3.279 1 98.88 4 ALA B O 1
ATOM 3205 N N . MET B 1 5 ? -17.641 16.312 5.469 1 98.88 5 MET B N 1
ATOM 3206 C CA . MET B 1 5 ? -16.188 16.422 5.562 1 98.88 5 MET B CA 1
ATOM 3207 C C . MET B 1 5 ? -15.578 15.133 6.086 1 98.88 5 MET B C 1
ATOM 3209 O O . MET B 1 5 ? -16.016 14.609 7.121 1 98.88 5 MET B O 1
ATOM 3213 N N . ILE B 1 6 ? -14.633 14.578 5.383 1 98.81 6 ILE B N 1
ATOM 3214 C CA . ILE B 1 6 ? -13.961 13.359 5.824 1 98.81 6 ILE B CA 1
ATOM 3215 C C . ILE B 1 6 ? -12.578 13.711 6.375 1 98.81 6 ILE B C 1
ATOM 3217 O O . ILE B 1 6 ? -11.781 14.367 5.699 1 98.81 6 ILE B O 1
ATOM 3221 N N . LEU B 1 7 ? -12.336 13.25 7.586 1 98.69 7 LEU B N 1
ATOM 3222 C CA . LEU B 1 7 ? -11.125 13.633 8.312 1 98.69 7 LEU B CA 1
ATOM 3223 C C . LEU B 1 7 ? -10.492 12.43 9 1 98.69 7 LEU B C 1
ATOM 3225 O O . LEU B 1 7 ? -11.172 11.695 9.719 1 98.69 7 LEU B O 1
ATOM 3229 N N . ASP B 1 8 ? -9.164 12.227 8.812 1 98.25 8 ASP B N 1
ATOM 3230 C CA . ASP B 1 8 ? -8.477 11.047 9.344 1 98.25 8 ASP B CA 1
ATOM 3231 C C . ASP B 1 8 ? -7.859 11.336 10.703 1 98.25 8 ASP B C 1
ATOM 3233 O O . ASP B 1 8 ? -6.68 11.055 10.938 1 98.25 8 ASP B O 1
ATOM 3237 N N . ASN B 1 9 ? -8.469 12.031 11.57 1 97.12 9 ASN B N 1
ATOM 3238 C CA . ASN B 1 9 ? -8.18 12.234 12.984 1 97.12 9 ASN B CA 1
ATOM 3239 C C . ASN B 1 9 ? -9.461 12.492 13.781 1 97.12 9 ASN B C 1
ATOM 3241 O O . ASN B 1 9 ? -10.531 12.672 13.203 1 97.12 9 ASN B O 1
ATOM 3245 N N . PRO B 1 10 ? -9.477 12.484 15.031 1 97.31 10 PRO B N 1
ATOM 3246 C CA . PRO B 1 10 ? -10.711 12.523 15.82 1 97.31 10 PRO B CA 1
ATOM 3247 C C . PRO B 1 10 ? -11.258 13.938 15.984 1 97.31 10 PRO B C 1
ATOM 3249 O O . PRO B 1 10 ? -12.219 14.148 16.734 1 97.31 10 PRO B O 1
ATOM 3252 N N . LEU B 1 11 ? -10.688 14.898 15.391 1 96.56 11 LEU B N 1
ATOM 3253 C CA . LEU B 1 11 ? -11.055 16.297 15.594 1 96.56 11 LEU B CA 1
ATOM 3254 C C . LEU B 1 11 ? -10.867 16.703 17.047 1 96.56 11 LEU B C 1
ATOM 3256 O O . LEU B 1 11 ? -11.805 17.203 17.688 1 96.56 11 LEU B O 1
ATOM 3260 N N . ASN B 1 12 ? -9.602 16.594 17.625 1 89.62 12 ASN B N 1
ATOM 3261 C CA . ASN B 1 12 ? -9.344 16.828 19.047 1 89.62 12 ASN B CA 1
ATOM 3262 C C . ASN B 1 12 ? -8.078 17.656 19.266 1 89.62 12 ASN B C 1
ATOM 3264 O O . ASN B 1 12 ? -7.086 17.156 19.797 1 89.62 12 ASN B O 1
ATOM 3268 N N . PRO B 1 13 ? -7.996 18.938 19.109 1 87.88 13 PRO B N 1
ATOM 3269 C CA . PRO B 1 13 ? -8.758 19.734 18.156 1 87.88 13 PRO B CA 1
ATOM 3270 C C . PRO B 1 13 ? -8.086 19.797 16.781 1 87.88 13 PRO B C 1
ATOM 3272 O O . PRO B 1 13 ? -6.914 19.438 16.641 1 87.88 13 PRO B O 1
ATOM 3275 N N . ASP B 1 14 ? -8.805 20.062 15.773 1 94.19 14 ASP B N 1
ATOM 3276 C CA . ASP B 1 14 ? -8.32 20.453 14.445 1 94.19 14 ASP B CA 1
ATOM 3277 C C . ASP B 1 14 ? -8.898 21.797 14.023 1 94.19 14 ASP B C 1
ATOM 3279 O O . ASP B 1 14 ? -9.953 21.859 13.391 1 94.19 14 ASP B O 1
ATOM 3283 N N . ASN B 1 15 ? -8.109 22.828 14.328 1 92.19 15 ASN B N 1
ATOM 3284 C CA . ASN B 1 15 ? -8.602 24.203 14.219 1 92.19 15 ASN B CA 1
ATOM 3285 C C . ASN B 1 15 ? -9.008 24.547 12.789 1 92.19 15 ASN B C 1
ATOM 3287 O O . ASN B 1 15 ? -10.016 25.219 12.57 1 92.19 15 ASN B O 1
ATOM 3291 N N . ARG B 1 16 ? -8.227 24.109 11.883 1 95 16 ARG B N 1
ATOM 3292 C CA . ARG B 1 16 ? -8.5 24.422 10.484 1 95 16 ARG B CA 1
ATOM 3293 C C . ARG B 1 16 ? -9.828 23.828 10.039 1 95 16 ARG B C 1
ATOM 3295 O O . ARG B 1 16 ? -10.68 24.516 9.484 1 95 16 ARG B O 1
ATOM 3302 N N . VAL B 1 17 ? -10.023 22.531 10.273 1 98.12 17 VAL B N 1
ATOM 3303 C CA . VAL B 1 17 ? -11.227 21.812 9.852 1 98.12 17 VAL B CA 1
ATOM 3304 C C . VAL B 1 17 ? -12.445 22.391 10.578 1 98.12 17 VAL B C 1
ATOM 3306 O O . VAL B 1 17 ? -13.516 22.547 9.977 1 98.12 17 VAL B O 1
ATOM 3309 N N . GLU B 1 18 ? -12.266 22.719 11.828 1 97.5 18 GLU B N 1
ATOM 3310 C CA . GLU B 1 18 ? -13.352 23.281 12.617 1 97.5 18 GLU B CA 1
ATOM 3311 C C . GLU B 1 18 ? -13.781 24.656 12.086 1 97.5 18 GLU B C 1
ATOM 3313 O O . GLU B 1 18 ? -14.977 24.938 11.969 1 97.5 18 GLU B O 1
ATOM 3318 N N . LYS B 1 19 ? -12.859 25.484 11.742 1 97.06 19 LYS B N 1
ATOM 3319 C CA . LYS B 1 19 ? -13.172 26.812 11.195 1 97.06 19 LYS B CA 1
ATOM 3320 C C . LYS B 1 19 ? -13.898 26.688 9.859 1 97.06 19 LYS B C 1
ATOM 3322 O O . LYS B 1 19 ? -14.836 27.438 9.594 1 97.06 19 LYS B O 1
ATOM 3327 N N . GLU B 1 20 ? -13.414 25.766 9.039 1 98.56 20 GLU B N 1
ATOM 3328 C CA . GLU B 1 20 ? -14.055 25.547 7.746 1 98.56 20 GLU B CA 1
ATOM 3329 C C . GLU B 1 20 ? -15.5 25.078 7.922 1 98.56 20 GLU B C 1
ATOM 3331 O O . GLU B 1 20 ? -16.406 25.609 7.273 1 98.56 20 GLU B O 1
ATOM 3336 N N . ALA B 1 21 ? -15.656 24.094 8.805 1 98.69 21 ALA B N 1
ATOM 3337 C CA . ALA B 1 21 ? -16.984 23.547 9.055 1 98.69 21 ALA B CA 1
ATOM 3338 C C . ALA B 1 21 ? -17.922 24.625 9.609 1 98.69 21 ALA B C 1
ATOM 3340 O O . ALA B 1 21 ? -19.078 24.75 9.172 1 98.69 21 ALA B O 1
ATOM 3341 N N . GLU B 1 22 ? -17.406 25.406 10.562 1 98.19 22 GLU B N 1
ATOM 3342 C CA . GLU B 1 22 ? -18.203 26.469 11.172 1 98.19 22 GLU B CA 1
ATOM 3343 C C . GLU B 1 22 ? -18.594 27.516 10.141 1 98.19 22 GLU B C 1
ATOM 3345 O O . GLU B 1 22 ? -19.734 28 10.125 1 98.19 22 GLU B O 1
ATOM 3350 N N . SER B 1 23 ? -17.672 27.922 9.32 1 98.44 23 SER B N 1
ATOM 3351 C CA . SER B 1 23 ? -17.906 28.938 8.289 1 98.44 23 SER B CA 1
ATOM 3352 C C . SER B 1 23 ? -18.984 28.469 7.309 1 98.44 23 SER B C 1
ATOM 3354 O O . SER B 1 23 ? -19.859 29.25 6.93 1 98.44 23 SER B O 1
ATOM 3356 N N . LEU B 1 24 ? -18.906 27.219 6.883 1 98.75 24 LEU B N 1
ATOM 3357 C CA . LEU B 1 24 ? -19.875 26.703 5.922 1 98.75 24 LEU B CA 1
ATOM 3358 C C . LEU B 1 24 ? -21.25 26.531 6.566 1 98.75 24 LEU B C 1
ATOM 3360 O O . LEU B 1 24 ? -22.266 26.766 5.918 1 98.75 24 LEU B O 1
ATOM 3364 N N . ALA B 1 25 ? -21.234 26.125 7.824 1 98.56 25 ALA B N 1
ATOM 3365 C CA . ALA B 1 25 ? -22.5 26.062 8.555 1 98.56 25 ALA B CA 1
ATOM 3366 C C . ALA B 1 25 ? -23.156 27.438 8.656 1 98.56 25 ALA B C 1
ATOM 3368 O O . ALA B 1 25 ? -24.359 27.562 8.43 1 98.56 25 ALA B O 1
ATOM 3369 N N . LYS B 1 26 ? -22.375 28.422 8.992 1 97.88 26 LYS B N 1
ATOM 3370 C CA . LYS B 1 26 ? -22.844 29.797 9.086 1 97.88 26 LYS B CA 1
ATOM 3371 C C . LYS B 1 26 ? -23.406 30.281 7.75 1 97.88 26 LYS B C 1
ATOM 3373 O O . LYS B 1 26 ? -24.328 31.094 7.715 1 97.88 26 LYS B O 1
ATOM 3378 N N . ALA B 1 27 ? -22.859 29.797 6.723 1 98.12 27 ALA B N 1
ATOM 3379 C CA . ALA B 1 27 ? -23.281 30.188 5.379 1 98.12 27 ALA B CA 1
ATOM 3380 C C . ALA B 1 27 ? -24.547 29.453 4.965 1 98.12 27 ALA B C 1
ATOM 3382 O O . ALA B 1 27 ? -25.047 29.641 3.854 1 98.12 27 ALA B O 1
ATOM 3383 N N . GLY B 1 28 ? -25.078 28.578 5.777 1 98.06 28 GLY B N 1
ATOM 3384 C CA . GLY B 1 28 ? -26.391 27.984 5.531 1 98.06 28 GLY B CA 1
ATOM 3385 C C . GLY B 1 28 ? -26.297 26.531 5.086 1 98.06 28 GLY B C 1
ATOM 3386 O O . GLY B 1 28 ? -27.328 25.922 4.758 1 98.06 28 GLY B O 1
ATOM 3387 N N . HIS B 1 29 ? -25.141 25.875 5.098 1 98.56 29 HIS B N 1
ATOM 3388 C CA . HIS B 1 29 ? -24.984 24.484 4.695 1 98.56 29 HIS B CA 1
ATOM 3389 C C . HIS B 1 29 ? -25.156 23.547 5.883 1 98.56 29 HIS B C 1
ATOM 3391 O O . HIS B 1 29 ? -24.984 23.953 7.031 1 98.56 29 HIS B O 1
ATOM 3397 N N . GLU B 1 30 ? -25.594 22.391 5.625 1 98.69 30 GLU B N 1
ATOM 3398 C CA . GLU B 1 30 ? -25.562 21.312 6.613 1 98.69 30 GLU B CA 1
ATOM 3399 C C . GLU B 1 30 ? -24.266 20.531 6.555 1 98.69 30 GLU B C 1
ATOM 3401 O O . GLU B 1 30 ? -24.031 19.75 5.617 1 98.69 30 GLU B O 1
ATOM 3406 N N . VAL B 1 31 ? -23.438 20.719 7.586 1 98.75 31 VAL B N 1
ATOM 3407 C CA . VAL B 1 31 ? -22.094 20.172 7.539 1 98.75 31 VAL B CA 1
ATOM 3408 C C . VAL B 1 31 ? -21.969 19.016 8.539 1 98.75 31 VAL B C 1
ATOM 3410 O O . VAL B 1 31 ? -22.344 19.172 9.711 1 98.75 31 VAL B O 1
ATOM 3413 N N . THR B 1 32 ? -21.516 17.859 8.125 1 98.81 32 THR B N 1
ATOM 3414 C CA . THR B 1 32 ? -21.188 16.719 8.977 1 98.81 32 THR B CA 1
ATOM 3415 C C . THR B 1 32 ? -19.719 16.312 8.789 1 98.81 32 THR B C 1
ATOM 3417 O O . THR B 1 32 ? -19.281 16.094 7.66 1 98.81 32 THR B O 1
ATOM 3420 N N . ILE B 1 33 ? -19 16.266 9.891 1 98.75 33 ILE B N 1
ATOM 3421 C CA . ILE B 1 33 ? -17.625 15.773 9.852 1 98.75 33 ILE B CA 1
ATOM 3422 C C . ILE B 1 33 ? -17.609 14.281 10.203 1 98.75 33 ILE B C 1
ATOM 3424 O O . ILE B 1 33 ? -18.031 13.898 11.297 1 98.75 33 ILE B O 1
ATOM 3428 N N . LEU B 1 34 ? -17.25 13.461 9.289 1 98.62 34 LEU B N 1
ATOM 3429 C CA . LEU B 1 34 ? -16.984 12.039 9.508 1 98.62 34 LEU B CA 1
ATOM 3430 C C . LEU B 1 34 ? -15.516 11.797 9.82 1 98.62 34 LEU B C 1
ATOM 3432 O O . LEU B 1 34 ? -14.648 12.016 8.969 1 98.62 34 LEU B O 1
ATOM 3436 N N . CYS B 1 35 ? -15.258 11.352 11.078 1 98.56 35 CYS B N 1
ATOM 3437 C CA . CYS B 1 35 ? -13.852 11.305 11.469 1 98.56 35 CYS B CA 1
ATOM 3438 C C . CYS B 1 35 ? -13.578 10.094 12.352 1 98.56 35 CYS B C 1
ATOM 3440 O O . CYS B 1 35 ? -14.438 9.234 12.531 1 98.56 35 CYS B O 1
ATOM 3442 N N . LYS B 1 36 ? -12.328 9.977 12.805 1 98.31 36 LYS B N 1
ATOM 3443 C CA . LYS B 1 36 ? -11.836 8.812 13.531 1 98.31 36 LYS B CA 1
ATOM 3444 C C . LYS B 1 36 ? -12.359 8.797 14.961 1 98.31 36 LYS B C 1
ATOM 3446 O O . LYS B 1 36 ? -12.438 9.844 15.609 1 98.31 36 LYS B O 1
ATOM 3451 N N . ILE B 1 37 ? -12.633 7.625 15.5 1 97.69 37 ILE B N 1
ATOM 3452 C CA . ILE B 1 37 ? -13.078 7.414 16.875 1 97.69 37 ILE B CA 1
ATOM 3453 C C . ILE B 1 37 ? -11.922 7.652 17.844 1 97.69 37 ILE B C 1
ATOM 3455 O O . ILE B 1 37 ? -10.773 7.309 17.531 1 97.69 37 ILE B O 1
ATOM 3459 N N . ALA B 1 38 ? -12.172 8.32 18.891 1 95.19 38 ALA B N 1
ATOM 3460 C CA . ALA B 1 38 ? -11.242 8.5 20 1 95.19 38 ALA B CA 1
ATOM 3461 C C . ALA B 1 38 ? -11.922 8.164 21.328 1 95.19 38 ALA B C 1
ATOM 3463 O O . ALA B 1 38 ? -13.102 8.461 21.531 1 95.19 38 ALA B O 1
ATOM 3464 N N . ASN B 1 39 ? -11.18 7.539 22.266 1 89.5 39 ASN B N 1
ATOM 3465 C CA . ASN B 1 39 ? -11.727 7.008 23.516 1 89.5 39 ASN B CA 1
ATOM 3466 C C . ASN B 1 39 ? -12.328 8.109 24.375 1 89.5 39 ASN B C 1
ATOM 3468 O O . ASN B 1 39 ? -13.352 7.906 25.031 1 89.5 39 ASN B O 1
ATOM 3472 N N . ASP B 1 40 ? -11.883 9.227 24.406 1 92.38 40 ASP B N 1
ATOM 3473 C CA . ASP B 1 40 ? -12.281 10.266 25.359 1 92.38 40 ASP B CA 1
ATOM 3474 C C . ASP B 1 40 ? -13.242 11.266 24.703 1 92.38 40 ASP B C 1
ATOM 3476 O O . ASP B 1 40 ? -13.508 12.336 25.25 1 92.38 40 ASP B O 1
ATOM 3480 N N . LEU B 1 41 ? -13.805 10.906 23.531 1 95.44 41 LEU B N 1
ATOM 3481 C CA . LEU B 1 41 ? -14.719 11.805 22.828 1 95.44 41 LEU B CA 1
ATOM 3482 C C . LEU B 1 41 ? -16.016 11.078 22.453 1 95.44 41 LEU B C 1
ATOM 3484 O O . LEU B 1 41 ? -16 9.867 22.219 1 95.44 41 LEU B O 1
ATOM 3488 N N . PRO B 1 42 ? -17.109 11.828 22.422 1 96.81 42 PRO B N 1
ATOM 3489 C CA . PRO B 1 42 ? -18.359 11.188 22.016 1 96.81 42 PRO B CA 1
ATOM 3490 C C . PRO B 1 42 ? -18.375 10.766 20.547 1 96.81 42 PRO B C 1
ATOM 3492 O O . PRO B 1 42 ? -17.75 11.43 19.719 1 96.81 42 PRO B O 1
ATOM 3495 N N . LEU B 1 43 ? -19.109 9.711 20.266 1 97.19 43 LEU B N 1
ATOM 3496 C CA . LEU B 1 43 ? -19.234 9.211 18.906 1 97.19 43 LEU B CA 1
ATOM 3497 C C . LEU B 1 43 ? -19.938 10.227 18.016 1 97.19 43 LEU B C 1
ATOM 3499 O O . LEU B 1 43 ? -19.672 10.305 16.812 1 97.19 43 LEU B O 1
ATOM 3503 N N . GLU B 1 44 ? -20.922 10.914 18.609 1 97.5 44 GLU B N 1
ATOM 3504 C CA . GLU B 1 44 ? -21.641 11.969 17.891 1 97.5 44 GLU B CA 1
ATOM 3505 C C . GLU B 1 44 ? -21.812 13.211 18.75 1 97.5 44 GLU B C 1
ATOM 3507 O O . GLU B 1 44 ? -22.047 13.109 19.969 1 97.5 44 GLU B O 1
ATOM 3512 N N . GLU B 1 45 ? -21.656 14.367 18.094 1 97.31 45 GLU B N 1
ATOM 3513 C CA . GLU B 1 45 ? -21.906 15.625 18.781 1 97.31 45 GLU B CA 1
ATOM 3514 C C . GLU B 1 45 ? -22.156 16.766 17.797 1 97.31 45 GLU B C 1
ATOM 3516 O O . GLU B 1 45 ? -21.922 16.594 16.594 1 97.31 45 GLU B O 1
ATOM 3521 N N . ILE B 1 46 ? -22.766 17.766 18.281 1 97.19 46 ILE B N 1
ATOM 3522 C CA . ILE B 1 46 ? -22.953 19 17.531 1 97.19 46 ILE B CA 1
ATOM 3523 C C . ILE B 1 46 ? -22.062 20.094 18.094 1 97.19 46 ILE B C 1
ATOM 3525 O O . ILE B 1 46 ? -22.031 20.312 19.312 1 97.19 46 ILE B O 1
ATOM 3529 N N . ARG B 1 47 ? -21.25 20.688 17.219 1 94.88 47 ARG B N 1
ATOM 3530 C CA . ARG B 1 47 ? -20.328 21.766 17.594 1 94.88 47 ARG B CA 1
ATOM 3531 C C . ARG B 1 47 ? -20.516 22.984 16.688 1 94.88 47 ARG B C 1
ATOM 3533 O O . ARG B 1 47 ? -20.312 22.906 15.477 1 94.88 47 ARG B O 1
ATOM 3540 N N . ASN B 1 48 ? -20.875 24.094 17.25 1 94.56 48 ASN B N 1
ATOM 3541 C CA . ASN B 1 48 ? -20.875 25.375 16.562 1 94.56 48 ASN B CA 1
ATOM 3542 C C . ASN B 1 48 ? -21.609 25.297 15.234 1 94.56 48 ASN B C 1
ATOM 3544 O O . ASN B 1 48 ? -21.109 25.766 14.211 1 94.56 48 ASN B O 1
ATOM 3548 N N . GLY B 1 49 ? -22.703 24.531 15.117 1 97.06 49 GLY B N 1
ATOM 3549 C CA . GLY B 1 49 ? -23.578 24.531 13.961 1 97.06 49 GLY B CA 1
ATOM 3550 C C . GLY B 1 49 ? -23.297 23.375 13.008 1 97.06 49 GLY B C 1
ATOM 3551 O O . GLY B 1 49 ? -24 23.203 12 1 97.06 49 GLY B O 1
ATOM 3552 N N . TYR B 1 50 ? -22.281 22.531 13.25 1 98.25 50 TYR B N 1
ATOM 3553 C CA . TYR B 1 50 ? -22.016 21.359 12.422 1 98.25 50 TYR B CA 1
ATOM 3554 C C . TYR B 1 50 ? -22.047 20.078 13.258 1 98.25 50 TYR B C 1
ATOM 3556 O O . TYR B 1 50 ? -21.906 20.141 14.484 1 98.25 50 TYR B O 1
ATOM 3564 N N . LYS B 1 51 ? -22.203 18.984 12.625 1 98.44 51 LYS B N 1
ATOM 3565 C CA . LYS B 1 51 ? -22.25 17.688 13.281 1 98.44 51 LYS B CA 1
ATOM 3566 C C . LYS B 1 51 ? -20.906 16.969 13.172 1 98.44 51 LYS B C 1
ATOM 3568 O O . LYS B 1 51 ? -20.203 17.109 12.172 1 98.44 51 LYS B O 1
ATOM 3573 N N . VAL B 1 52 ? -20.547 16.25 14.219 1 98.44 52 VAL B N 1
ATOM 3574 C CA . VAL B 1 52 ? -19.359 15.398 14.219 1 98.44 52 VAL B CA 1
ATOM 3575 C C . VAL B 1 52 ? -19.766 13.938 14.445 1 98.44 52 VAL B C 1
ATOM 3577 O O . VAL B 1 52 ? -20.469 13.625 15.398 1 98.44 52 VAL B O 1
ATOM 3580 N N . LYS B 1 53 ? -19.438 13.094 13.586 1 98.38 53 LYS B N 1
ATOM 3581 C CA . LYS B 1 53 ? -19.625 11.648 13.711 1 98.38 53 LYS B CA 1
ATOM 3582 C C . LYS B 1 53 ? -18.297 10.922 13.672 1 98.38 53 LYS B C 1
ATOM 3584 O O . LYS B 1 53 ? -17.594 10.938 12.648 1 98.38 53 LYS B O 1
ATOM 3589 N N . ARG B 1 54 ? -17.875 10.367 14.766 1 98.25 54 ARG B N 1
ATOM 3590 C CA . ARG B 1 54 ? -16.672 9.555 14.812 1 98.25 54 ARG B CA 1
ATOM 3591 C C . ARG B 1 54 ? -16.984 8.094 14.516 1 98.25 54 ARG B C 1
ATOM 3593 O O . ARG B 1 54 ? -17.562 7.391 15.344 1 98.25 54 ARG B O 1
ATOM 3600 N N . VAL B 1 55 ? -16.484 7.547 13.32 1 98.12 55 VAL B N 1
ATOM 3601 C CA . VAL B 1 55 ? -17.188 6.379 12.797 1 98.12 55 VAL B CA 1
ATOM 3602 C C . VAL B 1 55 ? -16.172 5.293 12.43 1 98.12 55 VAL B C 1
ATOM 3604 O O . VAL B 1 55 ? -16.547 4.16 12.125 1 98.12 55 VAL B O 1
ATOM 3607 N N . PHE B 1 56 ? -14.875 5.504 12.43 1 97.56 56 PHE B N 1
ATOM 3608 C CA . PHE B 1 56 ? -13.922 4.453 12.086 1 97.56 56 PHE B CA 1
ATOM 3609 C C . PHE B 1 56 ? -12.805 4.379 13.109 1 97.56 56 PHE B C 1
ATOM 3611 O O . PHE B 1 56 ? -12.391 5.398 13.664 1 97.56 56 PHE B O 1
ATOM 3618 N N . ARG B 1 57 ? -12.344 3.24 13.445 1 95.38 57 ARG B N 1
ATOM 3619 C CA . ARG B 1 57 ? -11.477 2.951 14.586 1 95.38 57 ARG B CA 1
ATOM 3620 C C . ARG B 1 57 ? -10.008 3.146 14.219 1 95.38 57 ARG B C 1
ATOM 3622 O O . ARG B 1 57 ? -9.188 3.469 15.078 1 95.38 57 ARG B O 1
ATOM 3629 N N . TYR B 1 58 ? -9.633 2.855 12.875 1 96.81 58 TYR B N 1
ATOM 3630 C CA . TYR B 1 58 ? -8.258 2.949 12.406 1 96.81 58 TYR B CA 1
ATOM 3631 C C . TYR B 1 58 ? -8.094 4.09 11.406 1 96.81 58 TYR B C 1
ATOM 3633 O O . TYR B 1 58 ? -9.078 4.645 10.93 1 96.81 58 TYR B O 1
ATOM 3641 N N . ASN B 1 59 ? -6.883 4.48 11.188 1 96.31 59 ASN B N 1
ATOM 3642 C CA . ASN B 1 59 ? -6.625 5.598 10.281 1 96.31 59 ASN B CA 1
ATOM 3643 C C . ASN B 1 59 ? -6.84 5.207 8.828 1 96.31 59 ASN B C 1
ATOM 3645 O O . ASN B 1 59 ? -6.441 4.117 8.406 1 96.31 59 ASN B O 1
ATOM 3649 N N . LEU B 1 60 ? -7.418 6.098 8.141 1 95.56 60 LEU B N 1
ATOM 3650 C CA . LEU B 1 60 ? -7.617 5.914 6.703 1 95.56 60 LEU B CA 1
ATOM 3651 C C . LEU B 1 60 ? -6.281 5.922 5.965 1 95.56 60 LEU B C 1
ATOM 3653 O O . LEU B 1 60 ? -6.184 5.422 4.84 1 95.56 60 LEU B O 1
ATOM 3657 N N . GLY B 1 61 ? -5.258 6.488 6.578 1 93.44 61 GLY B N 1
ATOM 3658 C CA . GLY B 1 61 ? -3.951 6.605 5.953 1 93.44 61 GLY B CA 1
ATOM 3659 C C . GLY B 1 61 ? -2.984 5.52 6.387 1 93.44 61 GLY B C 1
ATOM 3660 O O . GLY B 1 61 ? -1.787 5.598 6.105 1 93.44 61 GLY B O 1
ATOM 3661 N N . THR B 1 62 ? -3.455 4.5 7.016 1 88.94 62 THR B N 1
ATOM 3662 C CA . THR B 1 62 ? -2.604 3.391 7.426 1 88.94 62 THR B CA 1
ATOM 3663 C C . THR B 1 62 ? -1.924 2.754 6.215 1 88.94 62 THR B C 1
ATOM 3665 O O . THR B 1 62 ? -2.555 2.557 5.176 1 88.94 62 THR B O 1
ATOM 3668 N N . SER B 1 63 ? -0.585 2.453 6.32 1 83.06 63 SER B N 1
ATOM 3669 C CA . SER B 1 63 ? 0.165 2.02 5.145 1 83.06 63 SER B CA 1
ATOM 3670 C C . SER B 1 63 ? 0.482 0.529 5.211 1 83.06 63 SER B C 1
ATOM 3672 O O . SER B 1 63 ? -0.106 -0.269 4.477 1 83.06 63 SER B O 1
ATOM 3674 N N . VAL B 1 64 ? 1.205 0.068 6.258 1 82.19 64 VAL B N 1
ATOM 3675 C CA . VAL B 1 64 ? 1.776 -1.275 6.258 1 82.19 64 VAL B CA 1
ATOM 3676 C C . VAL B 1 64 ? 0.768 -2.266 6.836 1 82.19 64 VAL B C 1
ATOM 3678 O O . VAL B 1 64 ? 0.747 -3.436 6.445 1 82.19 64 VAL B O 1
ATOM 3681 N N . LEU B 1 65 ? -0.104 -1.817 7.621 1 91 65 LEU B N 1
ATOM 3682 C CA . LEU B 1 65 ? -1.129 -2.68 8.195 1 91 65 LEU B CA 1
ATOM 3683 C C . LEU B 1 65 ? -2.391 -2.674 7.344 1 91 65 LEU B C 1
ATOM 3685 O O . LEU B 1 65 ? -3.371 -2.006 7.68 1 91 65 LEU B O 1
ATOM 3689 N N . VAL B 1 66 ? -2.449 -3.477 6.375 1 92.56 66 VAL B N 1
ATOM 3690 C CA . VAL B 1 66 ? -3.469 -3.463 5.332 1 92.56 66 VAL B CA 1
ATOM 3691 C C . VAL B 1 66 ? -4.828 -3.816 5.934 1 92.56 66 VAL B C 1
ATOM 3693 O O . VAL B 1 66 ? -5.855 -3.275 5.52 1 92.56 66 VAL B O 1
ATOM 3696 N N . GLU B 1 67 ? -4.852 -4.727 6.875 1 93.94 67 GLU B N 1
ATOM 3697 C CA . GLU B 1 67 ? -6.109 -5.105 7.516 1 93.94 67 GLU B CA 1
ATOM 3698 C C . GLU B 1 67 ? -6.746 -3.914 8.227 1 93.94 67 GLU B C 1
ATOM 3700 O O . GLU B 1 67 ? -7.969 -3.738 8.18 1 93.94 67 GLU B O 1
ATOM 3705 N N . LYS B 1 68 ? -5.945 -3.119 8.922 1 95.06 68 LYS B N 1
ATOM 3706 C CA . LYS B 1 68 ? -6.473 -1.94 9.602 1 95.06 68 LYS B CA 1
ATOM 3707 C C . LYS B 1 68 ? -6.938 -0.887 8.602 1 95.06 68 LYS B C 1
ATOM 3709 O O . LYS B 1 68 ? -7.945 -0.212 8.82 1 95.06 68 LYS B O 1
ATOM 3714 N N . TYR B 1 69 ? -6.16 -0.76 7.512 1 95.75 69 TYR B N 1
ATOM 3715 C CA . TYR B 1 69 ? -6.555 0.113 6.414 1 95.75 69 TYR B CA 1
ATOM 3716 C C . TYR B 1 69 ? -7.93 -0.269 5.879 1 95.75 69 TYR B C 1
ATOM 3718 O O . TYR B 1 69 ? -8.805 0.588 5.73 1 95.75 69 TYR B O 1
ATOM 3726 N N . LEU B 1 70 ? -8.148 -1.538 5.629 1 96.19 70 LEU B N 1
ATOM 3727 C CA . LEU B 1 70 ? -9.414 -2.031 5.098 1 96.19 70 LEU B CA 1
ATOM 3728 C C . LEU B 1 70 ? -10.539 -1.854 6.117 1 96.19 70 LEU B C 1
ATOM 3730 O O . LEU B 1 70 ? -11.633 -1.401 5.77 1 96.19 70 LEU B O 1
ATOM 3734 N N . LEU B 1 71 ? -10.305 -2.143 7.352 1 96.44 71 LEU B N 1
ATOM 3735 C CA . LEU B 1 71 ? -11.32 -2.031 8.398 1 96.44 71 LEU B CA 1
ATOM 3736 C C . LEU B 1 71 ? -11.773 -0.585 8.562 1 96.44 71 LEU B C 1
ATOM 3738 O O . LEU B 1 71 ? -12.961 -0.326 8.781 1 96.44 71 LEU B O 1
ATOM 3742 N N . ALA B 1 72 ? -10.82 0.343 8.461 1 97.38 72 ALA B N 1
ATOM 3743 C CA . ALA B 1 72 ? -11.156 1.762 8.539 1 97.38 72 ALA B CA 1
ATOM 3744 C C . ALA B 1 72 ? -12.148 2.152 7.441 1 97.38 72 ALA B C 1
ATOM 3746 O O . ALA B 1 72 ? -13.117 2.865 7.699 1 97.38 72 ALA B O 1
ATOM 3747 N N . HIS B 1 73 ? -11.898 1.704 6.301 1 97.31 73 HIS B N 1
ATOM 3748 C CA . HIS B 1 73 ? -12.734 2.057 5.156 1 97.31 73 HIS B CA 1
ATOM 3749 C C . HIS B 1 73 ? -14.078 1.344 5.215 1 97.31 73 HIS B C 1
ATOM 3751 O O . HIS B 1 73 ? -15.094 1.897 4.793 1 97.31 73 HIS B O 1
ATOM 3757 N N . PHE B 1 74 ? -14.094 0.048 5.75 1 96.69 74 PHE B N 1
ATOM 3758 C CA . PHE B 1 74 ? -15.359 -0.641 5.973 1 96.69 74 PHE B CA 1
ATOM 3759 C C . PHE B 1 74 ? -16.234 0.129 6.961 1 96.69 74 PHE B C 1
ATOM 3761 O O . PHE B 1 74 ? -17.422 0.334 6.719 1 96.69 74 PHE B O 1
ATOM 3768 N N . ASP B 1 75 ? -15.602 0.555 8.055 1 96.94 75 ASP B N 1
ATOM 3769 C CA . ASP B 1 75 ? -16.312 1.312 9.078 1 96.94 75 ASP B CA 1
ATOM 3770 C C . ASP B 1 75 ? -16.938 2.576 8.5 1 96.94 75 ASP B C 1
ATOM 3772 O O . ASP B 1 75 ? -18.109 2.859 8.734 1 96.94 75 ASP B O 1
ATOM 3776 N N . LEU B 1 76 ? -16.172 3.324 7.738 1 97.38 76 LEU B N 1
ATOM 3777 C CA . LEU B 1 76 ? -16.641 4.582 7.164 1 97.38 76 LEU B CA 1
ATOM 3778 C C . LEU B 1 76 ? -17.766 4.34 6.16 1 97.38 76 LEU B C 1
ATOM 3780 O O . LEU B 1 76 ? -18.812 4.988 6.227 1 97.38 76 LEU B O 1
ATOM 3784 N N . MET B 1 77 ? -17.562 3.414 5.277 1 95.75 77 MET B N 1
ATOM 3785 C CA . MET B 1 77 ? -18.547 3.117 4.242 1 95.75 77 MET B CA 1
ATOM 3786 C C . MET B 1 77 ? -19.875 2.697 4.867 1 95.75 77 MET B C 1
ATOM 3788 O O . MET B 1 77 ? -20.938 3.121 4.414 1 95.75 77 MET B O 1
ATOM 3792 N N . ASN B 1 78 ? -19.781 1.922 5.898 1 94.31 78 ASN B N 1
ATOM 3793 C CA . ASN B 1 78 ? -20.969 1.401 6.551 1 94.31 78 ASN B CA 1
ATOM 3794 C C . ASN B 1 78 ? -21.688 2.48 7.363 1 94.31 78 ASN B C 1
ATOM 3796 O O . ASN B 1 78 ? -22.859 2.326 7.719 1 94.31 78 ASN B O 1
ATOM 3800 N N . SER B 1 79 ? -21 3.549 7.672 1 95 79 SER B N 1
ATOM 3801 C CA . SER B 1 79 ? -21.547 4.57 8.555 1 95 79 SER B CA 1
ATOM 3802 C C . SER B 1 79 ? -22.234 5.676 7.766 1 95 79 SER B C 1
ATOM 3804 O O . SER B 1 79 ? -22.984 6.473 8.328 1 95 79 SER B O 1
ATOM 3806 N N . VAL B 1 80 ? -21.969 5.75 6.504 1 94.81 80 VAL B N 1
ATOM 3807 C CA . VAL B 1 80 ? -22.594 6.762 5.664 1 94.81 80 VAL B CA 1
ATOM 3808 C C . VAL B 1 80 ? -23.984 6.281 5.23 1 94.81 80 VAL B C 1
ATOM 3810 O O . VAL B 1 80 ? -24.109 5.469 4.312 1 94.81 80 VAL B O 1
ATOM 3813 N N . ASN B 1 81 ? -24.984 6.758 5.844 1 91.31 81 ASN B N 1
ATOM 3814 C CA . ASN B 1 81 ? -26.344 6.285 5.621 1 91.31 81 ASN B CA 1
ATOM 3815 C C . ASN B 1 81 ? -27.219 7.367 5.008 1 91.31 81 ASN B C 1
ATOM 3817 O O . ASN B 1 81 ? -28.453 7.223 4.949 1 91.31 81 ASN B O 1
ATOM 3821 N N . GLU B 1 82 ? -26.672 8.492 4.727 1 94.25 82 GLU B N 1
ATOM 3822 C CA . GLU B 1 82 ? -27.406 9.555 4.055 1 94.25 82 GLU B CA 1
ATOM 3823 C C . GLU B 1 82 ? -26.625 10.078 2.844 1 94.25 82 GLU B C 1
ATOM 3825 O O . GLU B 1 82 ? -25.438 9.805 2.695 1 94.25 82 GLU B O 1
ATOM 3830 N N . LYS B 1 83 ? -27.344 10.734 1.96 1 97.12 83 LYS B N 1
ATOM 3831 C CA . LYS B 1 83 ? -26.734 11.305 0.759 1 97.12 83 LYS B CA 1
ATOM 3832 C C . LYS B 1 83 ? -26.219 12.711 1.021 1 97.12 83 LYS B C 1
ATOM 3834 O O . LYS B 1 83 ? -26.859 13.5 1.727 1 97.12 83 LYS B O 1
ATOM 3839 N N . TYR B 1 84 ? -25.125 13.016 0.47 1 98.5 84 TYR B N 1
ATOM 3840 C CA . TYR B 1 84 ? -24.547 14.344 0.569 1 98.5 84 TYR B CA 1
ATOM 3841 C C . TYR B 1 84 ? -24.391 14.977 -0.809 1 98.5 84 TYR B C 1
ATOM 3843 O O . TYR B 1 84 ? -24.359 14.273 -1.822 1 98.5 84 TYR B O 1
ATOM 3851 N N . ASP B 1 85 ? -24.375 16.266 -0.807 1 98.69 85 ASP B N 1
ATOM 3852 C CA . ASP B 1 85 ? -24.188 17.016 -2.045 1 98.69 85 ASP B CA 1
ATOM 3853 C C . ASP B 1 85 ? -22.703 17.203 -2.35 1 98.69 85 ASP B C 1
ATOM 3855 O O . ASP B 1 85 ? -22.312 17.375 -3.508 1 98.69 85 ASP B O 1
ATOM 3859 N N . VAL B 1 86 ? -21.891 17.234 -1.339 1 98.81 86 VAL B N 1
ATOM 3860 C CA . VAL B 1 86 ? -20.469 17.516 -1.459 1 98.81 86 VAL B CA 1
ATOM 3861 C C . VAL B 1 86 ? -19.688 16.641 -0.469 1 98.81 86 VAL B C 1
ATOM 3863 O O . VAL B 1 86 ? -20.109 16.469 0.679 1 98.81 86 VAL B O 1
ATOM 3866 N N . TYR B 1 87 ? -18.641 16.031 -0.9 1 98.88 87 TYR B N 1
ATOM 3867 C CA . TYR B 1 87 ? -17.641 15.43 -0.033 1 98.88 87 TYR B CA 1
ATOM 3868 C C . TYR B 1 87 ? -16.359 16.266 -0.013 1 98.88 87 TYR B C 1
ATOM 3870 O O . TYR B 1 87 ? -15.664 16.375 -1.025 1 98.88 87 TYR B O 1
ATOM 3878 N N . HIS B 1 88 ? -16.125 16.922 1.092 1 98.94 88 HIS B N 1
ATOM 3879 C CA . HIS B 1 88 ? -14.93 17.719 1.359 1 98.94 88 HIS B CA 1
ATOM 3880 C C . HIS B 1 88 ? -13.875 16.891 2.092 1 98.94 88 HIS B C 1
ATOM 3882 O O . HIS B 1 88 ? -13.969 16.688 3.303 1 98.94 88 HIS B O 1
ATOM 3888 N N . CYS B 1 89 ? -12.836 16.469 1.398 1 98.88 89 CYS B N 1
ATOM 3889 C CA . CYS B 1 89 ? -11.922 15.453 1.898 1 98.88 89 CYS B CA 1
ATOM 3890 C C . CYS B 1 89 ? -10.594 16.062 2.314 1 98.88 89 CYS B C 1
ATOM 3892 O O . CYS B 1 89 ? -9.883 16.641 1.487 1 98.88 89 CYS B O 1
ATOM 3894 N N . HIS B 1 90 ? -10.281 15.875 3.566 1 98.75 90 HIS B N 1
ATOM 3895 C CA . HIS B 1 90 ? -9.078 16.484 4.125 1 98.75 90 HIS B CA 1
ATOM 3896 C C . HIS B 1 90 ? -7.879 15.539 4 1 98.75 90 HIS B C 1
ATOM 3898 O O . HIS B 1 90 ? -7.832 14.5 4.664 1 98.75 90 HIS B O 1
ATOM 3904 N N . ASP B 1 91 ? -6.949 15.922 3.182 1 98.06 91 ASP B N 1
ATOM 3905 C CA . ASP B 1 91 ? -5.676 15.25 2.947 1 98.06 91 ASP B CA 1
ATOM 3906 C C . ASP B 1 91 ? -5.871 13.961 2.15 1 98.06 91 ASP B C 1
ATOM 3908 O O . ASP B 1 91 ? -6.992 13.461 2.045 1 98.06 91 ASP B O 1
ATOM 3912 N N . THR B 1 92 ? -4.785 13.391 1.641 1 97.88 92 THR B N 1
ATOM 3913 C CA . THR B 1 92 ? -4.805 12.375 0.594 1 97.88 92 THR B CA 1
ATOM 3914 C C . THR B 1 92 ? -5.398 11.07 1.116 1 97.88 92 THR B C 1
ATOM 3916 O O . THR B 1 92 ? -6.004 10.305 0.357 1 97.88 92 THR B O 1
ATOM 3919 N N . GLU B 1 93 ? -5.242 10.773 2.391 1 97.5 93 GLU B N 1
ATOM 3920 C CA . GLU B 1 93 ? -5.734 9.516 2.951 1 97.5 93 GLU B CA 1
ATOM 3921 C C . GLU B 1 93 ? -7.25 9.422 2.836 1 97.5 93 GLU B C 1
ATOM 3923 O O . GLU B 1 93 ? -7.809 8.32 2.846 1 97.5 93 GLU B O 1
ATOM 3928 N N . THR B 1 94 ? -7.934 10.562 2.645 1 98.62 94 THR B N 1
ATOM 3929 C CA . THR B 1 94 ? -9.391 10.555 2.586 1 98.62 94 THR B CA 1
ATOM 3930 C C . THR B 1 94 ? -9.875 10.617 1.141 1 98.62 94 THR B C 1
ATOM 3932 O O . THR B 1 94 ? -11.062 10.422 0.87 1 98.62 94 THR B O 1
ATOM 3935 N N . TRP B 1 95 ? -9.023 10.875 0.192 1 98.56 95 TRP B N 1
ATOM 3936 C CA . TRP B 1 95 ? -9.43 11.234 -1.162 1 98.56 95 TRP B CA 1
ATOM 3937 C C . TRP B 1 95 ? -10.016 10.039 -1.894 1 98.56 95 TRP B C 1
ATOM 3939 O O . TRP B 1 95 ? -11.055 10.148 -2.547 1 98.56 95 TRP B O 1
ATOM 3949 N N . PRO B 1 96 ? -9.398 8.797 -1.782 1 97.44 96 PRO B N 1
ATOM 3950 C CA . PRO B 1 96 ? -9.961 7.668 -2.525 1 97.44 96 PRO B CA 1
ATOM 3951 C C . PRO B 1 96 ? -11.383 7.324 -2.086 1 97.44 96 PRO B C 1
ATOM 3953 O O . PRO B 1 96 ? -12.273 7.148 -2.928 1 97.44 96 PRO B O 1
ATOM 3956 N N . ILE B 1 97 ? -11.617 7.254 -0.79 1 98 97 ILE B N 1
ATOM 3957 C CA . ILE B 1 97 ? -12.945 6.902 -0.293 1 98 97 ILE B CA 1
ATOM 3958 C C . ILE B 1 97 ? -13.914 8.047 -0.559 1 98 97 ILE B C 1
ATOM 3960 O O . ILE B 1 97 ? -15.094 7.82 -0.838 1 98 97 ILE B O 1
ATOM 3964 N N . GLY B 1 98 ? -13.406 9.273 -0.404 1 98.56 98 GLY B N 1
ATOM 3965 C CA . GLY B 1 98 ? -14.234 10.422 -0.756 1 98.56 98 GLY B CA 1
ATOM 3966 C C . GLY B 1 98 ? -14.68 10.414 -2.207 1 98.56 98 GLY B C 1
ATOM 3967 O O . GLY B 1 98 ? -15.82 10.766 -2.516 1 98.56 98 GLY B O 1
ATOM 3968 N N . TYR B 1 99 ? -13.781 10.039 -3.072 1 98.44 99 TYR B N 1
ATOM 3969 C CA . TYR B 1 99 ? -14.094 9.922 -4.492 1 98.44 99 TYR B CA 1
ATOM 3970 C C . TYR B 1 99 ? -15.188 8.883 -4.73 1 98.44 99 TYR B C 1
ATOM 3972 O O . TYR B 1 99 ? -16.141 9.141 -5.461 1 98.44 99 TYR B O 1
ATOM 3980 N N . ILE B 1 100 ? -15.055 7.711 -4.09 1 98.12 100 ILE B N 1
ATOM 3981 C CA . ILE B 1 100 ? -16.047 6.645 -4.223 1 98.12 100 ILE B CA 1
ATOM 3982 C C . ILE B 1 100 ? -17.406 7.148 -3.779 1 98.12 100 ILE B C 1
ATOM 3984 O O . ILE B 1 100 ? -18.406 6.98 -4.492 1 98.12 100 ILE B O 1
ATOM 3988 N N . LEU B 1 101 ? -17.453 7.777 -2.648 1 98.25 101 LEU B N 1
ATOM 3989 C CA . LEU B 1 101 ? -18.703 8.25 -2.072 1 98.25 101 LEU B CA 1
ATOM 3990 C C . LEU B 1 101 ? -19.328 9.344 -2.943 1 98.25 101 LEU B C 1
ATOM 3992 O O . LEU B 1 101 ? -20.547 9.391 -3.119 1 98.25 101 LEU B O 1
ATOM 3996 N N . SER B 1 102 ? -18.469 10.219 -3.441 1 98.56 102 SER B N 1
ATOM 3997 C CA . SER B 1 102 ? -18.969 11.289 -4.301 1 98.56 102 SER B CA 1
ATOM 3998 C C . SER B 1 102 ? -19.609 10.734 -5.566 1 98.56 102 SER B C 1
ATOM 4000 O O . SER B 1 102 ? -20.641 11.242 -6.023 1 98.56 102 SER B O 1
ATOM 4002 N N . GLN B 1 103 ? -19 9.688 -6.145 1 97.56 103 GLN B N 1
ATOM 4003 C CA . GLN B 1 103 ? -19.562 9.055 -7.328 1 97.56 103 GLN B CA 1
ATOM 4004 C C . GLN B 1 103 ? -20.891 8.367 -7.004 1 97.56 103 GLN B C 1
ATOM 4006 O O . GLN B 1 103 ? -21.844 8.43 -7.789 1 97.56 103 GLN B O 1
ATOM 4011 N N . THR B 1 104 ? -20.891 7.738 -5.879 1 96.62 104 THR B N 1
ATOM 4012 C CA . THR B 1 104 ? -22.094 7.012 -5.461 1 96.62 104 THR B CA 1
ATOM 4013 C C . THR B 1 104 ? -23.266 7.965 -5.27 1 96.62 104 THR B C 1
ATOM 4015 O O . THR B 1 104 ? -24.391 7.652 -5.664 1 96.62 104 THR B O 1
ATOM 4018 N N . ASP B 1 105 ? -23.016 9.148 -4.754 1 97.81 105 ASP B N 1
ATOM 4019 C CA . ASP B 1 105 ? -24.062 10.109 -4.426 1 97.81 105 ASP B CA 1
ATOM 4020 C C . ASP B 1 105 ? -24.25 11.125 -5.551 1 97.81 105 ASP B C 1
ATOM 4022 O O . ASP B 1 105 ? -25.062 12.047 -5.43 1 97.81 105 ASP B O 1
ATOM 4026 N N . ASN B 1 106 ? -23.469 10.938 -6.594 1 97.88 106 ASN B N 1
ATOM 4027 C CA . ASN B 1 106 ? -23.453 11.992 -7.602 1 97.88 106 ASN B CA 1
ATOM 4028 C C . ASN B 1 106 ? -23.203 13.367 -6.977 1 97.88 106 ASN B C 1
ATOM 4030 O O . ASN B 1 106 ? -23.984 14.297 -7.203 1 97.88 106 ASN B O 1
ATOM 4034 N N . ALA B 1 107 ? -22.25 13.453 -6.105 1 98.69 107 ALA B N 1
ATOM 4035 C CA . ALA B 1 107 ? -21.906 14.633 -5.324 1 98.69 107 ALA B CA 1
ATOM 4036 C C . ALA B 1 107 ? -20.625 15.289 -5.859 1 98.69 107 ALA B C 1
ATOM 4038 O O . ALA B 1 107 ? -19.906 14.688 -6.652 1 98.69 107 ALA B O 1
ATOM 4039 N N . LYS B 1 108 ? -20.391 16.5 -5.477 1 98.81 108 LYS B N 1
ATOM 4040 C CA . LYS B 1 108 ? -19.141 17.188 -5.766 1 98.81 108 LYS B CA 1
ATOM 4041 C C . LYS B 1 108 ? -18.016 16.641 -4.879 1 98.81 108 LYS B C 1
ATOM 4043 O O . LYS B 1 108 ? -18.25 16.281 -3.727 1 98.81 108 LYS B O 1
ATOM 4048 N N . PHE B 1 109 ? -16.844 16.562 -5.422 1 98.75 109 PHE B N 1
ATOM 4049 C CA . PHE B 1 109 ? -15.656 16.016 -4.77 1 98.75 109 PHE B CA 1
ATOM 4050 C C . PHE B 1 109 ? -14.594 17.109 -4.594 1 98.75 109 PHE B C 1
ATOM 4052 O O . PHE B 1 109 ? -14.062 17.625 -5.574 1 98.75 109 PHE B O 1
ATOM 4059 N N . ILE B 1 110 ? -14.297 17.438 -3.334 1 98.94 110 ILE B N 1
ATOM 4060 C CA . ILE B 1 110 ? -13.312 18.469 -3.035 1 98.94 110 ILE B CA 1
ATOM 4061 C C . ILE B 1 110 ? -12.094 17.844 -2.355 1 98.94 110 ILE B C 1
ATOM 4063 O O . ILE B 1 110 ? -12.234 17.125 -1.362 1 98.94 110 ILE B O 1
ATOM 4067 N N . CYS B 1 111 ? -10.953 18.094 -2.904 1 98.88 111 CYS B N 1
ATOM 4068 C CA . CYS B 1 111 ? -9.688 17.703 -2.281 1 98.88 111 CYS B CA 1
ATOM 4069 C C . CYS B 1 111 ? -9.07 18.891 -1.532 1 98.88 111 CYS B C 1
ATOM 4071 O O . CYS B 1 111 ? -8.805 19.938 -2.123 1 98.88 111 CYS B O 1
ATOM 4073 N N . ASP B 1 112 ? -8.875 18.703 -0.251 1 98.81 112 ASP B N 1
ATOM 4074 C CA . ASP B 1 112 ? -8.273 19.719 0.609 1 98.81 112 ASP B CA 1
ATOM 4075 C C . ASP B 1 112 ? -6.934 19.234 1.167 1 98.81 112 ASP B C 1
ATOM 4077 O O . ASP B 1 112 ? -6.898 18.406 2.078 1 98.81 112 ASP B O 1
ATOM 4081 N N . SER B 1 113 ? -5.887 19.766 0.648 1 98.06 113 SER B N 1
ATOM 4082 C CA . SER B 1 113 ? -4.551 19.375 1.084 1 98.06 113 SER B CA 1
ATOM 4083 C C . SER B 1 113 ? -3.994 20.344 2.115 1 98.06 113 SER B C 1
ATOM 4085 O O . SER B 1 113 ? -3.816 21.531 1.825 1 98.06 113 SER B O 1
ATOM 4087 N N . HIS B 1 114 ? -3.682 19.828 3.242 1 96.19 114 HIS B N 1
ATOM 4088 C CA . HIS B 1 114 ? -3.168 20.656 4.32 1 96.19 114 HIS B CA 1
ATOM 4089 C C . HIS B 1 114 ? -1.653 20.812 4.219 1 96.19 114 HIS B C 1
ATOM 4091 O O . HIS B 1 114 ? -1.058 21.609 4.957 1 96.19 114 HIS B O 1
ATOM 4097 N N . GLU B 1 115 ? -1.027 20.109 3.322 1 94.75 115 GLU B N 1
ATOM 4098 C CA . GLU B 1 115 ? 0.411 20.094 3.072 1 94.75 115 GLU B CA 1
ATOM 4099 C C . GLU B 1 115 ? 0.712 19.906 1.588 1 94.75 115 GLU B C 1
ATOM 4101 O O . GLU B 1 115 ? -0.193 19.641 0.794 1 94.75 115 GLU B O 1
ATOM 4106 N N . TYR B 1 116 ? 1.976 20.188 1.259 1 96.44 116 TYR B N 1
ATOM 4107 C CA . TYR B 1 116 ? 2.438 19.766 -0.058 1 96.44 116 TYR B CA 1
ATOM 4108 C C . TYR B 1 116 ? 2.693 18.266 -0.088 1 96.44 116 TYR B C 1
ATOM 4110 O O . TYR B 1 116 ? 3.836 17.812 0.036 1 96.44 116 TYR B O 1
ATOM 4118 N N . PHE B 1 117 ? 1.682 17.5 -0.449 1 95.94 117 PHE B N 1
ATOM 4119 C CA . PHE B 1 117 ? 1.66 16.062 -0.195 1 95.94 117 PHE B CA 1
ATOM 4120 C C . PHE B 1 117 ? 2.693 15.352 -1.057 1 95.94 117 PHE B C 1
ATOM 4122 O O . PHE B 1 117 ? 3.195 14.289 -0.679 1 95.94 117 PHE B O 1
ATOM 4129 N N . PRO B 1 118 ? 3.129 15.867 -2.164 1 93.69 118 PRO B N 1
ATOM 4130 C CA . PRO B 1 118 ? 4.125 15.141 -2.957 1 93.69 118 PRO B CA 1
ATOM 4131 C C . PRO B 1 118 ? 5.469 15.016 -2.248 1 93.69 118 PRO B C 1
ATOM 4133 O O . PRO B 1 118 ? 6.277 14.148 -2.592 1 93.69 118 PRO B O 1
ATOM 4136 N N . ASP B 1 119 ? 5.707 15.961 -1.253 1 93.38 119 ASP B N 1
ATOM 4137 C CA . ASP B 1 119 ? 7 15.93 -0.576 1 93.38 119 ASP B CA 1
ATOM 4138 C C . ASP B 1 119 ? 6.902 16.531 0.823 1 93.38 119 ASP B C 1
ATOM 4140 O O . ASP B 1 119 ? 7.422 17.625 1.071 1 93.38 119 ASP B O 1
ATOM 4144 N N . TYR B 1 120 ? 6.34 15.75 1.732 1 91.25 120 TYR B N 1
ATOM 4145 C CA . TYR B 1 120 ? 6.254 16.266 3.092 1 91.25 120 TYR B CA 1
ATOM 4146 C C . TYR B 1 120 ? 6.789 15.258 4.098 1 91.25 120 TYR B C 1
ATOM 4148 O O . TYR B 1 120 ? 6.969 15.578 5.277 1 91.25 120 TYR B O 1
ATOM 4156 N N . ILE B 1 121 ? 7.066 14.094 3.646 1 89.38 121 ILE B N 1
ATOM 4157 C CA . ILE B 1 121 ? 7.543 13.055 4.555 1 89.38 121 ILE B CA 1
ATOM 4158 C C . ILE B 1 121 ? 9.055 13.18 4.727 1 89.38 121 ILE B C 1
ATOM 4160 O O . ILE B 1 121 ? 9.805 13.172 3.746 1 89.38 121 ILE B O 1
ATOM 4164 N N . ILE B 1 122 ? 9.398 13.242 5.965 1 86.38 122 ILE B N 1
ATOM 4165 C CA . ILE B 1 122 ? 10.812 13.359 6.297 1 86.38 122 ILE B CA 1
ATOM 4166 C C . ILE B 1 122 ? 11.406 11.977 6.543 1 86.38 122 ILE B C 1
ATOM 4168 O O . ILE B 1 122 ? 11.023 11.289 7.492 1 86.38 122 ILE B O 1
ATOM 4172 N N . LYS B 1 123 ? 12.453 11.562 5.82 1 86.56 123 LYS B N 1
ATOM 4173 C CA . LYS B 1 123 ? 13.055 10.234 5.871 1 86.56 123 LYS B CA 1
ATOM 4174 C C . LYS B 1 123 ? 13.617 9.938 7.254 1 86.56 123 LYS B C 1
ATOM 4176 O O . LYS B 1 123 ? 13.5 8.812 7.75 1 86.56 123 LYS B O 1
ATOM 4181 N N . LYS B 1 124 ? 14.148 10.945 7.875 1 78.81 124 LYS B N 1
ATOM 4182 C CA . LYS B 1 124 ? 14.82 10.797 9.164 1 78.81 124 LYS B CA 1
ATOM 4183 C C . LYS B 1 124 ? 13.844 10.32 10.234 1 78.81 124 LYS B C 1
ATOM 4185 O O . LYS B 1 124 ? 14.258 9.742 11.242 1 78.81 124 LYS B O 1
ATOM 4190 N N . ASN B 1 125 ? 12.578 10.523 9.953 1 80.5 125 ASN B N 1
ATOM 4191 C CA . ASN B 1 125 ? 11.562 10.141 10.93 1 80.5 125 ASN B CA 1
ATOM 4192 C C . ASN B 1 125 ? 11.18 8.672 10.805 1 80.5 125 ASN B C 1
ATOM 4194 O O . ASN B 1 125 ? 10.375 8.164 11.578 1 80.5 125 ASN B O 1
ATOM 4198 N N . TYR B 1 126 ? 11.758 7.922 9.891 1 83.44 126 TYR B N 1
ATOM 4199 C CA . TYR B 1 126 ? 11.453 6.512 9.664 1 83.44 126 TYR B CA 1
ATOM 4200 C C . TYR B 1 126 ? 12.641 5.629 10.023 1 83.44 126 TYR B C 1
ATOM 4202 O O . TYR B 1 126 ? 13.766 5.883 9.586 1 83.44 126 TYR B O 1
ATOM 4210 N N . ASN B 1 127 ? 12.367 4.727 10.852 1 85.81 127 ASN B N 1
ATOM 4211 C CA . ASN B 1 127 ? 13.398 3.764 11.219 1 85.81 127 ASN B CA 1
ATOM 4212 C C . ASN B 1 127 ? 13.43 2.58 10.258 1 85.81 127 ASN B C 1
ATOM 4214 O O . ASN B 1 127 ? 14.336 1.742 10.328 1 85.81 127 ASN B O 1
ATOM 4218 N N . ASP B 1 128 ? 12.484 2.471 9.352 1 86.06 128 ASP B N 1
ATOM 4219 C CA . ASP B 1 128 ? 12.328 1.386 8.391 1 86.06 128 ASP B CA 1
ATOM 4220 C C . ASP B 1 128 ? 12.203 1.927 6.969 1 86.06 128 ASP B C 1
ATOM 4222 O O . ASP B 1 128 ? 11.234 2.611 6.645 1 86.06 128 ASP B O 1
ATOM 4226 N N . GLU B 1 129 ? 13.188 1.561 6.145 1 85 129 GLU B N 1
ATOM 4227 C CA . GLU B 1 129 ? 13.234 2.057 4.77 1 85 129 GLU B CA 1
ATOM 4228 C C . GLU B 1 129 ? 12.008 1.62 3.982 1 85 129 GLU B C 1
ATOM 4230 O O . GLU B 1 129 ? 11.508 2.367 3.141 1 85 129 GLU B O 1
ATOM 4235 N N . ASN B 1 130 ? 11.539 0.472 4.285 1 81.75 130 ASN B N 1
ATOM 4236 C CA . ASN B 1 130 ? 10.367 -0.04 3.578 1 81.75 130 ASN B CA 1
ATOM 4237 C C . ASN B 1 130 ? 9.109 0.749 3.928 1 81.75 130 ASN B C 1
ATOM 4239 O O . ASN B 1 130 ? 8.273 1.01 3.061 1 81.75 130 ASN B O 1
ATOM 4243 N N . LYS B 1 131 ? 9.047 1.067 5.156 1 87.12 131 LYS B N 1
ATOM 4244 C CA . LYS B 1 131 ? 7.902 1.875 5.574 1 87.12 131 LYS B CA 1
ATOM 4245 C C . LYS B 1 131 ? 7.941 3.258 4.93 1 87.12 131 LYS B C 1
ATOM 4247 O O . LYS B 1 131 ? 6.906 3.793 4.531 1 87.12 131 LYS B O 1
ATOM 4252 N N . TYR B 1 132 ? 9.172 3.812 4.902 1 90 132 TYR B N 1
ATOM 4253 C CA . TYR B 1 132 ? 9.359 5.109 4.262 1 90 132 TYR B CA 1
ATOM 4254 C C . TYR B 1 132 ? 8.961 5.055 2.793 1 90 132 TYR B C 1
ATOM 4256 O O . TYR B 1 132 ? 8.164 5.879 2.33 1 90 132 TYR B O 1
ATOM 4264 N N . LYS B 1 133 ? 9.383 4.039 2.111 1 87.19 133 LYS B N 1
ATOM 4265 C CA . LYS B 1 133 ? 9.078 3.877 0.693 1 87.19 133 LYS B CA 1
ATOM 4266 C C . LYS B 1 133 ? 7.586 3.637 0.478 1 87.19 133 LYS B C 1
ATOM 4268 O O . LYS B 1 133 ? 6.988 4.195 -0.445 1 87.19 133 LYS B O 1
ATOM 4273 N N . ALA B 1 134 ? 7.035 2.83 1.31 1 88.38 134 ALA B N 1
ATOM 4274 C CA . ALA B 1 134 ? 5.605 2.535 1.221 1 88.38 134 ALA B CA 1
ATOM 4275 C C . ALA B 1 134 ? 4.773 3.799 1.396 1 88.38 134 ALA B C 1
ATOM 4277 O O . ALA B 1 134 ? 3.828 4.039 0.641 1 88.38 134 ALA B O 1
ATOM 4278 N N . SER B 1 135 ? 5.156 4.539 2.33 1 90.69 135 SER B N 1
ATOM 4279 C CA . SER B 1 135 ? 4.414 5.766 2.605 1 90.69 135 SER B CA 1
ATOM 4280 C C . SER B 1 135 ? 4.469 6.723 1.419 1 90.69 135 SER B C 1
ATOM 4282 O O . SER B 1 135 ? 3.441 7.273 1.014 1 90.69 135 SER B O 1
ATOM 4284 N N . LYS B 1 136 ? 5.648 6.941 0.915 1 90.88 136 LYS B N 1
ATOM 4285 C CA . LYS B 1 136 ? 5.82 7.844 -0.22 1 90.88 136 LYS B CA 1
ATOM 4286 C C . LYS B 1 136 ? 4.984 7.391 -1.414 1 90.88 136 LYS B C 1
ATOM 4288 O O . LYS B 1 136 ? 4.293 8.195 -2.037 1 90.88 136 LYS B O 1
ATOM 4293 N N . VAL B 1 137 ? 4.988 6.109 -1.682 1 90.31 137 VAL B N 1
ATOM 4294 C CA . VAL B 1 137 ? 4.289 5.555 -2.834 1 90.31 137 VAL B CA 1
ATOM 4295 C C . VAL B 1 137 ? 2.779 5.68 -2.633 1 90.31 137 VAL B C 1
ATOM 4297 O O . VAL B 1 137 ? 2.055 6.055 -3.557 1 90.31 137 VAL B O 1
ATOM 4300 N N . LEU B 1 138 ? 2.346 5.355 -1.472 1 91.44 138 LEU B N 1
ATOM 4301 C CA . LEU B 1 138 ? 0.913 5.371 -1.192 1 91.44 138 LEU B CA 1
ATOM 4302 C C . LEU B 1 138 ? 0.367 6.797 -1.233 1 91.44 138 LEU B C 1
ATOM 4304 O O . LEU B 1 138 ? -0.753 7.023 -1.696 1 91.44 138 LEU B O 1
ATOM 4308 N N . ILE B 1 139 ? 1.128 7.723 -0.783 1 93.38 139 ILE B N 1
ATOM 4309 C CA . ILE B 1 139 ? 0.725 9.125 -0.833 1 93.38 139 ILE B CA 1
ATOM 4310 C C . ILE B 1 139 ? 0.591 9.57 -2.287 1 93.38 139 ILE B C 1
ATOM 4312 O O . ILE B 1 139 ? -0.376 10.242 -2.648 1 93.38 139 ILE B O 1
ATOM 4316 N N . ASP B 1 140 ? 1.522 9.164 -3.057 1 91.94 140 ASP B N 1
ATOM 4317 C CA . ASP B 1 140 ? 1.501 9.523 -4.473 1 91.94 140 ASP B CA 1
ATOM 4318 C C . ASP B 1 140 ? 0.279 8.93 -5.172 1 91.94 140 ASP B C 1
ATOM 4320 O O . ASP B 1 140 ? -0.38 9.602 -5.961 1 91.94 140 ASP B O 1
ATOM 4324 N N . ILE B 1 141 ? 0.01 7.754 -4.84 1 93.5 141 ILE B N 1
ATOM 4325 C CA . ILE B 1 141 ? -1.115 7.055 -5.449 1 93.5 141 ILE B CA 1
ATOM 4326 C C . ILE B 1 141 ? -2.424 7.727 -5.039 1 93.5 141 ILE B C 1
ATOM 4328 O O . ILE B 1 141 ? -3.277 8 -5.887 1 93.5 141 ILE B O 1
ATOM 4332 N N . ARG B 1 142 ? -2.574 8 -3.814 1 96.06 142 ARG B N 1
ATOM 4333 C CA . ARG B 1 142 ? -3.773 8.664 -3.318 1 96.06 142 ARG B CA 1
ATOM 4334 C C . ARG B 1 142 ? -3.867 10.094 -3.844 1 96.06 142 ARG B C 1
ATOM 4336 O O . ARG B 1 142 ? -4.953 10.562 -4.188 1 96.06 142 ARG B O 1
ATOM 4343 N N . GLY B 1 143 ? -2.666 10.703 -3.891 1 96.94 143 GLY B N 1
ATOM 4344 C CA . GLY B 1 143 ? -2.594 12.094 -4.324 1 96.94 143 GLY B CA 1
ATOM 4345 C C . GLY B 1 143 ? -3.088 12.297 -5.742 1 96.94 143 GLY B C 1
ATOM 4346 O O . GLY B 1 143 ? -3.576 13.375 -6.086 1 96.94 143 GLY B O 1
ATOM 4347 N N . ASN B 1 144 ? -3.098 11.25 -6.562 1 95.75 144 ASN B N 1
ATOM 4348 C CA . ASN B 1 144 ? -3.498 11.344 -7.965 1 95.75 144 ASN B CA 1
ATOM 4349 C C . ASN B 1 144 ? -4.996 11.594 -8.102 1 95.75 144 ASN B C 1
ATOM 4351 O O . ASN B 1 144 ? -5.461 12.023 -9.164 1 95.75 144 ASN B O 1
ATOM 4355 N N . TYR B 1 145 ? -5.727 11.453 -7.074 1 97.88 145 TYR B N 1
ATOM 4356 C CA . TYR B 1 145 ? -7.172 11.656 -7.129 1 97.88 145 TYR B CA 1
ATOM 4357 C C . TYR B 1 145 ? -7.508 13.141 -7.203 1 97.88 145 TYR B C 1
ATOM 4359 O O . TYR B 1 145 ? -8.641 13.516 -7.504 1 97.88 145 TYR B O 1
ATOM 4367 N N . ILE B 1 146 ? -6.5 13.969 -6.953 1 98.5 146 ILE B N 1
ATOM 4368 C CA . ILE B 1 146 ? -6.672 15.422 -7.043 1 98.5 146 ILE B CA 1
ATOM 4369 C C . ILE B 1 146 ? -7.137 15.797 -8.445 1 98.5 146 ILE B C 1
ATOM 4371 O O . ILE B 1 146 ? -7.84 16.797 -8.625 1 98.5 146 ILE B O 1
ATOM 4375 N N . LYS B 1 147 ? -6.805 14.984 -9.43 1 97.81 147 LYS B N 1
ATOM 4376 C CA . LYS B 1 147 ? -7.125 15.25 -10.828 1 97.81 147 LYS B CA 1
ATOM 4377 C C . LYS B 1 147 ? -8.625 15.109 -11.086 1 97.81 147 LYS B C 1
ATOM 4379 O O . LYS B 1 147 ? -9.133 15.617 -12.086 1 97.81 147 LYS B O 1
ATOM 4384 N N . TYR B 1 148 ? -9.312 14.445 -10.164 1 97.81 148 TYR B N 1
ATOM 4385 C CA . TYR B 1 148 ? -10.734 14.18 -10.352 1 97.81 148 TYR B CA 1
ATOM 4386 C C . TYR B 1 148 ? -11.586 15.148 -9.547 1 97.81 148 TYR B C 1
ATOM 4388 O O . TYR B 1 148 ? -12.82 15.102 -9.602 1 97.81 148 TYR B O 1
ATOM 4396 N N . ALA B 1 149 ? -10.984 16.047 -8.82 1 98.5 149 ALA B N 1
ATOM 4397 C CA . ALA B 1 149 ? -11.695 16.938 -7.906 1 98.5 149 ALA B CA 1
ATOM 4398 C C . ALA B 1 149 ? -12.453 18.016 -8.672 1 98.5 149 ALA B C 1
ATOM 4400 O O . ALA B 1 149 ? -11.953 18.531 -9.672 1 98.5 149 ALA B O 1
ATOM 4401 N N . ASP B 1 150 ? -13.625 18.312 -8.188 1 98.44 150 ASP B N 1
ATOM 4402 C CA . ASP B 1 150 ? -14.367 19.438 -8.719 1 98.44 150 ASP B CA 1
ATOM 4403 C C . ASP B 1 150 ? -13.75 20.766 -8.258 1 98.44 150 ASP B C 1
ATOM 4405 O O . ASP B 1 150 ? -13.867 21.781 -8.945 1 98.44 150 ASP B O 1
ATOM 4409 N N . ALA B 1 151 ? -13.156 20.75 -7.137 1 98.5 151 ALA B N 1
ATOM 4410 C CA . ALA B 1 151 ? -12.398 21.875 -6.586 1 98.5 151 ALA B CA 1
ATOM 4411 C C . ALA B 1 151 ? -11.273 21.391 -5.684 1 98.5 151 ALA B C 1
ATOM 4413 O O . ALA B 1 151 ? -11.375 20.328 -5.07 1 98.5 151 ALA B O 1
ATOM 4414 N N . VAL B 1 152 ? -10.227 22.156 -5.625 1 98.81 152 VAL B N 1
ATOM 4415 C CA . VAL B 1 152 ? -9.07 21.828 -4.789 1 98.81 152 VAL B CA 1
ATOM 4416 C C . VAL B 1 152 ? -8.766 23 -3.857 1 98.81 152 VAL B C 1
ATOM 4418 O O . VAL B 1 152 ? -8.828 24.172 -4.266 1 98.81 152 VAL B O 1
ATOM 4421 N N . ILE B 1 153 ? -8.555 22.719 -2.604 1 98.81 153 ILE B N 1
ATOM 4422 C CA . ILE B 1 153 ? -8.172 23.672 -1.579 1 98.81 153 ILE B CA 1
ATOM 4423 C C . ILE B 1 153 ? -6.801 23.312 -1.017 1 98.81 153 ILE B C 1
ATOM 4425 O O . ILE B 1 153 ? -6.465 22.141 -0.895 1 98.81 153 ILE B O 1
ATOM 4429 N N . THR B 1 154 ? -6.023 24.281 -0.712 1 98.31 154 THR B N 1
ATOM 4430 C CA . THR B 1 154 ? -4.742 24.062 -0.047 1 98.31 154 THR B CA 1
ATOM 4431 C C . THR B 1 154 ? -4.426 25.219 0.903 1 98.31 154 THR B C 1
ATOM 4433 O O . THR B 1 154 ? -5.301 26.016 1.224 1 98.31 154 THR B O 1
ATOM 4436 N N . VAL B 1 155 ? -3.197 25.297 1.385 1 96.56 155 VAL B N 1
ATOM 4437 C CA . VAL B 1 155 ? -2.967 26.141 2.553 1 96.56 155 VAL B CA 1
ATOM 4438 C C . VAL B 1 155 ? -2.199 27.406 2.141 1 96.56 155 VAL B C 1
ATOM 4440 O O . VAL B 1 155 ? -2.164 28.391 2.883 1 96.56 155 VAL B O 1
ATOM 4443 N N . THR B 1 156 ? -1.559 27.453 1.009 1 96.06 156 THR B N 1
ATOM 4444 C CA . THR B 1 156 ? -0.839 28.625 0.542 1 96.06 156 THR B CA 1
ATOM 4445 C C . THR B 1 156 ? -0.985 28.781 -0.969 1 96.06 156 THR B C 1
ATOM 4447 O O . THR B 1 156 ? -1.274 27.828 -1.676 1 96.06 156 THR B O 1
ATOM 4450 N N . ASP B 1 157 ? -0.769 29.984 -1.427 1 95.19 157 ASP B N 1
ATOM 4451 C CA . ASP B 1 157 ? -0.781 30.25 -2.863 1 95.19 157 ASP B CA 1
ATOM 4452 C C . ASP B 1 157 ? 0.374 29.531 -3.561 1 95.19 157 ASP B C 1
ATOM 4454 O O . ASP B 1 157 ? 0.239 29.094 -4.703 1 95.19 157 ASP B O 1
ATOM 4458 N N . THR B 1 158 ? 1.436 29.391 -2.869 1 94.88 158 THR B N 1
ATOM 4459 C CA . THR B 1 158 ? 2.6 28.703 -3.406 1 94.88 158 THR B CA 1
ATOM 4460 C C . THR B 1 158 ? 2.27 27.234 -3.699 1 94.88 158 THR B C 1
ATOM 4462 O O . THR B 1 158 ? 2.562 26.734 -4.785 1 94.88 158 THR B O 1
ATOM 4465 N N . ILE B 1 159 ? 1.655 26.562 -2.807 1 96.81 159 ILE B N 1
ATOM 4466 C CA . ILE B 1 159 ? 1.271 25.172 -3.01 1 96.81 159 ILE B CA 1
ATOM 4467 C C . ILE B 1 159 ? 0.207 25.078 -4.102 1 96.81 159 ILE B C 1
ATOM 4469 O O . ILE B 1 159 ? 0.229 24.172 -4.926 1 96.81 159 ILE B O 1
ATOM 4473 N N . ALA B 1 160 ? -0.7 26.047 -4.059 1 97.81 160 ALA B N 1
ATOM 4474 C CA . ALA B 1 160 ? -1.747 26.078 -5.078 1 97.81 160 ALA B CA 1
ATOM 4475 C C . ALA B 1 160 ? -1.146 26.078 -6.48 1 97.81 160 ALA B C 1
ATOM 4477 O O . ALA B 1 160 ? -1.574 25.328 -7.352 1 97.81 160 ALA B O 1
ATOM 4478 N N . GLU B 1 161 ? -0.153 26.922 -6.652 1 96.81 161 GLU B N 1
ATOM 4479 C CA . GLU B 1 161 ? 0.501 27.031 -7.953 1 96.81 161 GLU B CA 1
ATOM 4480 C C . GLU B 1 161 ? 1.242 25.75 -8.32 1 96.81 161 GLU B C 1
ATOM 4482 O O . GLU B 1 161 ? 1.146 25.266 -9.445 1 96.81 161 GLU B O 1
ATOM 4487 N N . LYS B 1 162 ? 1.971 25.234 -7.371 1 96.5 162 LYS B N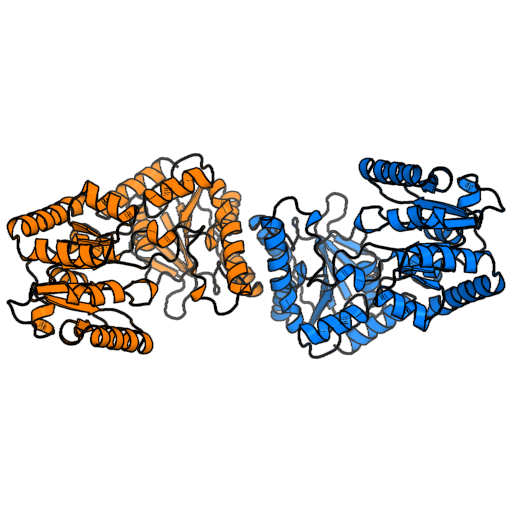 1
ATOM 4488 C CA . LYS B 1 162 ? 2.748 24.016 -7.617 1 96.5 162 LYS B CA 1
ATOM 4489 C C . LYS B 1 162 ? 1.841 22.859 -8 1 96.5 162 LYS B C 1
ATOM 4491 O O . LYS B 1 162 ? 2.111 22.141 -8.969 1 96.5 162 LYS B O 1
ATOM 4496 N N . LEU B 1 163 ? 0.801 22.641 -7.262 1 97.94 163 LEU B N 1
ATOM 4497 C CA . LEU B 1 163 ? -0.113 21.531 -7.52 1 97.94 163 LEU B CA 1
ATOM 4498 C C . LEU B 1 163 ? -0.824 21.719 -8.859 1 97.94 163 LEU B C 1
ATOM 4500 O O . LEU B 1 163 ? -1.071 20.734 -9.57 1 97.94 163 LEU B O 1
ATOM 4504 N N . TYR B 1 164 ? -1.196 22.984 -9.164 1 98.25 164 TYR B N 1
ATOM 4505 C CA . TYR B 1 164 ? -1.859 23.297 -10.422 1 98.25 164 TYR B CA 1
ATOM 4506 C C . TYR B 1 164 ? -1.037 22.812 -11.609 1 98.25 164 TYR B C 1
ATOM 4508 O O . TYR B 1 164 ? -1.557 22.125 -12.492 1 98.25 164 TYR B O 1
ATOM 4516 N N . TYR B 1 165 ? 0.235 23.078 -11.602 1 97.31 165 TYR B N 1
ATOM 4517 C CA . TYR B 1 165 ? 1.105 22.734 -12.719 1 97.31 165 TYR B CA 1
ATOM 4518 C C . TYR B 1 165 ? 1.471 21.266 -12.688 1 97.31 165 TYR B C 1
ATOM 4520 O O . TYR B 1 165 ? 1.422 20.578 -13.711 1 97.31 165 TYR B O 1
ATOM 4528 N N . GLU B 1 166 ? 1.784 20.734 -11.57 1 96.38 166 GLU B N 1
ATOM 4529 C CA . GLU B 1 166 ? 2.279 19.375 -11.438 1 96.38 166 GLU B CA 1
ATOM 4530 C C . GLU B 1 166 ? 1.205 18.359 -11.82 1 96.38 166 GLU B C 1
ATOM 4532 O O . GLU B 1 166 ? 1.509 17.297 -12.383 1 96.38 166 GLU B O 1
ATOM 4537 N N . TYR B 1 167 ? 0.043 18.625 -11.453 1 97.44 167 TYR B N 1
ATOM 4538 C CA . TYR B 1 167 ? -1.025 17.656 -11.688 1 97.44 167 TYR B CA 1
ATOM 4539 C C . TYR B 1 167 ? -1.918 18.109 -12.844 1 97.44 167 TYR B C 1
ATOM 4541 O O . TYR B 1 167 ? -2.947 17.484 -13.109 1 97.44 167 TYR B O 1
ATOM 4549 N N . LYS B 1 168 ? -1.525 19.188 -13.531 1 97.12 168 LYS B N 1
ATOM 4550 C CA . LYS B 1 168 ? -2.246 19.719 -14.688 1 97.12 168 LYS B CA 1
ATOM 4551 C C . LYS B 1 168 ? -3.732 19.875 -14.383 1 97.12 168 LYS B C 1
ATOM 4553 O O . LYS B 1 168 ? -4.578 19.375 -15.125 1 97.12 168 LYS B O 1
ATOM 4558 N N . LEU B 1 169 ? -4.039 20.594 -13.273 1 97.88 169 LEU B N 1
ATOM 4559 C CA . LEU B 1 169 ? -5.422 20.781 -12.844 1 97.88 169 LEU B CA 1
ATOM 4560 C C . LEU B 1 169 ? -6.148 21.766 -13.75 1 97.88 169 LEU B C 1
ATOM 4562 O O . LEU B 1 169 ? -5.516 22.625 -14.375 1 97.88 169 LEU B O 1
ATOM 4566 N N . ASN B 1 170 ? -7.414 21.672 -13.812 1 95.25 170 ASN B N 1
ATOM 4567 C CA . ASN B 1 170 ? -8.219 22.562 -14.641 1 95.25 170 ASN B CA 1
ATOM 4568 C C . ASN B 1 170 ? -8.258 23.984 -14.078 1 95.25 170 ASN B C 1
ATOM 4570 O O . ASN B 1 170 ? -8.367 24.953 -14.82 1 95.25 170 ASN B O 1
ATOM 4574 N N . GLU B 1 171 ? -8.297 24.078 -12.797 1 96.94 171 GLU B N 1
ATOM 4575 C CA . GLU B 1 171 ? -8.32 25.359 -12.094 1 96.94 171 GLU B CA 1
ATOM 4576 C C . GLU B 1 171 ? -7.281 25.391 -10.977 1 96.94 171 GLU B C 1
ATOM 4578 O O . GLU B 1 171 ? -6.969 24.359 -10.383 1 96.94 171 GLU B O 1
ATOM 4583 N N . LYS B 1 172 ? -6.801 26.547 -10.742 1 97.62 172 LYS B N 1
ATOM 4584 C CA . LYS B 1 172 ? -5.871 26.703 -9.633 1 97.62 172 LYS B CA 1
ATOM 4585 C C . LYS B 1 172 ? -6.562 26.453 -8.289 1 97.62 172 LYS B C 1
ATOM 4587 O O . LYS B 1 172 ? -7.672 26.938 -8.062 1 97.62 172 LYS B O 1
ATOM 4592 N N . PRO B 1 173 ? -5.973 25.688 -7.434 1 98.56 173 PRO B N 1
ATOM 4593 C CA . PRO B 1 173 ? -6.539 25.453 -6.102 1 98.56 173 PRO B CA 1
ATOM 4594 C C . PRO B 1 173 ? -6.762 26.75 -5.32 1 98.56 173 PRO B C 1
ATOM 4596 O O . PRO B 1 173 ? -6.016 27.719 -5.488 1 98.56 173 PRO B O 1
ATOM 4599 N N . THR B 1 174 ? -7.773 26.781 -4.512 1 98.5 174 THR B N 1
ATOM 4600 C CA . THR B 1 174 ? -8.008 27.891 -3.596 1 98.5 174 THR B CA 1
ATOM 4601 C C . THR B 1 174 ? -7.129 27.766 -2.357 1 98.5 174 THR B C 1
ATOM 4603 O O . THR B 1 174 ? -7.129 26.734 -1.687 1 98.5 174 THR B O 1
ATOM 4606 N N . ALA B 1 175 ? -6.395 28.797 -2.084 1 97.69 175 ALA B N 1
ATOM 4607 C CA . ALA B 1 175 ? -5.562 28.812 -0.885 1 97.69 175 ALA B CA 1
ATOM 4608 C C . ALA B 1 175 ? -6.328 29.391 0.305 1 97.69 175 ALA B C 1
ATOM 4610 O O . ALA B 1 175 ? -6.836 30.516 0.244 1 97.69 175 ALA B O 1
ATOM 4611 N N . LEU B 1 176 ? -6.496 28.609 1.288 1 98 176 LEU B N 1
ATOM 4612 C CA . LEU B 1 176 ? -7.047 29.047 2.564 1 98 176 LEU B CA 1
ATOM 4613 C C . LEU B 1 176 ? -5.996 28.969 3.668 1 98 176 LEU B C 1
ATOM 4615 O O . LEU B 1 176 ? -5.574 27.875 4.055 1 98 176 LEU B O 1
ATOM 4619 N N . TYR B 1 177 ? -5.645 30.125 4.18 1 96.5 177 TYR B N 1
ATOM 4620 C CA . TYR B 1 177 ? -4.676 30.156 5.27 1 96.5 177 TYR B CA 1
ATOM 4621 C C . TYR B 1 177 ? -5.301 29.656 6.566 1 96.5 177 TYR B C 1
ATOM 4623 O O . TYR B 1 177 ? -6.477 29.922 6.836 1 96.5 177 TYR B O 1
ATOM 4631 N N . ASN B 1 178 ? -4.516 28.875 7.297 1 95.19 178 ASN B N 1
ATOM 4632 C CA . ASN B 1 178 ? -4.945 28.5 8.641 1 95.19 178 ASN B CA 1
ATOM 4633 C C . ASN B 1 178 ? -4.594 29.594 9.656 1 95.19 178 ASN B C 1
ATOM 4635 O O . ASN B 1 178 ? -3.705 29.406 10.492 1 95.19 178 ASN B O 1
ATOM 4639 N N . THR B 1 179 ? -5.336 30.641 9.617 1 96.19 179 THR B N 1
ATOM 4640 C CA . THR B 1 179 ? -5.074 31.844 10.414 1 96.19 179 THR B CA 1
ATOM 4641 C C . THR B 1 179 ? -6.156 32.031 11.477 1 96.19 179 THR B C 1
ATOM 4643 O O . THR B 1 179 ? -6.918 31.109 11.766 1 96.19 179 THR B O 1
ATOM 4646 N N . LYS B 1 180 ? -6.113 33.188 12.109 1 93.75 180 LYS B N 1
ATOM 4647 C CA . LYS B 1 180 ? -6.996 33.469 13.234 1 93.75 180 LYS B CA 1
ATOM 4648 C C . LYS B 1 180 ? -8.031 34.531 12.875 1 93.75 180 LYS B C 1
ATOM 4650 O O . LYS B 1 180 ? -7.828 35.312 11.945 1 93.75 180 LYS B O 1
ATOM 4655 N N . PRO B 1 181 ? -9.18 34.469 13.656 1 95.31 181 PRO B N 1
ATOM 4656 C CA . PRO B 1 181 ? -10.109 35.594 13.516 1 95.31 181 PRO B CA 1
ATOM 4657 C C . PRO B 1 181 ? -9.484 36.906 13.914 1 95.31 181 PRO B C 1
ATOM 4659 O O . PRO B 1 181 ? -8.664 36.969 14.836 1 95.31 181 PRO B O 1
ATOM 4662 N N . PHE B 1 182 ? -9.953 37.906 13.297 1 95.69 182 PHE B N 1
ATOM 4663 C CA . PHE B 1 182 ? -9.43 39.25 13.539 1 95.69 182 PHE B CA 1
ATOM 4664 C C . PHE B 1 182 ? -9.555 39.625 15.008 1 95.69 182 PHE B C 1
ATOM 4666 O O . PHE B 1 182 ? -8.688 40.281 15.562 1 95.69 182 PHE B O 1
ATOM 4673 N N . LYS B 1 183 ? -10.562 39.156 15.625 1 93.06 183 LYS B N 1
ATOM 4674 C CA . LYS B 1 183 ? -10.859 39.531 17.016 1 93.06 183 LYS B CA 1
ATOM 4675 C C . LYS B 1 183 ? -9.789 38.969 17.953 1 93.06 183 LYS B C 1
ATOM 4677 O O . LYS B 1 183 ? -9.656 39.469 19.094 1 93.06 183 LYS B O 1
ATOM 4682 N N . ASN B 1 184 ? -9.039 38.031 17.547 1 90.94 184 ASN B N 1
ATOM 4683 C CA . ASN B 1 184 ? -8.031 37.438 18.406 1 90.94 184 ASN B CA 1
ATOM 4684 C C . ASN B 1 184 ? -6.762 38.281 18.469 1 90.94 184 ASN B C 1
ATOM 4686 O O . ASN B 1 184 ? -5.84 37.969 19.219 1 90.94 184 ASN B O 1
ATOM 4690 N N . ARG B 1 185 ? -6.672 39.375 17.766 1 90.31 185 ARG B N 1
ATOM 4691 C CA . ARG B 1 185 ? -5.48 40.219 17.75 1 90.31 185 ARG B CA 1
ATOM 4692 C C . ARG B 1 185 ? -5.199 40.781 19.125 1 90.31 185 ARG B C 1
ATOM 4694 O O . ARG B 1 185 ? -6.125 41.031 19.906 1 90.31 185 ARG B O 1
ATOM 4701 N N . VAL B 1 186 ? -3.92 40.906 19.359 1 88.75 186 VAL B N 1
ATOM 4702 C CA . VAL B 1 186 ? -3.535 41.562 20.625 1 88.75 186 VAL B CA 1
ATOM 4703 C C . VAL B 1 186 ? -3.543 43.062 20.469 1 88.75 186 VAL B C 1
ATOM 4705 O O . VAL B 1 186 ? -2.74 43.625 19.703 1 88.75 186 VAL B O 1
ATOM 4708 N N . ASN B 1 187 ? -4.43 43.688 21.156 1 83.19 187 ASN B N 1
ATOM 4709 C CA . ASN B 1 187 ? -4.602 45.125 20.984 1 83.19 187 ASN B CA 1
ATOM 4710 C C . ASN B 1 187 ? -4.152 45.906 22.234 1 83.19 187 ASN B C 1
ATOM 4712 O O . ASN B 1 187 ? -4.477 47.094 22.391 1 83.19 187 ASN B O 1
ATOM 4716 N N . LYS B 1 188 ? -3.514 45.25 23.141 1 83.88 188 LYS B N 1
ATOM 4717 C CA . LYS B 1 188 ? -3.025 45.906 24.344 1 83.88 188 LYS B CA 1
ATOM 4718 C C . LYS B 1 188 ? -1.55 45.594 24.578 1 83.88 188 LYS B C 1
ATOM 4720 O O . LYS B 1 188 ? -1.017 44.625 24.031 1 83.88 188 LYS B O 1
ATOM 4725 N N . LYS B 1 189 ? -1.025 46.531 25.297 1 86.69 189 LYS B N 1
ATOM 4726 C CA . LYS B 1 189 ? 0.35 46.25 25.703 1 86.69 189 LYS B CA 1
ATOM 4727 C C . LYS B 1 189 ? 0.406 45.125 26.75 1 86.69 189 LYS B C 1
ATOM 4729 O O . LYS B 1 189 ? -0.365 45.125 27.703 1 86.69 189 LYS B O 1
ATOM 4734 N N . VAL B 1 190 ? 1.229 44.125 26.391 1 91.19 190 VAL B N 1
ATOM 4735 C CA . VAL B 1 190 ? 1.38 42.969 27.281 1 91.19 190 VAL B CA 1
ATOM 4736 C C . VAL B 1 190 ? 2.859 42.75 27.594 1 91.19 190 VAL B C 1
ATOM 4738 O O . VAL B 1 190 ? 3.721 43.031 26.75 1 91.19 190 VAL B O 1
ATOM 4741 N N . ASN B 1 191 ? 3.168 42.344 28.844 1 93.62 191 ASN B N 1
ATOM 4742 C CA . ASN B 1 191 ? 4.535 42.062 29.281 1 93.62 191 ASN B CA 1
ATOM 4743 C C . ASN B 1 191 ? 4.629 40.75 30.078 1 93.62 191 ASN B C 1
ATOM 4745 O O . ASN B 1 191 ? 5.352 40.688 31.062 1 93.62 191 ASN B O 1
ATOM 4749 N N . LEU B 1 192 ? 3.916 39.781 29.641 1 94.38 192 LEU B N 1
ATOM 4750 C CA . LEU B 1 192 ? 3.76 38.531 30.375 1 94.38 192 LEU B CA 1
ATOM 4751 C C . LEU B 1 192 ? 5.094 37.812 30.5 1 94.38 192 LEU B C 1
ATOM 4753 O O . LEU B 1 192 ? 5.379 37.219 31.547 1 94.38 192 LEU B O 1
ATOM 4757 N N . LEU B 1 193 ? 5.902 37.844 29.438 1 95.75 193 LEU B N 1
ATOM 4758 C CA . LEU B 1 193 ? 7.195 37.156 29.484 1 95.75 193 LEU B CA 1
ATOM 4759 C C . LEU B 1 193 ? 8.086 37.781 30.562 1 95.75 193 LEU B C 1
ATOM 4761 O O . LEU B 1 193 ? 8.727 37.031 31.328 1 95.75 193 LEU B O 1
ATOM 4765 N N . ARG B 1 194 ? 8.148 39.062 30.641 1 95.44 194 ARG B N 1
ATOM 4766 C CA . ARG B 1 194 ? 8.977 39.75 31.641 1 95.44 194 ARG B CA 1
ATOM 4767 C C . ARG B 1 194 ? 8.438 39.531 33.031 1 95.44 194 ARG B C 1
ATOM 4769 O O . ARG B 1 194 ? 9.211 39.25 33.969 1 95.44 194 ARG B O 1
ATOM 4776 N N . GLU B 1 195 ? 7.168 39.656 33.156 1 94.56 195 GLU B N 1
ATOM 4777 C CA . GLU B 1 195 ? 6.527 39.531 34.469 1 94.56 195 GLU B CA 1
ATOM 4778 C C . GLU B 1 195 ? 6.648 38.125 35.031 1 94.56 195 GLU B C 1
ATOM 4780 O O . GLU B 1 195 ? 6.945 37.938 36.219 1 94.56 195 GLU B O 1
ATOM 4785 N N . GLU B 1 196 ? 6.461 37.188 34.25 1 94.81 196 GLU B N 1
ATOM 4786 C CA . GLU B 1 196 ? 6.387 35.812 34.719 1 94.81 196 GLU B CA 1
ATOM 4787 C C . GLU B 1 196 ? 7.77 35.156 34.812 1 94.81 196 GLU B C 1
ATOM 4789 O O . GLU B 1 196 ? 7.996 34.25 35.594 1 94.81 196 GLU B O 1
ATOM 4794 N N . PHE B 1 197 ? 8.703 35.625 34.031 1 95.25 197 PHE B N 1
ATOM 4795 C CA . PHE B 1 197 ? 9.977 34.938 33.969 1 95.25 197 PHE B CA 1
ATOM 4796 C C . PHE B 1 197 ? 11.117 35.812 34.438 1 95.25 197 PHE B C 1
ATOM 4798 O O . PHE B 1 197 ? 12.289 35.469 34.281 1 95.25 197 PHE B O 1
ATOM 4805 N N . GLY B 1 198 ? 10.852 36.969 34.938 1 93.69 198 GLY B N 1
ATOM 4806 C CA . GLY B 1 198 ? 11.82 37.812 35.594 1 93.69 198 GLY B CA 1
ATOM 4807 C C . GLY B 1 198 ? 12.844 38.406 34.656 1 93.69 198 GLY B C 1
ATOM 4808 O O . GLY B 1 198 ? 14.039 38.406 34.938 1 93.69 198 GLY B O 1
ATOM 4809 N N . ILE B 1 199 ? 12.406 38.875 33.562 1 94.69 199 ILE B N 1
ATOM 4810 C CA . ILE B 1 199 ? 13.312 39.5 32.594 1 94.69 199 ILE B CA 1
ATOM 4811 C C . ILE B 1 199 ? 13.398 41 32.844 1 94.69 199 ILE B C 1
ATOM 4813 O O . ILE B 1 199 ? 12.375 41.656 33.031 1 94.69 199 ILE B O 1
ATOM 4817 N N . GLU B 1 200 ? 14.578 41.531 32.781 1 93.38 200 GLU B N 1
ATOM 4818 C CA . GLU B 1 200 ? 14.797 42.969 33 1 93.38 200 GLU B CA 1
ATOM 4819 C C . GLU B 1 200 ? 14.078 43.812 31.953 1 93.38 200 GLU B C 1
ATOM 4821 O O . GLU B 1 200 ? 13.961 43.406 30.781 1 93.38 200 GLU B O 1
ATOM 4826 N N . LYS B 1 201 ? 13.766 45 32.312 1 90.81 201 LYS B N 1
ATOM 4827 C CA . LYS B 1 201 ? 12.969 45.875 31.469 1 90.81 201 LYS B CA 1
ATOM 4828 C C . LYS B 1 201 ? 13.734 46.281 30.219 1 90.81 201 LYS B C 1
ATOM 4830 O O . LYS B 1 201 ? 13.148 46.469 29.156 1 90.81 201 LYS B O 1
ATOM 4835 N N . ASN B 1 202 ? 15.016 46.406 30.391 1 91.69 202 ASN B N 1
ATOM 4836 C CA . ASN B 1 202 ? 15.797 46.906 29.266 1 91.69 202 ASN B CA 1
ATOM 4837 C C . ASN B 1 202 ? 16.328 45.781 28.391 1 91.69 202 ASN B C 1
ATOM 4839 O O . ASN B 1 202 ? 16.938 46.031 27.344 1 91.69 202 ASN B O 1
ATOM 4843 N N . LYS B 1 203 ? 16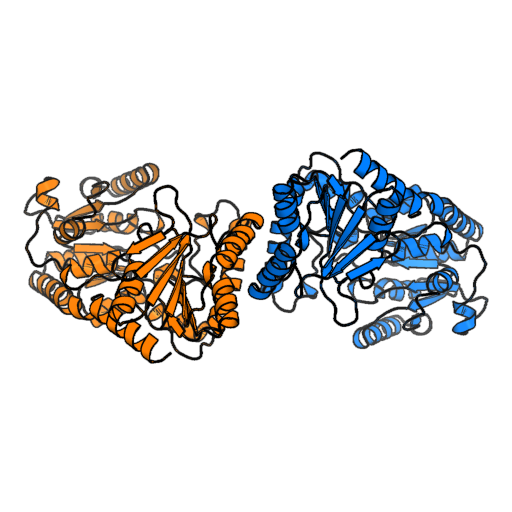.047 44.594 28.797 1 96.12 203 LYS B N 1
ATOM 4844 C CA . LYS B 1 203 ? 16.516 43.438 28.016 1 96.12 203 LYS B CA 1
ATOM 4845 C C . LYS B 1 203 ? 15.578 43.156 26.844 1 96.12 203 LYS B C 1
ATOM 4847 O O . LYS B 1 203 ? 14.359 43.094 27.016 1 96.12 203 LYS B O 1
ATOM 4852 N N . HIS B 1 204 ? 16.156 43.062 25.641 1 97.69 204 HIS B N 1
ATOM 4853 C CA . HIS B 1 204 ? 15.336 42.75 24.469 1 97.69 204 HIS B CA 1
ATOM 4854 C C . HIS B 1 204 ? 15.016 41.25 24.422 1 97.69 204 HIS B C 1
ATOM 4856 O O . HIS B 1 204 ? 15.859 40.406 24.766 1 97.69 204 HIS B O 1
ATOM 4862 N N . ILE B 1 205 ? 13.805 40.906 23.969 1 98.31 205 ILE B N 1
ATOM 4863 C CA . ILE B 1 205 ? 13.375 39.531 23.953 1 98.31 205 ILE B CA 1
ATOM 4864 C C . ILE B 1 205 ? 13.141 39.094 22.516 1 98.31 205 ILE B C 1
ATOM 4866 O O . ILE B 1 205 ? 12.328 39.656 21.797 1 98.31 205 ILE B O 1
ATOM 4870 N N . ILE B 1 206 ? 13.883 38.125 22.047 1 98.56 206 ILE B N 1
ATOM 4871 C CA . ILE B 1 206 ? 13.625 37.344 20.844 1 98.56 206 ILE B CA 1
ATOM 4872 C C . ILE B 1 206 ? 12.898 36.031 21.219 1 98.56 206 ILE B C 1
ATOM 4874 O O . ILE B 1 206 ? 13.32 35.312 22.125 1 98.56 206 ILE B O 1
ATOM 4878 N N . PHE B 1 207 ? 11.773 35.75 20.484 1 98.5 207 PHE B N 1
ATOM 4879 C CA . PHE B 1 207 ? 10.922 34.688 21.016 1 98.5 207 PHE B CA 1
ATOM 4880 C C . PHE B 1 207 ? 10.531 33.688 19.906 1 98.5 207 PHE B C 1
ATOM 4882 O O . PHE B 1 207 ? 10.289 34.094 18.766 1 98.5 207 PHE B O 1
ATOM 4889 N N . PHE B 1 208 ? 10.555 32.438 20.25 1 98.25 208 PHE B N 1
ATOM 4890 C CA . PHE B 1 208 ? 10.023 31.328 19.438 1 98.25 208 PHE B CA 1
ATOM 4891 C C . PHE B 1 208 ? 9.016 30.516 20.234 1 98.25 208 PHE B C 1
ATOM 4893 O O . PHE B 1 208 ? 9.273 30.141 21.391 1 98.25 208 PHE B O 1
ATOM 4900 N N . GLN B 1 209 ? 7.859 30.25 19.625 1 95.69 209 GLN B N 1
ATOM 4901 C CA . GLN B 1 209 ? 6.895 29.375 20.266 1 95.69 209 GLN B CA 1
ATOM 4902 C C . GLN B 1 209 ? 6.449 28.25 19.328 1 95.69 209 GLN B C 1
ATOM 4904 O O . GLN B 1 209 ? 6.328 28.469 18.109 1 95.69 209 GLN B O 1
ATOM 4909 N N . GLY B 1 210 ? 6.188 27.047 19.891 1 93.56 210 GLY B N 1
ATOM 4910 C CA . GLY B 1 210 ? 5.723 25.891 19.156 1 93.56 210 GLY B CA 1
ATOM 4911 C C . GLY B 1 210 ? 6.535 24.641 19.438 1 93.56 210 GLY B C 1
ATOM 4912 O O . GLY B 1 210 ? 7.473 24.672 20.234 1 93.56 210 GLY B O 1
ATOM 4913 N N . ASN B 1 211 ? 6.148 23.578 18.766 1 91.81 211 ASN B N 1
ATOM 4914 C CA . ASN B 1 211 ? 6.926 22.359 18.922 1 91.81 211 ASN B CA 1
ATOM 4915 C C . ASN B 1 211 ? 8.383 22.562 18.516 1 91.81 211 ASN B C 1
ATOM 4917 O O . ASN B 1 211 ? 8.672 23.266 17.531 1 91.81 211 ASN B O 1
ATOM 4921 N N . ILE B 1 212 ? 9.234 21.969 19.375 1 95.19 212 ILE B N 1
ATOM 4922 C CA . ILE B 1 212 ? 10.664 22.172 19.188 1 95.19 212 ILE B CA 1
ATOM 4923 C C . ILE B 1 212 ? 11.336 20.844 18.828 1 95.19 212 ILE B C 1
ATOM 4925 O O . ILE B 1 212 ? 11.383 19.938 19.656 1 95.19 212 ILE B O 1
ATOM 4929 N N . ASP B 1 213 ? 11.727 20.734 17.594 1 93.06 213 ASP B N 1
ATOM 4930 C CA . ASP B 1 213 ? 12.484 19.578 17.125 1 93.06 213 ASP B CA 1
ATOM 4931 C C . ASP B 1 213 ? 13.547 19.984 16.109 1 93.06 213 ASP B C 1
ATOM 4933 O O . ASP B 1 213 ? 13.703 21.172 15.812 1 93.06 213 ASP B O 1
ATOM 4937 N N . TYR B 1 214 ? 14.273 19.047 15.633 1 92.81 214 TYR B N 1
ATOM 4938 C CA . TYR B 1 214 ? 15.422 19.297 14.766 1 92.81 214 TYR B CA 1
ATOM 4939 C C . TYR B 1 214 ? 15.008 20.094 13.531 1 92.81 214 TYR B C 1
ATOM 4941 O O . TYR B 1 214 ? 15.758 20.953 13.062 1 92.81 214 TYR B O 1
ATOM 4949 N N . SER B 1 215 ? 13.828 19.922 13.055 1 92.75 215 SER B N 1
ATOM 4950 C CA . SER B 1 215 ? 13.391 20.531 11.797 1 92.75 215 SER B CA 1
ATOM 4951 C C . SER B 1 215 ? 13.141 22.016 11.969 1 92.75 215 SER B C 1
ATOM 4953 O O . SER B 1 215 ? 13.164 22.766 10.992 1 92.75 215 SER B O 1
ATOM 4955 N N . ARG B 1 216 ? 13.016 22.516 13.172 1 93.94 216 ARG B N 1
ATOM 4956 C CA . ARG B 1 216 ? 12.664 23.922 13.43 1 93.94 216 ARG B CA 1
ATOM 4957 C C . ARG B 1 216 ? 13.898 24.812 13.367 1 93.94 216 ARG B C 1
ATOM 4959 O O . ARG B 1 216 ? 13.781 26.031 13.258 1 93.94 216 ARG B O 1
ATOM 4966 N N . GLY B 1 217 ? 15.07 24.297 13.555 1 95.38 217 GLY B N 1
ATOM 4967 C CA . GLY B 1 2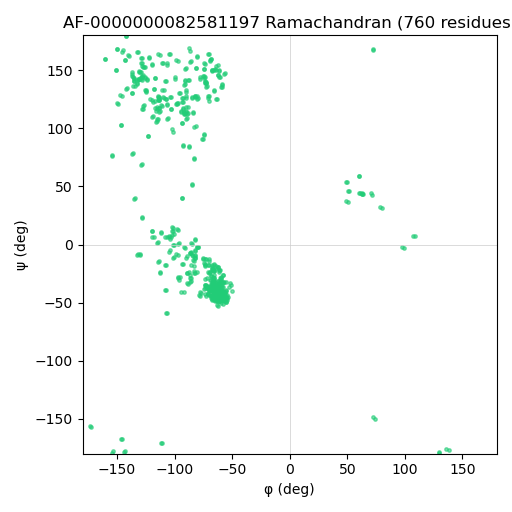17 ? 16.312 25.016 13.281 1 95.38 217 GLY B CA 1
ATOM 4968 C C . GLY B 1 217 ? 16.672 26.016 14.359 1 95.38 217 GLY B C 1
ATOM 4969 O O . GLY B 1 217 ? 17.25 27.062 14.078 1 95.38 217 GLY B O 1
ATOM 4970 N N . LEU B 1 218 ? 16.312 25.719 15.594 1 97.56 218 LEU B N 1
ATOM 4971 C CA . LEU B 1 218 ? 16.609 26.641 16.672 1 97.56 218 LEU B CA 1
ATOM 4972 C C . LEU B 1 218 ? 18.125 26.828 16.812 1 97.56 218 LEU B C 1
ATOM 4974 O O . LEU B 1 218 ? 18.578 27.875 17.297 1 97.56 218 LEU B O 1
ATOM 4978 N N . GLU B 1 219 ? 18.922 25.875 16.328 1 97.12 219 GLU B N 1
ATOM 4979 C CA . GLU B 1 219 ? 20.375 25.969 16.359 1 97.12 219 GLU B CA 1
ATOM 4980 C C . GLU B 1 219 ? 20.859 27.203 15.594 1 97.12 219 GLU B C 1
ATOM 4982 O O . GLU B 1 219 ? 21.828 27.828 15.984 1 97.12 219 GLU B O 1
ATOM 4987 N N . TYR B 1 220 ? 20.203 27.5 14.539 1 97.06 220 TYR B N 1
ATOM 4988 C CA . TYR B 1 220 ? 20.594 28.641 13.727 1 97.06 220 TYR B CA 1
ATOM 4989 C C . TYR B 1 220 ? 20.422 29.953 14.5 1 97.06 220 TYR B C 1
ATOM 4991 O O . TYR B 1 220 ? 21.266 30.828 14.438 1 97.06 220 TYR B O 1
ATOM 4999 N N . ILE B 1 221 ? 19.297 30.031 15.211 1 97.81 221 ILE B N 1
ATOM 5000 C CA . ILE B 1 221 ? 19.016 31.234 16 1 97.81 221 ILE B CA 1
ATOM 5001 C C . ILE B 1 221 ? 20.031 31.344 17.141 1 97.81 221 ILE B C 1
ATOM 5003 O O . ILE B 1 221 ? 20.594 32.406 17.375 1 97.81 221 ILE B O 1
ATOM 5007 N N . ILE B 1 222 ? 20.281 30.234 17.75 1 98.06 222 ILE B N 1
ATOM 5008 C CA . ILE B 1 222 ? 21.203 30.203 18.891 1 98.06 222 ILE B CA 1
ATOM 5009 C C . ILE B 1 222 ? 22.594 30.609 18.422 1 98.06 222 ILE B C 1
ATOM 5011 O O . ILE B 1 222 ? 23.266 31.422 19.062 1 98.06 222 ILE B O 1
ATOM 5015 N N . GLU B 1 223 ? 23 30.031 17.375 1 97.56 223 GLU B N 1
ATOM 5016 C CA . GLU B 1 223 ? 24.312 30.375 16.844 1 97.56 223 GLU B CA 1
ATOM 5017 C C . GLU B 1 223 ? 24.391 31.844 16.453 1 97.56 223 GLU B C 1
ATOM 5019 O O . GLU B 1 223 ? 25.438 32.469 16.625 1 97.56 223 GLU B O 1
ATOM 5024 N N . SER B 1 224 ? 23.406 32.406 15.938 1 97.69 224 SER B N 1
ATOM 5025 C CA . SER B 1 224 ? 23.391 33.781 15.484 1 97.69 224 SER B CA 1
ATOM 5026 C C . SER B 1 224 ? 23.547 34.75 16.656 1 97.69 224 SER B C 1
ATOM 5028 O O . SER B 1 224 ? 23.953 35.906 16.469 1 97.69 224 SER B O 1
ATOM 5030 N N . LEU B 1 225 ? 23.234 34.375 17.891 1 97.56 225 LEU B N 1
ATOM 5031 C CA . LEU B 1 225 ? 23.297 35.25 19.062 1 97.56 225 LEU B CA 1
ATOM 5032 C C . LEU B 1 225 ? 24.703 35.781 19.281 1 97.56 225 LEU B C 1
ATOM 5034 O O . LEU B 1 225 ? 24.875 36.875 19.828 1 97.56 225 LEU B O 1
ATOM 5038 N N . LYS B 1 226 ? 25.688 35 18.828 1 96.38 226 LYS B N 1
ATOM 5039 C CA . LYS B 1 226 ? 27.062 35.438 19.031 1 96.38 226 LYS B CA 1
ATOM 5040 C C . LYS B 1 226 ? 27.359 36.688 18.219 1 96.38 226 LYS B C 1
ATOM 5042 O O . LYS B 1 226 ? 28.297 37.438 18.562 1 96.38 226 LYS B O 1
ATOM 5047 N N . TYR B 1 227 ? 26.578 36.906 17.188 1 96.81 227 TYR B N 1
ATOM 5048 C CA . TYR B 1 227 ? 26.812 38.031 16.297 1 96.81 227 TYR B CA 1
ATOM 5049 C C . TYR B 1 227 ? 25.922 39.219 16.656 1 96.81 227 TYR B C 1
ATOM 5051 O O . TYR B 1 227 ? 26.078 40.312 16.094 1 96.81 227 TYR B O 1
ATOM 5059 N N . ILE B 1 228 ? 24.953 39.062 17.547 1 97.25 228 ILE B N 1
ATOM 5060 C CA . ILE B 1 228 ? 24.016 40.125 17.922 1 97.25 228 ILE B CA 1
ATOM 5061 C C . ILE B 1 228 ? 24.672 41.062 18.938 1 97.25 228 ILE B C 1
ATOM 5063 O O . ILE B 1 228 ? 25.125 40.625 20 1 97.25 228 ILE B O 1
ATOM 5067 N N . GLU B 1 229 ? 24.656 42.312 18.688 1 96.62 229 GLU B N 1
ATOM 5068 C CA . GLU B 1 229 ? 25.312 43.312 19.547 1 96.62 229 GLU B CA 1
ATOM 5069 C C . GLU B 1 229 ? 24.375 43.812 20.641 1 96.62 229 GLU B C 1
ATOM 5071 O O . GLU B 1 229 ? 24.812 44.125 21.75 1 96.62 229 GLU B O 1
ATOM 5076 N N . SER B 1 230 ? 23.172 43.875 20.328 1 96.88 230 SER B N 1
ATOM 5077 C CA . SER B 1 230 ? 22.172 44.344 21.297 1 96.88 230 SER B CA 1
ATOM 5078 C C . SER B 1 230 ? 22.031 43.344 22.453 1 96.88 230 SER B C 1
ATOM 5080 O O . SER B 1 230 ? 22.281 42.156 22.297 1 96.88 230 SER B O 1
ATOM 5082 N N . ASP B 1 231 ? 21.688 43.875 23.594 1 97 231 ASP B N 1
ATOM 5083 C CA . ASP B 1 231 ? 21.438 43.031 24.75 1 97 231 ASP B CA 1
ATOM 5084 C C . ASP B 1 231 ? 20.094 42.312 24.609 1 97 231 ASP B C 1
ATOM 5086 O O . ASP B 1 231 ? 19.047 42.812 25.016 1 97 231 ASP B O 1
ATOM 5090 N N . ALA B 1 232 ? 20.203 41.094 24.094 1 97.19 232 ALA B N 1
ATOM 5091 C CA . ALA B 1 232 ? 18.984 40.344 23.75 1 97.19 232 ALA B CA 1
ATOM 5092 C C . ALA B 1 232 ? 19 38.969 24.359 1 97.19 232 ALA B C 1
ATOM 5094 O O . ALA B 1 232 ? 20.062 38.344 24.453 1 97.19 232 ALA B O 1
ATOM 5095 N N . LEU B 1 233 ? 17.875 38.5 24.766 1 98.19 233 LEU B N 1
ATOM 5096 C CA . LEU B 1 233 ? 17.625 37.156 25.281 1 98.19 233 LEU B CA 1
ATOM 5097 C C . LEU B 1 233 ? 16.719 36.375 24.344 1 98.19 233 LEU B C 1
ATOM 5099 O O . LEU B 1 233 ? 15.625 36.844 23.984 1 98.19 233 LEU B O 1
ATOM 5103 N N . PHE B 1 234 ? 17.219 35.188 23.922 1 98.5 234 PHE B N 1
ATOM 5104 C CA . PHE B 1 234 ? 16.375 34.312 23.109 1 98.5 234 PHE B CA 1
ATOM 5105 C C . PHE B 1 234 ? 15.578 33.375 24 1 98.5 234 PHE B C 1
ATOM 5107 O O . PHE B 1 234 ? 16.156 32.5 24.656 1 98.5 234 PHE B O 1
ATOM 5114 N N . MET B 1 235 ? 14.281 33.562 23.953 1 98.44 235 MET B N 1
ATOM 5115 C CA . MET B 1 235 ? 13.367 32.719 24.719 1 98.44 235 MET B CA 1
ATOM 5116 C C . MET B 1 235 ? 12.555 31.828 23.797 1 98.44 235 MET B C 1
ATOM 5118 O O . MET B 1 235 ? 12.102 32.25 22.734 1 98.44 235 MET B O 1
ATOM 5122 N N . PHE B 1 236 ? 12.469 30.562 24.125 1 98.12 236 PHE B N 1
ATOM 5123 C CA . PHE B 1 236 ? 11.672 29.641 23.312 1 98.12 236 PHE B CA 1
ATOM 5124 C C . PHE B 1 236 ? 10.82 28.734 24.188 1 98.12 236 PHE B C 1
ATOM 5126 O O . PHE B 1 236 ? 11.219 28.391 25.312 1 98.12 236 PHE B O 1
ATOM 5133 N N . ALA B 1 237 ? 9.609 28.469 23.688 1 97.06 237 ALA B N 1
ATOM 5134 C CA . ALA B 1 237 ? 8.625 27.719 24.453 1 97.06 237 ALA B CA 1
ATOM 5135 C C . ALA B 1 237 ? 7.926 26.688 23.562 1 97.06 237 ALA B C 1
ATOM 5137 O O . ALA B 1 237 ? 7.699 26.922 22.375 1 97.06 237 ALA B O 1
ATOM 5138 N N . GLY B 1 238 ? 7.535 25.547 24.188 1 95.44 238 GLY B N 1
ATOM 5139 C CA . GLY B 1 238 ? 6.824 24.469 23.516 1 95.44 238 GLY B CA 1
ATOM 5140 C C . GLY B 1 238 ? 7.344 23.094 23.859 1 95.44 238 GLY B C 1
ATOM 5141 O O . GLY B 1 238 ? 8.242 22.953 24.688 1 95.44 238 GLY B O 1
ATOM 5142 N N . ASN B 1 239 ? 6.777 22.141 23.219 1 93.81 239 ASN B N 1
ATOM 5143 C CA . ASN B 1 239 ? 7.188 20.766 23.453 1 93.81 239 ASN B CA 1
ATOM 5144 C C . ASN B 1 239 ? 8.578 20.484 22.906 1 93.81 239 ASN B C 1
ATOM 5146 O O . ASN B 1 239 ? 8.859 20.781 21.734 1 93.81 239 ASN B O 1
ATOM 5150 N N . CYS B 1 240 ? 9.438 19.938 23.75 1 94.81 240 CYS B N 1
ATOM 5151 C CA . CYS B 1 240 ? 10.812 19.625 23.391 1 94.81 240 CYS B CA 1
ATOM 5152 C C . CYS B 1 240 ? 11.297 18.391 24.141 1 94.81 240 CYS B C 1
ATOM 5154 O O . CYS B 1 240 ? 11.133 18.281 25.359 1 94.81 240 CYS B O 1
ATOM 5156 N N . SER B 1 241 ? 11.82 17.484 23.344 1 95.12 241 SER B N 1
ATOM 5157 C CA . SER B 1 241 ? 12.375 16.312 24.047 1 95.12 241 SER B CA 1
ATOM 5158 C C . SER B 1 241 ? 13.562 16.703 24.906 1 95.12 241 SER B C 1
ATOM 5160 O O . SER B 1 241 ? 14.297 17.641 24.578 1 95.12 241 SER B O 1
ATOM 5162 N N . GLU B 1 242 ? 13.727 15.93 25.984 1 95.62 242 GLU B N 1
ATOM 5163 C CA . GLU B 1 242 ? 14.852 16.203 26.875 1 95.62 242 GLU B CA 1
ATOM 5164 C C . GLU B 1 242 ? 16.188 16.078 26.156 1 95.62 242 GLU B C 1
ATOM 5166 O O . GLU B 1 242 ? 17.109 16.859 26.406 1 95.62 242 GLU B O 1
ATOM 5171 N N . GLU B 1 243 ? 16.203 15.102 25.344 1 96.19 243 GLU B N 1
ATOM 5172 C CA . GLU B 1 243 ? 17.438 14.867 24.594 1 96.19 243 GLU B CA 1
ATOM 5173 C C . GLU B 1 243 ? 17.75 16.062 23.688 1 96.19 243 GLU B C 1
ATOM 5175 O O . GLU 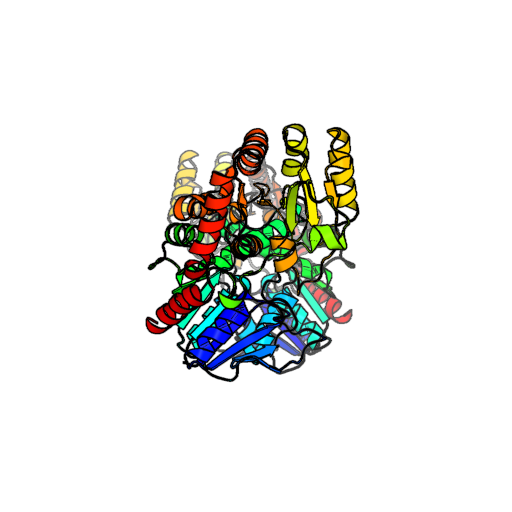B 1 243 ? 18.891 16.516 23.625 1 96.19 243 GLU B O 1
ATOM 5180 N N . TYR B 1 244 ? 16.828 16.531 23.047 1 96.06 244 TYR B N 1
ATOM 5181 C CA . TYR B 1 244 ? 17.062 17.641 22.125 1 96.06 244 TYR B CA 1
ATOM 5182 C C . TYR B 1 244 ? 17.344 18.938 22.875 1 96.06 244 TYR B C 1
ATOM 5184 O O . TYR B 1 244 ? 18.156 19.75 22.422 1 96.06 244 TYR B O 1
ATOM 5192 N N . LEU B 1 245 ? 16.703 19.141 23.984 1 96.81 245 LEU B N 1
ATOM 5193 C CA . LEU B 1 245 ? 16.984 20.312 24.812 1 96.81 245 LEU B CA 1
ATOM 5194 C C . LEU B 1 245 ? 18.438 20.312 25.266 1 96.81 245 LEU B C 1
ATOM 5196 O O . LEU B 1 245 ? 19.078 21.359 25.281 1 96.81 245 LEU B O 1
ATOM 5200 N N . ARG B 1 246 ? 18.938 19.125 25.641 1 96.38 246 ARG B N 1
ATOM 5201 C CA . ARG B 1 246 ? 20.344 19 26.016 1 96.38 246 ARG B CA 1
ATOM 5202 C C . ARG B 1 246 ? 21.266 19.375 24.844 1 96.38 246 ARG B C 1
ATOM 5204 O O . ARG B 1 246 ? 22.266 20.078 25.031 1 96.38 246 ARG B O 1
ATOM 5211 N N . GLU B 1 247 ? 20.812 18.938 23.719 1 96.94 247 GLU B N 1
ATOM 5212 C CA . GLU B 1 247 ? 21.594 19.266 22.516 1 96.94 247 GLU B CA 1
ATOM 5213 C C . GLU B 1 247 ? 21.625 20.766 22.281 1 96.94 247 GLU B C 1
ATOM 5215 O O . GLU B 1 247 ? 22.672 21.312 21.922 1 96.94 247 GLU B O 1
ATOM 5220 N N . LEU B 1 248 ? 20.516 21.375 22.453 1 97.62 248 LEU B N 1
ATOM 5221 C CA . LEU B 1 248 ? 20.453 22.828 22.25 1 97.62 248 LEU B CA 1
ATOM 5222 C C . LEU B 1 248 ? 21.312 23.562 23.281 1 97.62 248 LEU B C 1
ATOM 5224 O O . LEU B 1 248 ? 21.984 24.547 22.938 1 97.62 248 LEU B O 1
ATOM 5228 N N . THR B 1 249 ? 21.297 23.141 24.469 1 96.81 249 THR B N 1
ATOM 5229 C CA . THR B 1 249 ? 22.078 23.75 25.547 1 96.81 249 THR B CA 1
ATOM 5230 C C . THR B 1 249 ? 23.578 23.578 25.281 1 96.81 249 THR B C 1
ATOM 5232 O O . THR B 1 249 ? 24.359 24.516 25.453 1 96.81 249 THR B O 1
ATOM 5235 N N . ASP B 1 250 ? 23.891 22.344 24.891 1 97.19 250 ASP B N 1
ATOM 5236 C CA . ASP B 1 250 ? 25.281 22.094 24.547 1 97.19 250 ASP B CA 1
ATOM 5237 C C . ASP B 1 250 ? 25.719 22.969 23.375 1 97.19 250 ASP B C 1
ATOM 5239 O O . ASP B 1 250 ? 26.859 23.438 23.328 1 97.19 250 ASP B O 1
ATOM 5243 N N . PHE B 1 251 ? 24.844 23.062 22.531 1 96.12 251 PHE B N 1
ATOM 5244 C CA . PHE B 1 251 ? 25.109 23.891 21.359 1 96.12 251 PHE B CA 1
ATOM 5245 C C . PHE B 1 251 ? 25.344 25.344 21.766 1 96.12 251 PHE B C 1
ATOM 5247 O O . PHE B 1 251 ? 26.25 26.016 21.234 1 96.12 251 PHE B O 1
ATOM 5254 N N . ALA B 1 252 ? 24.578 25.922 22.656 1 97.56 252 ALA B N 1
ATOM 5255 C CA . ALA B 1 252 ? 24.734 27.281 23.172 1 97.56 252 ALA B CA 1
ATOM 5256 C C . ALA B 1 252 ? 26.062 27.453 23.891 1 97.56 252 ALA B C 1
ATOM 5258 O O . ALA B 1 252 ? 26.703 28.5 23.766 1 97.56 252 ALA B O 1
ATOM 5259 N N . LYS B 1 253 ? 26.438 26.453 24.609 1 97.25 253 LYS B N 1
ATOM 5260 C CA . LYS B 1 253 ? 27.719 26.484 25.312 1 97.25 253 LYS B CA 1
ATOM 5261 C C . LYS B 1 253 ? 28.875 26.562 24.312 1 97.25 253 LYS B C 1
ATOM 5263 O O . LYS B 1 253 ? 29.844 27.297 24.547 1 97.25 253 LYS B O 1
ATOM 5268 N N . LYS B 1 254 ? 28.734 25.766 23.312 1 96.62 254 LYS B N 1
ATOM 5269 C CA . LYS B 1 254 ? 29.75 25.719 22.281 1 96.62 254 LYS B CA 1
ATOM 5270 C C . LYS B 1 254 ? 30.062 27.125 21.75 1 96.62 254 LYS B C 1
ATOM 5272 O O . LYS B 1 254 ? 31.203 27.438 21.422 1 96.62 254 LYS B O 1
ATOM 5277 N N . TYR B 1 255 ? 29.094 27.969 21.719 1 95.62 255 TYR B N 1
ATOM 5278 C CA . TYR B 1 255 ? 29.266 29.297 21.125 1 95.62 255 TYR B CA 1
ATOM 5279 C C . TYR B 1 255 ? 29.297 30.375 22.203 1 95.62 255 TYR B C 1
ATOM 5281 O O . TYR B 1 255 ? 29.234 31.562 21.906 1 95.62 255 TYR B O 1
ATOM 5289 N N . ASN B 1 256 ? 29.297 30.062 23.438 1 96.25 256 ASN B N 1
ATOM 5290 C CA . ASN B 1 256 ? 29.391 30.953 24.594 1 96.25 256 ASN B CA 1
ATOM 5291 C C . ASN B 1 256 ? 28.203 31.906 24.672 1 96.25 256 ASN B C 1
ATOM 5293 O O . ASN B 1 256 ? 28.391 33.094 24.875 1 96.25 256 ASN B O 1
ATOM 5297 N N . VAL B 1 257 ? 27.016 31.297 24.422 1 97.31 257 VAL B N 1
ATOM 5298 C CA . VAL B 1 257 ? 25.812 32.125 24.5 1 97.31 257 VAL B CA 1
ATOM 5299 C C . VAL B 1 257 ? 24.781 31.469 25.422 1 97.31 257 VAL B C 1
ATOM 5301 O O . VAL B 1 257 ? 23.578 31.688 25.266 1 97.31 257 VAL B O 1
ATOM 5304 N N . GLU B 1 258 ? 25.219 30.641 26.281 1 96.5 258 GLU B N 1
ATOM 5305 C CA . GLU B 1 258 ? 24.328 29.891 27.172 1 96.5 258 GLU B CA 1
ATOM 5306 C C . GLU B 1 258 ? 23.5 30.828 28.031 1 96.5 258 GLU B C 1
ATOM 5308 O O . GLU B 1 258 ? 22.344 30.531 28.375 1 96.5 258 GLU B O 1
ATOM 5313 N N . GLU B 1 259 ? 24.062 32 28.328 1 95.56 259 GLU B N 1
ATOM 5314 C CA . GLU B 1 259 ? 23.359 32.969 29.172 1 95.56 259 GLU B CA 1
ATOM 5315 C C . GLU B 1 259 ? 22.359 33.781 28.359 1 95.56 259 GLU B C 1
ATOM 5317 O O . GLU B 1 259 ? 21.547 34.531 28.922 1 95.56 259 GLU B O 1
ATOM 5322 N N . LYS B 1 260 ? 22.359 33.562 27.094 1 97.25 260 LYS B N 1
ATOM 5323 C CA . LYS B 1 260 ? 21.5 34.344 26.203 1 97.25 260 LYS B CA 1
ATOM 5324 C C . LYS B 1 260 ? 20.281 33.531 25.766 1 97.25 260 LYS B C 1
ATOM 5326 O O . LYS B 1 260 ? 19.531 33.969 24.891 1 97.25 260 LYS B O 1
ATOM 5331 N N . ILE B 1 261 ? 20.109 32.344 26.297 1 98.19 261 ILE B N 1
ATOM 5332 C CA . ILE B 1 261 ? 18.953 31.562 25.906 1 98.19 261 ILE B CA 1
ATOM 5333 C C . ILE B 1 261 ? 18.172 31.141 27.141 1 98.19 261 ILE B C 1
ATOM 5335 O O . ILE B 1 261 ? 18.75 31 28.234 1 98.19 261 ILE B O 1
ATOM 5339 N N . LYS B 1 262 ? 16.891 30.953 26.938 1 97.69 262 LYS B N 1
ATOM 5340 C CA . LYS B 1 262 ? 16.047 30.484 28.016 1 97.69 262 LYS B CA 1
ATOM 5341 C C . LYS B 1 262 ? 14.883 29.656 27.484 1 97.69 262 LYS B C 1
ATOM 5343 O O . LYS B 1 262 ? 14.078 30.141 26.688 1 97.69 262 LYS B O 1
ATOM 5348 N N . TYR B 1 263 ? 14.812 28.438 27.953 1 97.69 263 TYR B N 1
ATOM 5349 C CA . TYR B 1 263 ? 13.68 27.562 27.641 1 97.69 263 TYR B CA 1
ATOM 5350 C C . TYR B 1 263 ? 12.578 27.719 28.672 1 97.69 263 TYR B C 1
ATOM 5352 O O . TYR B 1 263 ? 12.82 27.609 29.875 1 97.69 263 TYR B O 1
ATOM 5360 N N . LEU B 1 264 ? 11.344 27.891 28.172 1 97.19 264 LEU B N 1
ATOM 5361 C CA . LEU B 1 264 ? 10.25 28.234 29.078 1 97.19 264 LEU B CA 1
ATOM 5362 C C . LEU B 1 264 ? 9.352 27.047 29.344 1 97.19 264 LEU B C 1
ATOM 5364 O O . LEU B 1 264 ? 8.461 27.109 30.203 1 97.19 264 LEU B O 1
ATOM 5368 N N . GLY B 1 265 ? 9.602 25.922 28.672 1 95.06 265 GLY B N 1
ATOM 5369 C CA . GLY B 1 265 ? 8.688 24.797 28.766 1 95.06 265 GLY B CA 1
ATOM 5370 C C . GLY B 1 265 ? 7.379 25.016 28.031 1 95.06 265 GLY B C 1
ATOM 5371 O O . GLY B 1 265 ? 7.348 25.703 27 1 95.06 265 GLY B O 1
ATOM 5372 N N . PHE B 1 266 ? 6.371 24.422 28.562 1 90.94 266 PHE B N 1
ATOM 5373 C CA . PHE B 1 266 ? 5.051 24.547 27.953 1 90.94 266 PHE B CA 1
ATOM 5374 C C . PHE B 1 266 ? 4.305 25.75 28.547 1 90.94 266 PHE B C 1
ATOM 5376 O O . PHE B 1 266 ? 4.281 25.938 29.766 1 90.94 266 PHE B O 1
ATOM 5383 N N . LEU B 1 267 ? 3.855 26.547 27.688 1 90.88 267 LEU B N 1
ATOM 5384 C CA . LEU B 1 267 ? 3.07 27.703 28.125 1 90.88 267 LEU B CA 1
ATOM 5385 C C . LEU B 1 267 ? 1.576 27.422 27.984 1 90.88 267 LEU B C 1
ATOM 5387 O O . LEU B 1 267 ? 1.169 26.594 27.156 1 90.88 267 LEU B O 1
ATOM 5391 N N . ASP B 1 268 ? 0.827 28.156 28.703 1 86.69 268 ASP B N 1
ATOM 5392 C CA . ASP B 1 268 ? -0.627 28.062 28.625 1 86.69 268 ASP B CA 1
ATOM 5393 C C . ASP B 1 268 ? -1.127 28.469 27.234 1 86.69 268 ASP B C 1
ATOM 5395 O O . ASP B 1 268 ? -0.914 29.609 26.812 1 86.69 268 ASP B O 1
ATOM 5399 N N . ASN B 1 269 ? -1.855 27.594 26.656 1 82.31 269 ASN B N 1
ATOM 5400 C CA . ASN B 1 269 ? -2.336 27.812 25.297 1 82.31 269 ASN B CA 1
ATOM 5401 C C . ASN B 1 269 ? -3.279 29.016 25.219 1 82.31 269 ASN B C 1
ATOM 5403 O O . ASN B 1 269 ? -3.32 29.719 24.203 1 82.31 269 ASN B O 1
ATOM 5407 N N . GLY B 1 270 ? -4.047 29.172 26.25 1 84.62 270 GLY B N 1
ATOM 5408 C CA . GLY B 1 270 ? -4.996 30.266 26.281 1 84.62 270 GLY B CA 1
ATOM 5409 C C . GLY B 1 270 ? -4.324 31.625 26.312 1 84.62 270 GLY B C 1
ATOM 5410 O O . GLY B 1 270 ? -4.922 32.625 25.891 1 84.62 270 GLY B O 1
ATOM 5411 N N . LYS B 1 271 ? -3.037 31.656 26.656 1 90.19 271 LYS B N 1
ATOM 5412 C CA . LYS B 1 271 ? -2.314 32.906 26.766 1 90.19 271 LYS B CA 1
ATOM 5413 C C . LYS B 1 271 ? -1.138 32.969 25.797 1 90.19 271 LYS B C 1
ATOM 5415 O O . LYS B 1 271 ? -0.282 33.844 25.906 1 90.19 271 LYS B O 1
ATOM 5420 N N . LEU B 1 272 ? -1.164 32.062 24.953 1 92 272 LEU B N 1
ATOM 5421 C CA . LEU B 1 272 ? 0.004 31.922 24.094 1 92 272 LEU B CA 1
ATOM 5422 C C . LEU B 1 272 ? 0.209 33.156 23.25 1 92 272 LEU B C 1
ATOM 5424 O O . LEU B 1 272 ? 1.343 33.625 23.047 1 92 272 LEU B O 1
ATOM 5428 N N . LEU B 1 273 ? -0.827 33.719 22.719 1 93.94 273 LEU B N 1
ATOM 5429 C CA . LEU B 1 273 ? -0.723 34.938 21.891 1 93.94 273 LEU B CA 1
ATOM 5430 C C . LEU B 1 273 ? -0.215 36.125 22.703 1 93.94 273 LEU B C 1
ATOM 5432 O O . LEU B 1 273 ? 0.554 36.938 22.188 1 93.94 273 LEU B O 1
ATOM 5436 N N . GLU B 1 274 ? -0.591 36.156 23.891 1 94.56 274 GLU B N 1
ATOM 5437 C CA . GLU B 1 274 ? -0.13 37.219 24.766 1 94.56 274 GLU B CA 1
ATOM 5438 C C . GLU B 1 274 ? 1.351 37.062 25.109 1 94.56 274 GLU B C 1
ATOM 5440 O O . GLU B 1 274 ? 2.086 38.062 25.156 1 94.56 274 GLU B O 1
ATOM 5445 N N . TYR B 1 275 ? 1.692 35.844 25.359 1 95.56 275 TYR B N 1
ATOM 5446 C CA . TYR B 1 275 ? 3.119 35.594 25.547 1 95.56 275 TYR B CA 1
ATOM 5447 C C . TYR B 1 275 ? 3.908 36.062 24.328 1 95.56 275 TYR B C 1
ATOM 5449 O O . TYR B 1 275 ? 4.93 36.719 24.453 1 95.56 275 TYR B O 1
ATOM 5457 N N . THR B 1 276 ? 3.424 35.719 23.203 1 96.81 276 THR B N 1
ATOM 5458 C CA . THR B 1 276 ? 4.078 36.031 21.953 1 96.81 276 THR B CA 1
ATOM 5459 C C . THR B 1 276 ? 4.168 37.562 21.766 1 96.81 276 THR B C 1
ATOM 5461 O O . THR B 1 276 ? 5.211 38.062 21.359 1 96.81 276 THR B O 1
ATOM 5464 N N . ALA B 1 277 ? 3.137 38.25 22.125 1 96.75 277 ALA B N 1
ATOM 5465 C CA . ALA B 1 277 ? 3.057 39.688 21.969 1 96.75 277 ALA B CA 1
ATOM 5466 C C . ALA B 1 277 ? 3.951 40.406 22.969 1 96.75 277 ALA B C 1
ATOM 5468 O O . ALA B 1 277 ? 4.234 41.594 22.828 1 96.75 277 ALA B O 1
ATOM 5469 N N . SER B 1 278 ? 4.438 39.688 23.938 1 95.94 278 SER B N 1
ATOM 5470 C CA . SER B 1 278 ? 5.285 40.25 24.969 1 95.94 278 SER B CA 1
ATOM 5471 C C . SER B 1 278 ? 6.746 40.312 24.531 1 95.94 278 SER B C 1
ATOM 5473 O O . SER B 1 278 ? 7.582 40.906 25.203 1 95.94 278 SER B O 1
ATOM 5475 N N . ALA B 1 279 ? 7.051 39.719 23.469 1 97.56 279 ALA B N 1
ATOM 5476 C CA . ALA B 1 279 ? 8.414 39.719 22.938 1 97.56 279 ALA B CA 1
ATOM 5477 C C . ALA B 1 279 ? 8.648 40.938 22.062 1 97.56 279 ALA B C 1
ATOM 5479 O O . ALA B 1 279 ? 7.703 41.656 21.719 1 97.56 279 ALA B O 1
ATOM 5480 N N . ASP B 1 280 ? 9.898 41.188 21.75 1 97.5 280 ASP B N 1
ATOM 5481 C CA . ASP B 1 280 ? 10.242 42.281 20.859 1 97.5 280 ASP B CA 1
ATOM 5482 C C . ASP B 1 280 ? 10.32 41.812 19.406 1 97.5 280 ASP B C 1
ATOM 5484 O O . ASP B 1 280 ? 9.922 42.531 18.484 1 97.5 280 ASP B O 1
ATOM 5488 N N . ILE B 1 281 ? 10.859 40.719 19.219 1 98.38 281 ILE B N 1
ATOM 5489 C CA . ILE B 1 281 ? 11.031 40.156 17.875 1 98.38 281 ILE B CA 1
ATOM 5490 C C . ILE B 1 281 ? 10.664 38.688 17.906 1 98.38 281 ILE B C 1
ATOM 5492 O O . ILE B 1 281 ? 10.984 37.969 18.859 1 98.38 281 ILE B O 1
ATOM 5496 N N . LEU B 1 282 ? 9.93 38.25 16.906 1 98.56 282 LEU B N 1
ATOM 5497 C CA . LEU B 1 282 ? 9.547 36.844 16.766 1 98.56 282 LEU B CA 1
ATOM 5498 C C . LEU B 1 282 ? 10.312 36.188 15.625 1 98.56 282 LEU B C 1
ATOM 5500 O O . LEU B 1 282 ? 10.539 36.812 14.586 1 98.56 282 LEU B O 1
ATOM 5504 N N . VAL B 1 283 ? 10.742 34.875 15.844 1 98.44 283 VAL B N 1
ATOM 5505 C CA . VAL B 1 283 ? 11.633 34.281 14.867 1 98.44 283 VAL B CA 1
ATOM 5506 C C . VAL B 1 283 ? 11.117 32.906 14.477 1 98.44 283 VAL B C 1
ATOM 5508 O O . VAL B 1 283 ? 10.562 32.188 15.312 1 98.44 283 VAL B O 1
ATOM 5511 N N . TYR B 1 284 ? 11.227 32.531 13.234 1 97.44 284 TYR B N 1
ATOM 5512 C CA . TYR B 1 284 ? 10.961 31.203 12.688 1 97.44 284 TYR B CA 1
ATOM 5513 C C . TYR B 1 284 ? 11.898 30.891 11.523 1 97.44 284 TYR B C 1
ATOM 5515 O O . TYR B 1 284 ? 11.695 31.375 10.406 1 97.44 284 TYR B O 1
ATOM 5523 N N . TYR B 1 285 ? 12.93 30.078 11.742 1 97.12 285 TYR B N 1
ATOM 5524 C CA . TYR B 1 285 ? 13.984 29.781 10.773 1 97.12 285 TYR B CA 1
ATOM 5525 C C . TYR B 1 285 ? 14.172 28.281 10.617 1 97.12 285 TYR B C 1
ATOM 5527 O O . TYR B 1 285 ? 15.227 27.734 10.961 1 97.12 285 TYR B O 1
ATOM 5535 N N . PRO B 1 286 ? 13.188 27.594 10.016 1 95.69 286 PRO B N 1
ATOM 5536 C CA . PRO B 1 286 ? 13.211 26.125 9.906 1 95.69 286 PRO B CA 1
ATOM 5537 C C . PRO B 1 286 ? 14.305 25.625 8.969 1 95.69 286 PRO B C 1
ATOM 5539 O O . PRO B 1 286 ? 14.789 26.375 8.117 1 95.69 286 PRO B O 1
ATOM 5542 N N . ARG B 1 287 ? 14.664 24.312 9.148 1 94 287 ARG B N 1
ATOM 5543 C CA . ARG B 1 287 ? 15.625 23.656 8.258 1 94 287 ARG B CA 1
ATOM 5544 C C . ARG B 1 287 ? 14.984 23.344 6.91 1 94 287 ARG B C 1
ATOM 5546 O O . ARG B 1 287 ? 13.773 23.156 6.82 1 94 287 ARG B O 1
ATOM 5553 N N . ASP B 1 288 ? 15.805 23.328 5.906 1 93.19 288 ASP B N 1
ATOM 5554 C CA . ASP B 1 288 ? 15.359 22.953 4.566 1 93.19 288 ASP B CA 1
ATOM 5555 C C . ASP B 1 288 ? 15.445 21.438 4.359 1 93.19 288 ASP B C 1
ATOM 5557 O O . ASP B 1 288 ? 16.375 20.953 3.709 1 93.19 288 ASP B O 1
ATOM 5561 N N . MET B 1 289 ? 14.414 20.734 4.781 1 90.88 289 MET B N 1
ATOM 5562 C CA . MET B 1 289 ? 14.508 19.266 4.777 1 90.88 289 MET B CA 1
ATOM 5563 C C . MET B 1 289 ? 13.625 18.672 3.684 1 90.88 289 MET B C 1
ATOM 5565 O O . MET B 1 289 ? 13.977 17.656 3.08 1 90.88 289 MET B O 1
ATOM 5569 N N . VAL B 1 290 ? 12.469 19.188 3.447 1 91.69 290 VAL B N 1
ATOM 5570 C CA . VAL B 1 290 ? 11.523 18.766 2.424 1 91.69 290 VAL B CA 1
ATOM 5571 C C . VAL B 1 290 ? 10.875 19.969 1.769 1 91.69 290 VAL B C 1
ATOM 5573 O O . VAL B 1 290 ? 10.883 21.078 2.336 1 91.69 290 VAL B O 1
ATOM 5576 N N . GLN B 1 291 ? 10.281 19.828 0.629 1 92.56 291 GLN B N 1
ATOM 5577 C CA . GLN B 1 291 ? 9.672 20.938 -0.116 1 92.56 291 GLN B CA 1
ATOM 5578 C C . GLN B 1 291 ? 8.492 21.516 0.644 1 92.56 291 GLN B C 1
ATOM 5580 O O . GLN B 1 291 ? 8.234 22.719 0.569 1 92.56 291 GLN B O 1
ATOM 5585 N N . ASN B 1 292 ? 7.797 20.672 1.311 1 92.81 292 ASN B N 1
ATOM 5586 C CA . ASN B 1 292 ? 6.652 21.156 2.082 1 92.81 292 ASN B CA 1
ATOM 5587 C C . ASN B 1 292 ? 7.035 22.297 3.006 1 92.81 292 ASN B C 1
ATOM 5589 O O . ASN B 1 292 ? 6.258 23.25 3.188 1 92.81 292 ASN B O 1
ATOM 5593 N N . MET B 1 293 ? 8.133 22.328 3.59 1 89.12 293 MET B N 1
ATOM 5594 C CA . MET B 1 293 ? 8.586 23.344 4.52 1 89.12 293 MET B CA 1
ATOM 5595 C C . MET B 1 293 ? 8.82 24.672 3.797 1 89.12 293 MET B C 1
ATOM 5597 O O . MET B 1 293 ? 8.625 25.75 4.375 1 89.12 293 MET B O 1
ATOM 5601 N N . LYS B 1 294 ? 9.117 24.578 2.58 1 92.5 294 LYS B N 1
ATOM 5602 C CA . LYS B 1 294 ? 9.391 25.766 1.767 1 92.5 294 LYS B CA 1
ATOM 5603 C C . LYS B 1 294 ? 8.102 26.391 1.248 1 92.5 294 LYS B C 1
ATOM 5605 O O . LYS B 1 294 ? 8.078 27.562 0.883 1 92.5 294 LYS B O 1
ATOM 5610 N N . TYR B 1 295 ? 7.102 25.562 1.3 1 94.25 295 TYR B N 1
ATOM 5611 C CA . TYR B 1 295 ? 5.906 26 0.588 1 94.25 295 TYR B CA 1
ATOM 5612 C C . TYR B 1 295 ? 4.762 26.266 1.558 1 94.25 295 TYR B C 1
ATOM 5614 O O . TYR B 1 295 ? 3.762 26.891 1.192 1 94.25 295 TYR B O 1
ATOM 5622 N N . THR B 1 296 ? 4.906 25.812 2.736 1 92.88 296 THR B N 1
ATOM 5623 C CA . THR B 1 296 ? 3.799 25.906 3.678 1 92.88 296 THR B CA 1
ATOM 5624 C C . THR B 1 296 ? 4.086 26.984 4.734 1 92.88 296 THR B C 1
ATOM 5626 O O . THR B 1 296 ? 5.242 27.359 4.941 1 92.88 296 THR B O 1
ATOM 5629 N N . ILE B 1 297 ? 3.006 27.516 5.293 1 92.75 297 ILE B N 1
ATOM 5630 C CA . ILE B 1 297 ? 3.088 28.453 6.41 1 92.75 297 ILE B CA 1
ATOM 5631 C C . ILE B 1 297 ? 2.494 27.812 7.664 1 92.75 297 ILE B C 1
ATOM 5633 O O . ILE B 1 297 ? 1.312 27.469 7.688 1 92.75 297 ILE B O 1
ATOM 5637 N N . PRO B 1 298 ? 3.318 27.641 8.656 1 91.62 298 PRO B N 1
ATOM 5638 C CA . PRO B 1 298 ? 2.77 27.062 9.883 1 91.62 298 PRO B CA 1
ATOM 5639 C C . PRO B 1 298 ? 1.834 28.016 10.617 1 91.62 298 PRO B C 1
ATOM 5641 O O . PRO B 1 298 ? 1.877 29.234 10.383 1 91.62 298 PRO B O 1
ATOM 5644 N N . ASN B 1 299 ? 1.051 27.5 11.539 1 88.31 299 ASN B N 1
ATOM 5645 C CA . ASN B 1 299 ? 0.117 28.312 12.32 1 88.31 299 ASN B CA 1
ATOM 5646 C C . ASN B 1 299 ? 0.836 29.391 13.109 1 88.31 299 ASN B C 1
ATOM 5648 O O . ASN B 1 299 ? 0.303 30.5 13.281 1 88.31 299 ASN B O 1
ATOM 5652 N N . LYS B 1 300 ? 1.958 29.109 13.555 1 91.88 300 LYS B N 1
ATOM 5653 C CA . LYS B 1 300 ? 2.705 30.047 14.391 1 91.88 300 LYS B CA 1
ATOM 5654 C C . LYS B 1 300 ? 3.012 31.328 13.625 1 91.88 300 LYS B C 1
ATOM 5656 O O . LYS B 1 300 ? 3.104 32.406 14.219 1 91.88 300 LYS B O 1
ATOM 5661 N N . PHE B 1 301 ? 3.182 31.203 12.352 1 94.5 301 PHE B N 1
ATOM 5662 C CA . PHE B 1 301 ? 3.439 32.375 11.531 1 94.5 301 PHE B CA 1
ATOM 5663 C C . PHE B 1 301 ? 2.305 33.406 11.664 1 94.5 301 PHE B C 1
ATOM 5665 O O . PHE B 1 301 ? 2.549 34.594 11.852 1 94.5 301 PHE B O 1
ATOM 5672 N N . PHE B 1 302 ? 1.161 32.969 11.617 1 94.81 302 PHE B N 1
ATOM 5673 C CA . PHE B 1 302 ? 0.018 33.844 11.758 1 94.81 302 PHE B CA 1
ATOM 5674 C C . PHE B 1 302 ? -0.134 34.312 13.195 1 94.81 302 PHE B C 1
ATOM 5676 O O . PHE B 1 302 ? -0.551 35.469 13.445 1 94.81 302 PHE B O 1
ATOM 5683 N N . ASP B 1 303 ? 0.172 33.469 14.109 1 94.19 303 ASP B N 1
ATOM 5684 C CA . ASP B 1 303 ? 0.232 33.906 15.5 1 94.19 303 ASP B CA 1
ATOM 5685 C C . ASP B 1 303 ? 1.164 35.094 15.656 1 94.19 303 ASP B C 1
ATOM 5687 O O . ASP B 1 303 ? 0.854 36.062 16.391 1 94.19 303 ASP B O 1
ATOM 5691 N N . TYR B 1 304 ? 2.238 35 15.039 1 96.44 304 TYR B N 1
ATOM 5692 C CA . TYR B 1 304 ? 3.229 36.062 15.094 1 96.44 304 TYR B CA 1
ATOM 5693 C C . TYR B 1 304 ? 2.674 37.375 14.516 1 96.44 304 TYR B C 1
ATOM 5695 O O . TYR B 1 304 ? 2.867 38.438 15.086 1 96.44 304 TYR B O 1
ATOM 5703 N N . VAL B 1 305 ? 2.021 37.281 13.406 1 96.19 305 VAL B N 1
ATOM 5704 C CA . VAL B 1 305 ? 1.406 38.438 12.789 1 96.19 305 VAL B CA 1
ATOM 5705 C C . VAL B 1 305 ? 0.399 39.062 13.758 1 96.19 305 VAL B C 1
ATOM 5707 O O . VAL B 1 305 ? 0.392 40.281 13.953 1 96.19 305 VAL B O 1
ATOM 5710 N N . PHE B 1 306 ? -0.328 38.25 14.445 1 96.38 306 PHE B N 1
ATOM 5711 C CA . PHE B 1 306 ? -1.414 38.719 15.289 1 96.38 306 PHE B CA 1
ATOM 5712 C C . PHE B 1 306 ? -0.883 39.188 16.641 1 96.38 306 PHE B C 1
ATOM 5714 O O . PHE B 1 306 ? -1.599 39.844 17.406 1 96.38 306 PHE B O 1
ATOM 5721 N N . ALA B 1 307 ? 0.303 38.875 16.844 1 96.38 307 ALA B N 1
ATOM 5722 C CA . ALA B 1 307 ? 0.984 39.438 18.031 1 96.38 307 ALA B CA 1
ATOM 5723 C C . ALA B 1 307 ? 1.507 40.844 17.75 1 96.38 307 ALA B C 1
ATOM 5725 O O . ALA B 1 307 ? 1.961 41.531 18.672 1 96.38 307 ALA B O 1
ATOM 5726 N N . SER B 1 308 ? 1.469 41.281 16.562 1 95.94 308 SER B N 1
ATOM 5727 C CA . SER B 1 308 ? 1.803 42.656 16.141 1 95.94 308 SER B CA 1
ATOM 5728 C C . SER B 1 308 ? 3.266 42.969 16.422 1 95.94 308 SER B C 1
ATOM 5730 O O . SER B 1 308 ? 3.58 44.031 16.953 1 95.94 308 SER B O 1
ATOM 5732 N N . LYS B 1 309 ? 4.117 42.062 16.125 1 96.25 309 LYS B N 1
ATOM 5733 C CA . LYS B 1 309 ? 5.551 42.25 16.312 1 96.25 309 LYS B CA 1
ATOM 5734 C C . LYS B 1 309 ? 6.32 41.938 15.023 1 96.25 309 LYS B C 1
ATOM 5736 O O . LYS B 1 309 ? 5.832 41.188 14.172 1 96.25 309 LYS B O 1
ATOM 5741 N N . PRO B 1 310 ? 7.512 42.594 14.875 1 97.94 310 PRO B N 1
ATOM 5742 C CA . PRO B 1 310 ? 8.32 42.219 13.711 1 97.94 310 PRO B CA 1
ATOM 5743 C C . PRO B 1 310 ? 8.719 40.75 13.711 1 97.94 310 PRO B C 1
ATOM 5745 O O . PRO B 1 310 ? 9.016 40.188 14.773 1 97.94 310 PRO B O 1
ATOM 5748 N N . ILE B 1 311 ? 8.75 40.188 12.492 1 98.31 311 ILE B N 1
ATOM 5749 C CA . ILE B 1 311 ? 9.008 38.781 12.328 1 98.31 311 ILE B CA 1
ATOM 5750 C C . ILE B 1 311 ? 10.289 38.562 11.516 1 98.31 311 ILE B C 1
ATOM 5752 O O . ILE B 1 311 ? 10.5 39.25 10.508 1 98.31 311 ILE B O 1
ATOM 5756 N N . ILE B 1 312 ? 11.117 37.688 11.977 1 98.31 312 ILE B N 1
ATOM 5757 C CA . ILE B 1 312 ? 12.305 37.281 11.242 1 98.31 312 ILE B CA 1
ATOM 5758 C C . ILE B 1 312 ? 12.141 35.812 10.797 1 98.31 312 ILE B C 1
ATOM 5760 O O . ILE B 1 312 ? 12.008 34.906 11.633 1 98.31 312 ILE B O 1
ATOM 5764 N N . VAL B 1 313 ? 12.188 35.625 9.461 1 97.75 313 VAL B N 1
ATOM 5765 C CA . VAL B 1 313 ? 11.953 34.281 8.953 1 97.75 313 VAL B CA 1
ATOM 5766 C C . VAL B 1 313 ? 13.031 33.906 7.926 1 97.75 313 VAL B C 1
ATOM 5768 O O . VAL B 1 313 ? 13.758 34.781 7.453 1 97.75 313 VAL B O 1
ATOM 5771 N N . ARG B 1 314 ? 13.078 32.625 7.637 1 96.81 314 ARG B N 1
ATOM 5772 C CA . ARG B 1 314 ? 14 32.125 6.617 1 96.81 314 ARG B CA 1
ATOM 5773 C C . ARG B 1 314 ? 13.57 32.594 5.227 1 96.81 314 ARG B C 1
ATOM 5775 O O . ARG B 1 314 ? 12.391 32.844 4.992 1 96.81 314 ARG B O 1
ATOM 5782 N N . ASP B 1 315 ? 14.594 32.594 4.285 1 96.06 315 ASP B N 1
ATOM 5783 C CA . ASP B 1 315 ? 14.312 33.125 2.949 1 96.06 315 ASP B CA 1
ATOM 5784 C C . ASP B 1 315 ? 13.688 32.031 2.064 1 96.06 315 ASP B C 1
ATOM 5786 O O . ASP B 1 315 ? 14.148 31.812 0.945 1 96.06 315 ASP B O 1
ATOM 5790 N N . PHE B 1 316 ? 12.633 31.406 2.572 1 95 316 PHE B N 1
ATOM 5791 C CA . PHE B 1 316 ? 11.812 30.5 1.77 1 95 316 PHE B CA 1
ATOM 5792 C C . PHE B 1 316 ? 10.805 31.297 0.936 1 95 316 PHE B C 1
ATOM 5794 O O . PHE B 1 316 ? 10.391 32.375 1.324 1 95 316 PHE B O 1
ATOM 5801 N N . ASP B 1 317 ? 10.43 30.75 -0.184 1 88.31 317 ASP B N 1
ATOM 5802 C CA . ASP B 1 317 ? 9.578 31.438 -1.146 1 88.31 317 ASP B CA 1
ATOM 5803 C C . ASP B 1 317 ? 8.266 31.891 -0.502 1 88.31 317 ASP B C 1
ATOM 5805 O O . ASP B 1 317 ? 7.812 33 -0.708 1 88.31 317 ASP B O 1
ATOM 5809 N N . VAL B 1 318 ? 7.68 31.078 0.297 1 93.88 318 VAL B N 1
ATOM 5810 C CA . VAL B 1 318 ? 6.367 31.375 0.865 1 93.88 318 VAL B CA 1
ATOM 5811 C C . VAL B 1 318 ? 6.461 32.562 1.818 1 93.88 318 VAL B C 1
ATOM 5813 O O . VAL B 1 318 ? 5.582 33.406 1.834 1 93.88 318 VAL B O 1
ATOM 5816 N N . TYR B 1 319 ? 7.508 32.719 2.59 1 95.56 319 TYR B N 1
ATOM 5817 C CA . TYR B 1 319 ? 7.676 33.812 3.531 1 95.56 319 TYR B CA 1
ATOM 5818 C C . TYR B 1 319 ? 8.008 35.094 2.803 1 95.56 319 TYR B C 1
ATOM 5820 O O . TYR B 1 319 ? 7.543 36.188 3.188 1 95.56 319 TYR B O 1
ATOM 5828 N N . LYS B 1 320 ? 8.828 34.938 1.767 1 95.25 320 LYS B N 1
ATOM 5829 C CA . LYS B 1 320 ? 9.18 36.094 0.966 1 95.25 320 LYS B CA 1
ATOM 5830 C C . LYS B 1 320 ? 7.93 36.781 0.407 1 95.25 320 LYS B C 1
ATOM 5832 O O . LYS B 1 320 ? 7.855 38 0.349 1 95.25 320 LYS B O 1
ATOM 5837 N N . GLU B 1 321 ? 7.059 35.969 0.004 1 94.19 321 GLU B N 1
ATOM 5838 C CA . GLU B 1 321 ? 5.824 36.5 -0.557 1 94.19 321 GLU B CA 1
ATOM 5839 C C . GLU B 1 321 ? 5.098 37.406 0.455 1 94.19 321 GLU B C 1
ATOM 5841 O O . GLU B 1 321 ? 4.633 38.5 0.115 1 94.19 321 GLU B O 1
ATOM 5846 N N . PHE B 1 322 ? 5.016 37 1.694 1 95.5 322 PHE B N 1
ATOM 5847 C CA . PHE B 1 322 ? 4.309 37.75 2.732 1 95.5 322 PHE B CA 1
ATOM 5848 C C . PHE B 1 322 ? 5.098 38.969 3.15 1 95.5 322 PHE B C 1
ATOM 5850 O O . PHE B 1 322 ? 4.531 40.062 3.314 1 95.5 322 PHE B O 1
ATOM 5857 N N . ILE B 1 323 ? 6.391 38.781 3.309 1 97 323 ILE B N 1
ATOM 5858 C CA . ILE B 1 323 ? 7.23 39.875 3.775 1 97 323 ILE B CA 1
ATOM 5859 C C . ILE B 1 323 ? 7.285 40.969 2.711 1 97 323 ILE B C 1
ATOM 5861 O O . ILE B 1 323 ? 7.285 42.156 3.035 1 97 323 ILE B O 1
ATOM 5865 N N . ASN B 1 324 ? 7.363 40.531 1.453 1 96.19 324 ASN B N 1
ATOM 5866 C CA . ASN B 1 324 ? 7.383 41.5 0.364 1 96.19 324 ASN B CA 1
ATOM 5867 C C . ASN B 1 324 ? 6.066 42.25 0.271 1 96.19 324 ASN B C 1
ATOM 5869 O O . ASN B 1 324 ? 6.055 43.469 -0.018 1 96.19 324 ASN B O 1
ATOM 5873 N N . LYS B 1 325 ? 5.031 41.625 0.492 1 96.44 325 LYS B N 1
ATOM 5874 C CA . LYS B 1 325 ? 3.709 42.219 0.337 1 96.44 325 LYS B CA 1
ATOM 5875 C C . LYS B 1 325 ? 3.373 43.125 1.521 1 96.44 325 LYS B C 1
ATOM 5877 O O . LYS B 1 325 ? 2.836 44.219 1.341 1 96.44 325 LYS B O 1
ATOM 5882 N N . TYR B 1 326 ? 3.703 42.719 2.752 1 97.62 326 TYR B N 1
ATOM 5883 C CA . TYR B 1 326 ? 3.184 43.438 3.92 1 97.62 326 TYR B CA 1
ATOM 5884 C C . TYR B 1 326 ? 4.301 44.156 4.664 1 97.62 326 TYR B C 1
ATOM 5886 O O . TYR B 1 326 ? 4.039 45.031 5.473 1 97.62 326 TYR B O 1
ATOM 5894 N N . ASP B 1 327 ? 5.531 43.719 4.539 1 98.19 327 ASP B N 1
ATOM 5895 C CA . ASP B 1 327 ? 6.719 44.375 5.082 1 98.19 327 ASP B CA 1
ATOM 5896 C C . ASP B 1 327 ? 6.652 44.469 6.605 1 98.19 327 ASP B C 1
ATOM 5898 O O . ASP B 1 327 ? 6.914 45.531 7.18 1 98.19 327 ASP B O 1
ATOM 5902 N N . PHE B 1 328 ? 6.273 43.438 7.258 1 98.06 328 PHE B N 1
ATOM 5903 C CA . PHE B 1 328 ? 6.164 43.469 8.711 1 98.06 328 PHE B CA 1
ATOM 5904 C C . PHE B 1 328 ? 7.363 42.781 9.352 1 98.06 328 PHE B C 1
ATOM 5906 O O . PHE B 1 328 ? 7.352 42.469 10.547 1 98.06 328 PHE B O 1
ATOM 5913 N N . GLY B 1 329 ? 8.352 42.438 8.555 1 98.06 329 GLY B N 1
ATOM 5914 C CA . GLY B 1 329 ? 9.555 41.781 9.031 1 98.06 329 GLY B CA 1
ATOM 5915 C C . GLY B 1 329 ? 10.625 41.625 7.961 1 98.06 329 GLY B C 1
ATOM 5916 O O . GLY B 1 329 ? 10.719 42.469 7.066 1 98.06 329 GLY B O 1
ATOM 5917 N N . PHE B 1 330 ? 11.523 40.594 8.211 1 98.38 330 PHE B N 1
ATOM 5918 C CA . PHE B 1 330 ? 12.602 40.375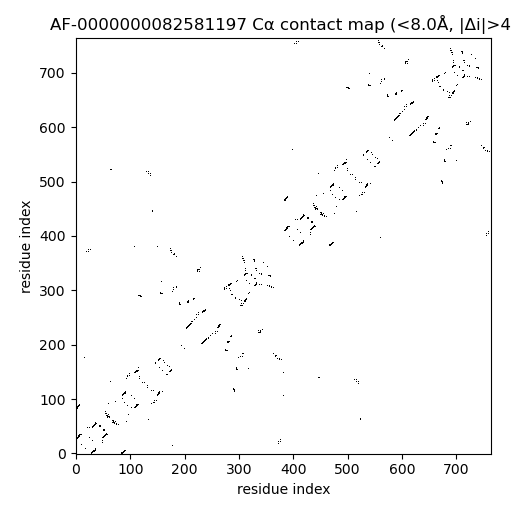 7.258 1 98.38 330 PHE B CA 1
ATOM 5919 C C . PHE B 1 330 ? 12.766 38.906 6.969 1 98.38 330 PHE B C 1
ATOM 5921 O O . PHE B 1 330 ? 12.539 38.062 7.848 1 98.38 330 PHE B O 1
ATOM 5928 N N . THR B 1 331 ? 13.094 38.625 5.734 1 97.94 331 THR B N 1
ATOM 5929 C CA . THR B 1 331 ? 13.641 37.312 5.398 1 97.94 331 THR B CA 1
ATOM 5930 C C . THR B 1 331 ? 15.164 37.344 5.5 1 97.94 331 THR B C 1
ATOM 5932 O O . THR B 1 331 ? 15.812 38.312 5.16 1 97.94 331 THR B O 1
ATOM 5935 N N . CYS B 1 332 ? 15.68 36.25 6.004 1 98.19 332 CYS B N 1
ATOM 5936 C CA . CYS B 1 332 ? 17.125 36.156 6.199 1 98.19 332 CYS B CA 1
ATOM 5937 C C . CYS B 1 332 ? 17.688 34.938 5.48 1 98.19 332 CYS B C 1
ATOM 5939 O O . CYS B 1 332 ? 17.109 33.844 5.508 1 98.19 332 CYS B O 1
ATOM 5941 N N . ALA B 1 333 ? 18.859 35.062 4.914 1 96.12 333 ALA B N 1
ATOM 5942 C CA . ALA B 1 333 ? 19.469 34.031 4.105 1 96.12 333 ALA B CA 1
ATOM 5943 C C . ALA B 1 333 ? 20.438 33.188 4.934 1 96.12 333 ALA B C 1
ATOM 5945 O O . ALA B 1 333 ? 20.703 32.031 4.617 1 96.12 333 ALA B O 1
ATOM 5946 N N . ASN B 1 334 ? 21.016 33.844 5.93 1 95.94 334 ASN B N 1
ATOM 5947 C CA . ASN B 1 334 ? 22.031 33.156 6.727 1 95.94 334 ASN B CA 1
ATOM 5948 C C . ASN B 1 334 ? 22.109 33.75 8.141 1 95.94 334 ASN B C 1
ATOM 5950 O O . ASN B 1 334 ? 21.328 34.625 8.492 1 95.94 334 ASN B O 1
ATOM 5954 N N . LEU B 1 335 ? 23.016 33.219 8.891 1 95.88 335 LEU B N 1
ATOM 5955 C CA . LEU B 1 335 ? 23.141 33.562 10.305 1 95.88 335 LEU B CA 1
ATOM 5956 C C . LEU B 1 335 ? 23.5 35.031 10.484 1 95.88 335 LEU B C 1
ATOM 5958 O O . LEU B 1 335 ? 22.953 35.719 11.367 1 95.88 335 LEU B O 1
ATOM 5962 N N . ASN B 1 336 ? 24.375 35.5 9.664 1 96.81 336 ASN B N 1
ATOM 5963 C CA . ASN B 1 336 ? 24.781 36.875 9.75 1 96.81 336 ASN B CA 1
ATOM 5964 C C . ASN B 1 336 ? 23.625 37.812 9.445 1 96.81 336 ASN B C 1
ATOM 5966 O O . ASN B 1 336 ? 23.484 38.875 10.078 1 96.81 336 ASN B O 1
ATOM 5970 N N . ASP B 1 337 ? 22.875 37.406 8.508 1 97.69 337 ASP B N 1
ATOM 5971 C CA . ASP B 1 337 ? 21.688 38.188 8.141 1 97.69 337 ASP B CA 1
ATOM 5972 C C . ASP B 1 337 ? 20.703 38.281 9.305 1 97.69 337 ASP B C 1
ATOM 5974 O O . ASP B 1 337 ? 20.094 39.312 9.539 1 97.69 337 ASP B O 1
ATOM 5978 N N . ILE B 1 338 ? 20.547 37.188 10.008 1 98.25 338 ILE B N 1
ATOM 5979 C CA . ILE B 1 338 ? 19.656 37.125 11.164 1 98.25 338 ILE B CA 1
ATOM 5980 C C . ILE B 1 338 ? 20.109 38.156 12.211 1 98.25 338 ILE B C 1
ATOM 5982 O O . ILE B 1 338 ? 19.312 38.969 12.664 1 98.25 338 ILE B O 1
ATOM 5986 N N . ALA B 1 339 ? 21.391 38.094 12.508 1 98.06 339 ALA B N 1
ATOM 5987 C CA . ALA B 1 339 ? 21.938 38.969 13.523 1 98.06 339 ALA B CA 1
ATOM 5988 C C . ALA B 1 339 ? 21.812 40.438 13.102 1 98.06 339 ALA B C 1
ATOM 5990 O O . ALA B 1 339 ? 21.438 41.312 13.906 1 98.06 339 ALA B O 1
ATOM 5991 N N . GLU B 1 340 ? 22.109 40.688 11.906 1 98.38 340 GLU B N 1
ATOM 5992 C CA . GLU B 1 340 ? 22.047 42.031 11.383 1 98.38 340 GLU B CA 1
ATOM 5993 C C . GLU B 1 340 ? 20.641 42.594 11.445 1 98.38 340 GLU B C 1
ATOM 5995 O O . GLU B 1 340 ? 20.422 43.75 11.859 1 98.38 340 GLU B O 1
ATOM 6000 N N . LYS B 1 341 ? 19.688 41.844 11.008 1 98.5 341 LYS B N 1
ATOM 6001 C CA . LYS B 1 341 ? 18.297 42.312 10.961 1 98.5 341 LYS B CA 1
ATOM 6002 C C . LYS B 1 341 ? 17.734 42.469 12.367 1 98.5 341 LYS B C 1
ATOM 6004 O O . LYS B 1 341 ? 16.969 43.406 12.617 1 98.5 341 LYS B O 1
ATOM 6009 N N . ILE B 1 342 ? 18.125 41.594 13.281 1 98.31 342 ILE B N 1
ATOM 6010 C CA . ILE B 1 342 ? 17.688 41.75 14.664 1 98.31 342 ILE B CA 1
ATOM 6011 C C . ILE B 1 342 ? 18.25 43.031 15.242 1 98.31 342 ILE B C 1
ATOM 6013 O O . ILE B 1 342 ? 17.516 43.844 15.82 1 98.31 342 ILE B O 1
ATOM 6017 N N . ASP B 1 343 ? 19.516 43.312 15.031 1 98.5 343 ASP B N 1
ATOM 6018 C CA . ASP B 1 343 ? 20.141 44.531 15.547 1 98.5 343 ASP B CA 1
ATOM 6019 C C . ASP B 1 343 ? 19.516 45.781 14.898 1 98.5 343 ASP B C 1
ATOM 6021 O O . ASP B 1 343 ? 19.297 46.781 15.57 1 98.5 343 ASP B O 1
ATOM 6025 N N . LEU B 1 344 ? 19.297 45.625 13.648 1 98.31 344 LEU B N 1
ATOM 6026 C CA . LEU B 1 344 ? 18.688 46.75 12.93 1 98.31 344 LEU B CA 1
ATOM 6027 C C . LEU B 1 344 ? 17.344 47.094 13.539 1 98.31 344 LEU B C 1
ATOM 6029 O O . LEU B 1 344 ? 17.047 48.281 13.773 1 98.31 344 LEU B O 1
ATOM 6033 N N . LEU B 1 345 ? 16.516 46.156 13.844 1 98.31 345 LEU B N 1
ATOM 6034 C CA . LEU B 1 345 ? 15.188 46.375 14.414 1 98.31 345 LEU B CA 1
ATOM 6035 C C . LEU B 1 345 ? 15.289 46.906 15.836 1 98.31 345 LEU B C 1
ATOM 6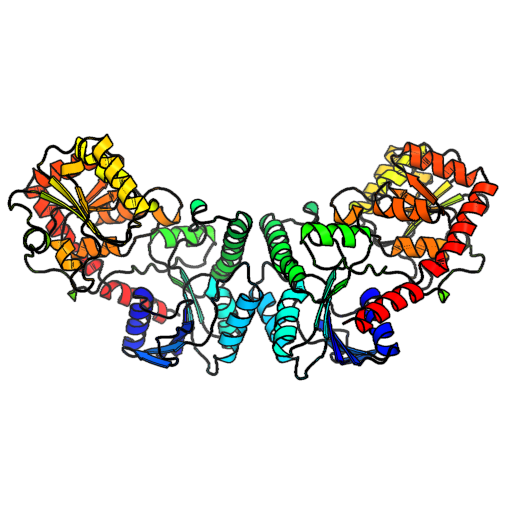037 O O . LEU B 1 345 ? 14.477 47.75 16.25 1 98.31 345 LEU B O 1
ATOM 6041 N N . LEU B 1 346 ? 16.297 46.469 16.547 1 97.12 346 LEU B N 1
ATOM 6042 C CA . LEU B 1 346 ? 16.406 46.844 17.953 1 97.12 346 LEU B CA 1
ATOM 6043 C C . LEU B 1 346 ? 17.031 48.219 18.094 1 97.12 346 LEU B C 1
ATOM 6045 O O . LEU B 1 346 ? 16.797 48.906 19.094 1 97.12 346 LEU B O 1
ATOM 6049 N N . LYS B 1 347 ? 17.781 48.656 17.156 1 97.12 347 LYS B N 1
ATOM 6050 C CA . LYS B 1 347 ? 18.484 49.906 17.25 1 97.12 347 LYS B CA 1
ATOM 6051 C C . LYS B 1 347 ? 17.719 51.031 16.547 1 97.12 347 LYS B C 1
ATOM 6053 O O . LYS B 1 347 ? 17.859 52.188 16.891 1 97.12 347 LYS B O 1
ATOM 6058 N N . ASP B 1 348 ? 16.969 50.656 15.57 1 97.81 348 ASP B N 1
ATOM 6059 C CA . ASP B 1 348 ? 16.188 51.656 14.82 1 97.81 348 ASP B CA 1
ATOM 6060 C C . ASP B 1 348 ? 14.727 51.625 15.25 1 97.81 348 ASP B C 1
ATOM 6062 O O . ASP B 1 348 ? 13.898 50.938 14.648 1 97.81 348 ASP B O 1
ATOM 6066 N N . LYS B 1 349 ? 14.414 52.562 16.094 1 97 349 LYS B N 1
ATOM 6067 C CA . LYS B 1 349 ? 13.078 52.594 16.688 1 97 349 LYS B CA 1
ATOM 6068 C C . LYS B 1 349 ? 12.023 52.906 15.633 1 97 349 LYS B C 1
ATOM 6070 O O . LYS B 1 349 ? 10.906 52.375 15.68 1 97 349 LYS B O 1
ATOM 6075 N N . ASN B 1 350 ? 12.32 53.75 14.75 1 98 350 ASN B N 1
ATOM 6076 C CA . ASN B 1 350 ? 11.375 54.094 13.695 1 98 350 ASN B CA 1
ATOM 6077 C C . ASN B 1 350 ? 11.078 52.906 12.797 1 98 350 ASN B C 1
ATOM 6079 O O . ASN B 1 350 ? 9.93 52.656 12.422 1 98 350 ASN B O 1
ATOM 6083 N N . LEU B 1 351 ? 12.117 52.25 12.438 1 98.12 351 LEU B N 1
ATOM 6084 C CA . LEU B 1 351 ? 11.945 51.062 11.617 1 98.12 351 LEU B CA 1
ATOM 6085 C C . LEU B 1 351 ? 11.125 50 12.352 1 98.12 351 LEU B C 1
ATOM 6087 O O . LEU B 1 351 ? 10.266 49.344 11.758 1 98.12 351 LEU B O 1
ATOM 6091 N N . TYR B 1 352 ? 11.398 49.844 13.625 1 98 352 TYR B N 1
ATOM 6092 C CA . TYR B 1 352 ? 10.664 48.906 14.461 1 98 352 TYR B CA 1
ATOM 6093 C C . TYR B 1 352 ? 9.18 49.219 14.477 1 98 352 TYR B C 1
ATOM 6095 O O . TYR B 1 352 ? 8.344 48.344 14.242 1 98 352 TYR B O 1
ATOM 6103 N N . ILE B 1 353 ? 8.883 50.469 14.688 1 97.5 353 ILE B N 1
ATOM 6104 C CA . ILE B 1 353 ? 7.496 50.906 14.766 1 97.5 353 ILE B CA 1
ATOM 6105 C C . ILE B 1 353 ? 6.816 50.719 13.414 1 97.5 353 ILE B C 1
ATOM 6107 O O . ILE B 1 353 ? 5.648 50.312 13.352 1 97.5 353 ILE B O 1
ATOM 6111 N N . LYS B 1 354 ? 7.547 50.938 12.422 1 98.25 354 LYS B N 1
ATOM 6112 C CA . LYS B 1 354 ? 7.008 50.719 11.078 1 98.25 354 LYS B CA 1
ATOM 6113 C C . LYS B 1 354 ? 6.609 49.281 10.867 1 98.25 354 LYS B C 1
ATOM 6115 O O . LYS B 1 354 ? 5.523 48.969 10.352 1 98.25 354 LYS B O 1
ATOM 6120 N N . LYS B 1 355 ? 7.484 48.375 11.203 1 98.19 355 LYS B N 1
ATOM 6121 C CA . LYS B 1 355 ? 7.199 46.938 11.039 1 98.19 355 LYS B CA 1
ATOM 6122 C C . LYS B 1 355 ? 6.016 46.531 11.906 1 98.19 355 LYS B C 1
ATOM 6124 O O . LYS B 1 355 ? 5.195 45.688 11.484 1 98.19 355 LYS B O 1
ATOM 6129 N N . VAL B 1 356 ? 5.918 47.031 13.109 1 97.19 356 VAL B N 1
ATOM 6130 C CA . VAL B 1 356 ? 4.809 46.75 14.008 1 97.19 356 VAL B CA 1
ATOM 6131 C C . VAL B 1 356 ? 3.496 47.219 13.375 1 97.19 356 VAL B C 1
ATOM 6133 O O . VAL B 1 356 ? 2.521 46.469 13.336 1 97.19 356 VAL B O 1
ATOM 6136 N N . ASN B 1 357 ? 3.521 48.406 12.875 1 97.38 357 ASN B N 1
ATOM 6137 C CA . ASN B 1 357 ? 2.32 48.969 12.258 1 97.38 357 ASN B CA 1
ATOM 6138 C C . ASN B 1 357 ? 1.915 48.188 11.016 1 97.38 357 ASN B C 1
ATOM 6140 O O . ASN B 1 357 ? 0.725 48 10.742 1 97.38 357 ASN B O 1
ATOM 6144 N N . ASN B 1 358 ? 2.893 47.781 10.273 1 97.94 358 ASN B N 1
ATOM 6145 C CA . ASN B 1 358 ? 2.613 46.969 9.094 1 97.94 358 ASN B CA 1
ATOM 6146 C C . ASN B 1 358 ? 1.988 45.625 9.469 1 97.94 358 ASN B C 1
ATOM 6148 O O . ASN B 1 358 ? 1.123 45.125 8.758 1 97.94 358 ASN B O 1
ATOM 6152 N N . SER B 1 359 ? 2.482 45.062 10.555 1 97 359 SER B N 1
ATOM 6153 C CA . SER B 1 359 ? 1.879 43.844 11.055 1 97 359 SER B CA 1
ATOM 6154 C C . SER B 1 359 ? 0.416 44.062 11.43 1 97 359 SER B C 1
ATOM 6156 O O . SER B 1 359 ? -0.454 43.281 11.016 1 97 359 SER B O 1
ATOM 6158 N N . ILE B 1 360 ? 0.2 45.094 12.133 1 96.5 360 ILE B N 1
ATOM 6159 C CA . ILE B 1 360 ? -1.157 45.438 12.547 1 96.5 360 ILE B CA 1
ATOM 6160 C C . ILE B 1 360 ? -2.033 45.656 11.312 1 96.5 360 ILE B C 1
ATOM 6162 O O . ILE B 1 360 ? -3.156 45.156 11.242 1 96.5 360 ILE B O 1
ATOM 6166 N N . GLY B 1 361 ? -1.534 46.312 10.398 1 96.5 361 GLY B N 1
ATOM 6167 C CA . GLY B 1 361 ? -2.277 46.625 9.188 1 96.5 361 GLY B CA 1
ATOM 6168 C C . GLY B 1 361 ? -2.602 45.406 8.344 1 96.5 361 GLY B C 1
ATOM 6169 O O . GLY B 1 361 ? -3.574 45.406 7.586 1 96.5 361 GLY B O 1
ATOM 6170 N N . SER B 1 362 ? -1.831 44.406 8.406 1 97.31 362 SER B N 1
ATOM 6171 C CA . SER B 1 362 ? -2.004 43.219 7.586 1 97.31 362 SER B CA 1
ATOM 6172 C C . SER B 1 362 ? -3.023 42.25 8.203 1 97.31 362 SER B C 1
ATOM 6174 O O . SER B 1 362 ? -3.502 41.344 7.535 1 97.31 362 SER B O 1
ATOM 6176 N N . GLN B 1 363 ? -3.398 42.438 9.461 1 97.12 363 GLN B N 1
ATOM 6177 C CA . GLN B 1 363 ? -4.176 41.469 10.242 1 97.12 363 GLN B CA 1
ATOM 6178 C C . GLN B 1 363 ? -5.582 41.312 9.672 1 97.12 363 GLN B C 1
ATOM 6180 O O . GLN B 1 363 ? -6.16 40.219 9.719 1 97.12 363 GLN B O 1
ATOM 6185 N N . VAL B 1 364 ? -6.121 42.375 9.109 1 96.12 364 VAL B N 1
ATOM 6186 C CA . VAL B 1 364 ? -7.453 42.281 8.516 1 96.12 364 VAL B CA 1
ATOM 6187 C C . VAL B 1 364 ? -7.418 41.375 7.293 1 96.12 364 VAL B C 1
ATOM 6189 O O . VAL B 1 364 ? -8.242 40.469 7.168 1 96.12 364 VAL B O 1
ATOM 6192 N N . ASP B 1 365 ? -6.457 41.594 6.469 1 95.94 365 ASP B N 1
ATOM 6193 C CA . ASP B 1 365 ? -6.309 40.844 5.234 1 95.94 365 ASP B CA 1
ATOM 6194 C C . ASP B 1 365 ? -5.969 39.375 5.523 1 95.94 365 ASP B C 1
ATOM 6196 O O . ASP B 1 365 ? -6.328 38.5 4.754 1 95.94 365 ASP B O 1
ATOM 6200 N N . LEU B 1 366 ? -5.301 39.156 6.598 1 96.81 366 LEU B N 1
ATOM 6201 C CA . LEU B 1 366 ? -4.801 37.812 6.895 1 96.81 366 LEU B CA 1
ATOM 6202 C C . LEU B 1 366 ? -5.676 37.125 7.934 1 96.81 366 LEU B C 1
ATOM 6204 O O . LEU B 1 366 ? -5.328 36.062 8.43 1 96.81 366 LEU B O 1
ATOM 6208 N N . SER B 1 367 ? -6.785 37.688 8.195 1 97.44 367 SER B N 1
ATOM 6209 C CA . SER B 1 367 ? -7.699 37.156 9.188 1 97.44 367 SER B CA 1
ATOM 6210 C C . SER B 1 367 ? -8.516 36 8.609 1 97.44 367 SER B C 1
ATOM 6212 O O . SER B 1 367 ? -8.578 35.812 7.387 1 97.44 367 SER B O 1
ATOM 6214 N N . TRP B 1 368 ? -9.117 35.156 9.469 1 97.69 368 TRP B N 1
ATOM 6215 C CA . TRP B 1 368 ? -9.953 34.062 9.039 1 97.69 368 TRP B CA 1
ATOM 6216 C C . TRP B 1 368 ? -11.18 34.531 8.281 1 97.69 368 TRP B C 1
ATOM 6218 O O . TRP B 1 368 ? -11.656 33.875 7.363 1 97.69 368 TRP B O 1
ATOM 6228 N N . GLU B 1 369 ? -11.68 35.75 8.664 1 97.75 369 GLU B N 1
ATOM 6229 C CA . GLU B 1 369 ? -12.852 36.312 7.988 1 97.75 369 GLU B CA 1
ATOM 6230 C C . GLU B 1 369 ? -12.617 36.406 6.484 1 97.75 369 GLU B C 1
ATOM 6232 O O . GLU B 1 369 ? -13.516 36.094 5.691 1 97.75 369 GLU B O 1
ATOM 6237 N N . LYS B 1 370 ? -11.445 36.781 6.117 1 97.69 370 LYS B N 1
ATOM 6238 C CA . LYS B 1 370 ? -11.117 36.875 4.699 1 97.69 370 LYS B CA 1
ATOM 6239 C C . LYS B 1 370 ? -11.016 35.5 4.059 1 97.69 370 LYS B C 1
ATOM 6241 O O . LYS B 1 370 ? -11.367 35.312 2.889 1 97.69 370 LYS B O 1
ATOM 6246 N N . GLN B 1 371 ? -10.461 34.5 4.777 1 98.06 371 GLN B N 1
ATOM 6247 C CA . GLN B 1 371 ? -10.414 33.125 4.289 1 98.06 371 GLN B CA 1
ATOM 6248 C C . GLN B 1 371 ? -11.82 32.562 4.137 1 98.06 371 GLN B C 1
ATOM 6250 O O . GLN B 1 371 ? -12.109 31.859 3.164 1 98.06 371 GLN B O 1
ATOM 6255 N N . GLU B 1 372 ? -12.617 32.875 5.117 1 98.19 372 GLU B N 1
ATOM 6256 C CA . GLU B 1 372 ? -14.008 32.438 5.094 1 98.19 372 GLU B CA 1
ATOM 6257 C C . GLU B 1 372 ? -14.711 32.906 3.822 1 98.19 372 GLU B C 1
ATOM 6259 O O . GLU B 1 372 ? -15.477 32.156 3.213 1 98.19 372 GLU B O 1
ATOM 6264 N N . GLU B 1 373 ? -14.484 34.125 3.439 1 98.31 373 GLU B N 1
ATOM 6265 C CA . GLU B 1 373 ? -15.062 34.656 2.215 1 98.31 373 GLU B CA 1
ATOM 6266 C C . GLU B 1 373 ? -14.68 33.812 1.001 1 98.31 373 GLU B C 1
ATOM 6268 O O . GLU B 1 373 ? -15.516 33.531 0.154 1 98.31 373 GLU B O 1
ATOM 6273 N N . LYS B 1 374 ? -13.438 33.469 0.931 1 98.25 374 LYS B N 1
ATOM 6274 C CA . LYS B 1 374 ? -12.945 32.656 -0.173 1 98.25 374 LYS B CA 1
ATOM 6275 C C . LYS B 1 374 ? -13.617 31.281 -0.185 1 98.25 374 LYS B C 1
ATOM 6277 O O . LYS B 1 374 ? -13.969 30.766 -1.248 1 98.25 374 LYS B O 1
ATOM 6282 N N . LEU B 1 375 ? -13.734 30.672 1.016 1 98.69 375 LEU B N 1
ATOM 6283 C CA . LEU B 1 375 ? -14.344 29.359 1.146 1 98.69 375 LEU B CA 1
ATOM 6284 C C . LEU B 1 375 ? -15.805 29.391 0.688 1 98.69 375 LEU B C 1
ATOM 6286 O O . LEU B 1 375 ? -16.234 28.516 -0.066 1 98.69 375 LEU B O 1
ATOM 6290 N N . VAL B 1 376 ? -16.516 30.406 1.145 1 98.5 376 VAL B N 1
ATOM 6291 C CA . VAL B 1 376 ? -17.938 30.547 0.796 1 98.5 376 VAL B CA 1
ATOM 6292 C C . VAL B 1 376 ? -18.078 30.781 -0.705 1 98.5 376 VAL B C 1
ATOM 6294 O O . VAL B 1 376 ? -18.969 30.234 -1.346 1 98.5 376 VAL B O 1
ATOM 6297 N N . GLU B 1 377 ? -17.203 31.609 -1.254 1 98.19 377 GLU B N 1
ATOM 6298 C CA . GLU B 1 377 ? -17.219 31.875 -2.691 1 98.19 377 GLU B CA 1
ATOM 6299 C C . GLU B 1 377 ? -16.969 30.594 -3.484 1 98.19 377 GLU B C 1
ATOM 6301 O O . GLU B 1 377 ? -17.594 30.359 -4.512 1 98.19 377 GLU B O 1
ATOM 6306 N N . LEU B 1 378 ? -16 29.812 -3.074 1 98.19 378 LEU B N 1
ATOM 6307 C CA . LEU B 1 378 ? -15.703 28.547 -3.729 1 98.19 378 LEU B CA 1
ATOM 6308 C C . LEU B 1 378 ? -16.938 27.656 -3.785 1 98.19 378 LEU B C 1
ATOM 6310 O O . LEU B 1 378 ? -17.266 27.094 -4.836 1 98.19 378 LEU B O 1
ATOM 6314 N N . TYR B 1 379 ? -17.578 27.516 -2.654 1 98.38 379 TYR B N 1
ATOM 6315 C CA . TYR B 1 379 ? -18.75 26.641 -2.568 1 98.38 379 TYR B CA 1
ATOM 6316 C C . TYR B 1 379 ? -19.891 27.188 -3.422 1 98.38 379 TYR B C 1
ATOM 6318 O O . TYR B 1 379 ? -20.703 26.406 -3.947 1 98.38 379 TYR B O 1
ATOM 6326 N N . SER B 1 380 ? -19.984 28.531 -3.621 1 97.06 380 SER B N 1
ATOM 6327 C CA . SER B 1 380 ? -21.031 29.125 -4.441 1 97.06 380 SER B CA 1
ATOM 6328 C C . SER B 1 380 ? -20.828 28.797 -5.918 1 97.06 380 SER B C 1
ATOM 6330 O O . SER B 1 380 ? -21.781 28.844 -6.703 1 97.06 380 SER B O 1
ATOM 6332 N N . LYS B 1 381 ? -19.609 28.531 -6.258 1 95.62 381 LYS B N 1
ATOM 6333 C CA . LYS B 1 381 ? -19.281 28.25 -7.652 1 95.62 381 LYS B CA 1
ATOM 6334 C C . LYS B 1 381 ? -19.406 26.766 -7.965 1 95.62 381 LYS B C 1
ATOM 6336 O O . LYS B 1 381 ? -19.328 26.359 -9.125 1 95.62 381 LYS B O 1
ATOM 6341 N N . LEU B 1 382 ? -19.578 25.938 -7.004 1 94.69 382 LEU B N 1
ATOM 6342 C CA . LEU B 1 382 ? -19.672 24.5 -7.215 1 94.69 382 LEU B CA 1
ATOM 6343 C C . LEU B 1 382 ? -20.969 24.141 -7.945 1 94.69 382 LEU B C 1
ATOM 6345 O O . LEU B 1 382 ? -21.047 23.078 -8.57 1 94.69 382 LEU B O 1
#